Protein AF-A0A934BD89-F1 (afdb_monomer)

Mean predicted aligned error: 5.99 Å

Foldseek 3Di:
DLVLVLLLLVLVLLLVVLLCVQLPQDDPVLVVLLLVPVLQQPDPPHDDDLVSLVSNVVSLVSGNLVSQVVSVVSNVVSVPVVDPPPPPPDPDPPCPPQDQRDDHDHDPNWADPDPPPPDFPPPQDDVQKHDQWRGWDHTQQFIATEGDQAEMEGCEFGQHYHYAHYAYEAQYQQQFADPSNQGHEYEHEEYAYERAHPDAGHQQERESHGGEHEYEYEEYEAHEEARHAQFYANHGGEHEAEEYAYEHEYEARHAFHWHQHTGEYEYEDHAYEHYYAAHYAFEWFFNTGGHYEYEEHAYEAAFHPHAADPVCRVPFGHRLYAQEWEWADPDPHPDIGATEGGEYEYEYHAYEHHEEANYAQAYYGNYGGEYEYEYHAYEHEYEAREQQAFEHLYGGEYEYEDHQYEHEYAAARYAQEFEQQTGGEHEYAEHAYEAYYAAAHHQEYYQQTGGEYAHHYHQYEADYDPQRAQHWDQHPPDRHIHGGEYHAYHDDHHYYPDDDDAQDWDDDPRRGTYGHD

Secondary structure (DSSP, 8-state):
-HHHHHHHHHHHHHHHHHHHHHTTTS-HHHHHHHHHHGGGGS-TT----HHHHHHHHHHHTT--HHHHHHHHHHHHHHHTTS--TT-TT-----------PPPP---GGGS-S-TT-------S-BTTEEES--EEEEETTEEEEE--SS-EEE-S--SEEE---SS-EE-S-SS---SS-SEEEEE--S---EEE-SSSS-SS-EESSEEEEE--SS--EEE--SSBSS-EEBSEEEEE--SS--EEE-SEEESS-BSSEEEEEE--SS--EEEESEEESS-B-TTEEEEEE--SS--EEEE-SSSB-TTSTTT-BB---SS-EE-B--SSSS--B---EEEEE--SS--EEE--BS-SS-EESS-EEEEE--SS--EEEE-BS-SS-EESS-EEEEEE-SSS-EEEESSSS-TT-EETT-EEEEEE-SS--EEEESSS-TT-EETT-EEEEEEESS--EEE-STT-TT-B-B-SSSS-B-EEEEEEES-SS-B-SS-PPTTEEEE-TTSEEEEE-

Radius of gyration: 24.61 Å; Cα contacts (8 Å, |Δi|>4): 1853; chains: 1; bounding box: 60×57×71 Å

Structure (mmCIF, N/CA/C/O backbone):
data_AF-A0A934BD89-F1
#
_entry.id   AF-A0A934BD89-F1
#
loop_
_atom_site.group_PDB
_atom_site.id
_atom_site.type_symbol
_atom_site.label_atom_id
_atom_site.label_alt_id
_atom_site.label_comp_id
_atom_site.label_asym_id
_atom_site.label_entity_id
_atom_site.label_seq_id
_atom_site.pdbx_PDB_ins_code
_atom_site.Cartn_x
_atom_site.Cartn_y
_atom_site.Cartn_z
_atom_site.occupancy
_atom_site.B_iso_or_equiv
_atom_site.auth_seq_id
_atom_site.auth_comp_id
_atom_site.auth_asym_id
_atom_site.auth_atom_id
_atom_site.pdbx_PDB_model_num
ATOM 1 N N . MET A 1 1 ? -4.108 -14.920 29.486 1.00 77.81 1 MET A N 1
ATOM 2 C CA . MET A 1 1 ? -5.223 -14.212 28.829 1.00 77.81 1 MET A CA 1
ATOM 3 C C . MET A 1 1 ? -5.608 -12.915 29.539 1.00 77.81 1 MET A C 1
ATOM 5 O O . MET A 1 1 ? -5.060 -11.907 29.134 1.00 77.81 1 MET A O 1
ATOM 9 N N . GLN A 1 2 ? -6.423 -12.882 30.611 1.00 84.81 2 GLN A N 1
ATOM 10 C CA . GLN A 1 2 ? -6.891 -11.610 31.225 1.00 84.81 2 GLN A CA 1
ATOM 11 C C . GLN A 1 2 ? -5.773 -10.583 31.502 1.00 84.81 2 GLN A C 1
ATOM 13 O O . GLN A 1 2 ? -5.931 -9.410 31.186 1.00 84.81 2 GLN A O 1
ATOM 18 N N . GLU A 1 3 ? -4.636 -11.006 32.067 1.00 86.19 3 GLU A N 1
ATOM 19 C CA . GLU A 1 3 ? -3.502 -10.104 32.326 1.00 86.19 3 GLU A CA 1
ATOM 20 C C . GLU A 1 3 ? -2.887 -9.539 31.032 1.00 86.19 3 GLU A C 1
ATOM 22 O O . GLU A 1 3 ? -2.512 -8.373 30.989 1.00 86.19 3 GLU A O 1
ATOM 27 N N . GLN A 1 4 ? -2.807 -10.343 29.968 1.00 84.69 4 GLN A N 1
ATOM 28 C CA . GLN A 1 4 ? -2.311 -9.893 28.664 1.00 84.69 4 GLN A CA 1
ATOM 29 C C . GLN A 1 4 ? -3.280 -8.887 28.040 1.00 84.69 4 GLN A C 1
ATOM 31 O O . GLN A 1 4 ? -2.849 -7.814 27.632 1.00 84.69 4 GLN A O 1
ATOM 36 N N . LEU A 1 5 ? -4.584 -9.181 28.067 1.00 87.62 5 LEU A N 1
ATOM 37 C CA . LEU A 1 5 ? -5.615 -8.266 27.576 1.00 87.62 5 LEU A CA 1
ATOM 38 C C . LEU A 1 5 ? -5.600 -6.941 28.355 1.00 87.62 5 LEU A C 1
ATOM 40 O O . LEU A 1 5 ? -5.626 -5.870 27.758 1.00 87.62 5 LEU A O 1
ATOM 44 N N . GLN A 1 6 ? -5.440 -6.987 29.683 1.00 91.25 6 GLN A N 1
ATOM 45 C CA . GLN A 1 6 ? -5.319 -5.782 30.511 1.00 91.25 6 GLN A CA 1
ATOM 46 C C . GLN A 1 6 ? -4.136 -4.894 30.090 1.00 91.25 6 GLN A C 1
ATOM 48 O O . GLN A 1 6 ? -4.273 -3.674 30.086 1.00 91.25 6 GLN A O 1
ATOM 53 N N . ARG A 1 7 ? -2.998 -5.471 29.678 1.00 89.44 7 ARG A N 1
ATOM 54 C CA . ARG A 1 7 ? -1.838 -4.687 29.209 1.00 89.44 7 ARG A CA 1
ATOM 55 C C . ARG A 1 7 ? -2.133 -3.900 27.932 1.00 89.44 7 ARG A C 1
ATOM 57 O O . ARG A 1 7 ? -1.571 -2.817 27.769 1.00 89.44 7 ARG A O 1
ATOM 64 N N . ILE A 1 8 ? -2.991 -4.424 27.053 1.00 89.88 8 ILE A N 1
ATOM 65 C CA . ILE A 1 8 ? -3.463 -3.717 25.853 1.00 89.88 8 ILE A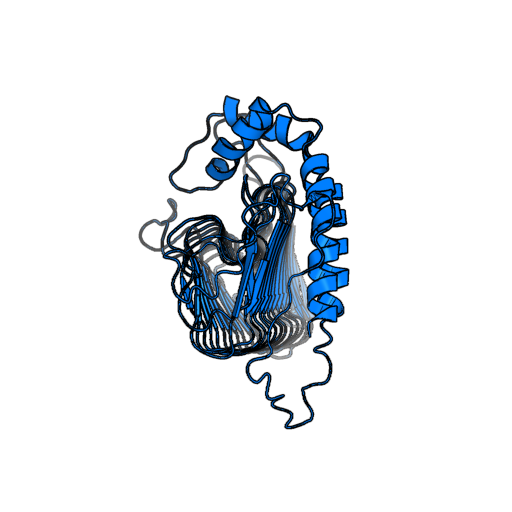 CA 1
ATOM 66 C C . ILE A 1 8 ? -4.301 -2.512 26.285 1.00 89.88 8 ILE A C 1
ATOM 68 O O . ILE A 1 8 ? -4.026 -1.386 25.871 1.00 89.88 8 ILE A O 1
ATOM 72 N N . ILE A 1 9 ? -5.249 -2.725 27.205 1.00 92.94 9 ILE A N 1
ATOM 73 C CA . ILE A 1 9 ? -6.111 -1.662 27.744 1.00 92.94 9 ILE A CA 1
ATOM 74 C C . ILE A 1 9 ? -5.290 -0.560 28.433 1.00 92.94 9 ILE A C 1
ATOM 76 O O . ILE A 1 9 ? -5.552 0.628 28.234 1.00 92.94 9 ILE A O 1
ATOM 80 N N . ASP A 1 10 ? -4.246 -0.929 29.178 1.00 91.31 10 ASP A N 1
ATOM 81 C CA . ASP A 1 10 ? -3.334 0.022 29.826 1.00 91.31 10 ASP A CA 1
ATOM 82 C C . ASP A 1 10 ? -2.574 0.899 28.808 1.00 91.31 10 ASP A C 1
ATOM 84 O O . ASP A 1 10 ? -2.178 2.026 29.123 1.00 91.31 10 ASP A O 1
ATOM 88 N N . GLY A 1 11 ? -2.380 0.405 27.579 1.00 91.62 11 GLY A N 1
ATOM 89 C CA . GLY A 1 11 ? -1.757 1.132 26.473 1.00 91.62 11 GLY A CA 1
ATOM 90 C C . GLY A 1 11 ? -2.652 2.202 25.840 1.00 91.62 11 GLY A C 1
ATOM 91 O O . GLY A 1 11 ? -2.132 3.162 25.273 1.00 91.62 11 GLY A O 1
ATOM 92 N N . LEU A 1 12 ? -3.980 2.110 25.970 1.00 93.81 12 LEU A N 1
ATOM 93 C CA . LEU A 1 12 ? -4.913 3.005 25.270 1.00 93.81 12 LEU A CA 1
ATOM 94 C C . LEU A 1 12 ? -4.804 4.462 25.731 1.00 93.81 12 LEU A C 1
ATOM 96 O O . LEU A 1 12 ? -4.715 5.374 24.912 1.00 93.81 12 LEU A O 1
ATOM 100 N N . ALA A 1 13 ? -4.787 4.701 27.044 1.00 93.06 13 ALA A N 1
ATOM 101 C CA . ALA A 1 13 ? -4.792 6.051 27.608 1.00 93.06 13 ALA A CA 1
ATOM 102 C C . ALA A 1 13 ? -3.623 6.942 27.119 1.00 93.06 13 ALA A C 1
ATOM 104 O O . ALA A 1 13 ? -3.892 8.057 26.653 1.00 93.06 13 ALA A O 1
ATOM 105 N N . PRO A 1 14 ? -2.344 6.506 27.177 1.00 95.06 14 PRO A N 1
ATOM 106 C CA . PRO A 1 14 ? -1.246 7.297 26.624 1.00 95.06 14 PRO A CA 1
ATOM 107 C C . PRO A 1 14 ? -1.345 7.461 25.100 1.00 95.06 14 PRO A C 1
ATOM 109 O O . PRO A 1 14 ? -1.053 8.550 24.601 1.00 95.06 14 PRO A O 1
ATOM 112 N N . CYS A 1 15 ? -1.819 6.448 24.365 1.00 95.44 15 CYS A N 1
ATOM 113 C CA . CYS A 1 15 ? -1.993 6.537 22.911 1.00 95.44 15 CYS A CA 1
ATOM 114 C C . CYS A 1 15 ? -3.037 7.587 22.516 1.00 95.44 15 CYS A C 1
ATOM 116 O O . CYS A 1 15 ? -2.784 8.422 21.646 1.00 95.44 15 CYS A O 1
ATOM 118 N N . VAL A 1 16 ? -4.182 7.620 23.201 1.00 95.44 16 VAL A N 1
ATOM 119 C CA . VAL A 1 16 ? -5.228 8.632 22.984 1.00 95.44 16 VAL A CA 1
ATOM 120 C C . VAL A 1 16 ? -4.709 10.033 23.301 1.00 95.44 16 VAL A C 1
ATOM 122 O O . VAL A 1 16 ? -4.983 10.982 22.563 1.00 95.44 16 VAL A O 1
ATOM 125 N N . PHE A 1 17 ? -3.941 10.185 24.384 1.00 96.12 17 PHE A N 1
ATOM 126 C CA . PHE A 1 17 ? -3.334 11.467 24.742 1.00 96.12 17 PHE A CA 1
ATOM 127 C C . PHE A 1 17 ? -2.376 11.971 23.654 1.00 96.12 17 PHE A C 1
ATOM 129 O O . PHE A 1 17 ? -2.473 13.125 23.231 1.00 96.12 17 PHE A O 1
ATOM 136 N N . LEU A 1 18 ? -1.475 11.110 23.178 1.00 97.81 18 LEU A N 1
ATOM 137 C CA . LEU A 1 18 ? -0.518 11.443 22.124 1.00 97.81 18 LEU A CA 1
ATOM 138 C C . LEU A 1 18 ? -1.210 11.731 20.787 1.00 97.81 18 LEU A C 1
ATOM 140 O O . LEU A 1 18 ? -0.854 12.706 20.128 1.00 97.81 18 LEU A O 1
ATOM 144 N N . THR A 1 19 ? -2.249 10.969 20.441 1.00 96.44 19 THR A N 1
ATOM 145 C CA . THR A 1 19 ? -3.063 11.199 19.238 1.00 96.44 19 THR A CA 1
ATOM 146 C C . THR A 1 19 ? -3.709 12.583 19.270 1.00 96.44 19 THR A C 1
ATOM 148 O O . THR A 1 19 ? -3.560 13.357 18.331 1.00 96.44 19 THR A O 1
ATOM 151 N N . LYS A 1 20 ? -4.324 12.980 20.392 1.00 95.06 20 LYS A N 1
ATOM 152 C CA . LYS A 1 20 ? -4.860 14.345 20.559 1.00 95.06 20 LYS A CA 1
ATOM 153 C C . LYS A 1 20 ? -3.763 15.408 20.473 1.00 95.06 20 LYS A C 1
ATOM 155 O O . LYS A 1 20 ? -3.962 16.466 19.877 1.00 95.06 20 LYS A O 1
ATOM 160 N N . LYS A 1 21 ? -2.589 15.128 21.045 1.00 97.44 21 LYS A N 1
ATOM 161 C CA . LYS A 1 21 ? -1.435 16.032 21.001 1.00 97.44 21 LYS A CA 1
ATOM 162 C C . LYS A 1 21 ? -0.889 16.216 19.581 1.00 97.44 21 LYS A C 1
ATOM 164 O O . LYS A 1 21 ? -0.419 17.310 19.283 1.00 97.44 21 LYS A O 1
ATOM 169 N N . ALA A 1 22 ? -1.001 15.224 18.698 1.00 97.56 22 ALA A N 1
ATOM 170 C CA . ALA A 1 22 ? -0.581 15.347 17.299 1.00 97.56 22 ALA A CA 1
ATOM 171 C C . ALA A 1 22 ? -1.269 16.524 16.579 1.00 97.56 22 ALA A C 1
ATOM 173 O O . ALA A 1 22 ? -0.658 17.184 15.742 1.00 97.56 22 ALA A O 1
ATOM 174 N N . PHE A 1 23 ? -2.503 16.856 16.969 1.00 97.00 23 PHE A N 1
ATOM 175 C CA . PHE A 1 23 ? -3.309 17.910 16.345 1.00 97.00 23 PHE A CA 1
ATOM 176 C C . PHE A 1 23 ? -3.411 19.203 17.177 1.00 97.00 23 PHE A C 1
ATOM 178 O O . PHE A 1 23 ? -4.161 20.102 16.812 1.00 97.00 23 PHE A O 1
ATOM 185 N N . HIS A 1 24 ? -2.654 19.350 18.272 1.00 96.75 24 HIS A N 1
ATOM 186 C CA . HIS A 1 24 ? -2.823 20.467 19.223 1.00 96.75 24 HIS A CA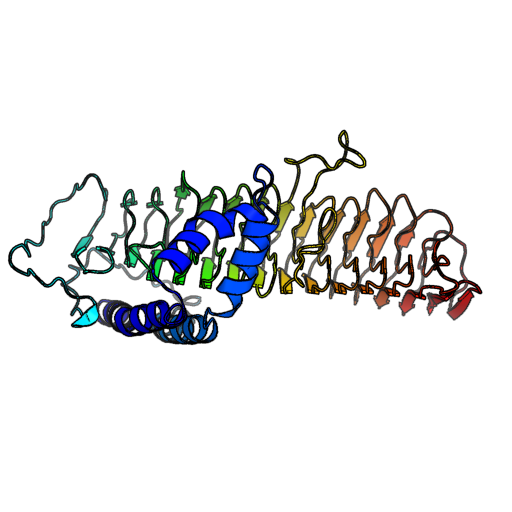 1
ATOM 187 C C . HIS A 1 24 ? -2.556 21.873 18.650 1.00 96.75 24 HIS A C 1
ATOM 189 O O . HIS A 1 24 ? -3.005 22.861 19.226 1.00 96.75 24 HIS A O 1
ATOM 195 N N . ASN A 1 25 ? -1.812 21.969 17.543 1.00 97.75 25 ASN A N 1
ATOM 196 C CA . ASN A 1 25 ? -1.507 23.232 16.861 1.00 97.75 25 ASN A CA 1
ATOM 197 C C . ASN A 1 25 ? -2.626 23.700 15.915 1.00 97.75 25 ASN A C 1
ATOM 199 O O . ASN A 1 25 ? -2.486 24.741 15.267 1.00 97.75 25 ASN A O 1
ATOM 203 N N . LEU A 1 26 ? -3.701 22.921 15.797 1.00 97.88 26 LEU A N 1
ATOM 204 C CA . LEU A 1 26 ? -4.860 23.224 14.971 1.00 97.88 26 LEU A CA 1
ATOM 205 C C . LEU A 1 26 ? -6.033 23.645 15.857 1.00 97.88 26 LEU A C 1
ATOM 207 O O . LEU A 1 26 ? -6.272 23.072 16.922 1.00 97.88 26 LEU A O 1
ATOM 211 N N . SER A 1 27 ? -6.798 24.634 15.402 1.00 98.00 27 SER A N 1
ATOM 212 C CA . SER A 1 27 ? -8.097 24.932 16.001 1.00 98.00 27 SER A CA 1
ATOM 213 C C . SER A 1 27 ? -9.107 23.820 15.688 1.00 98.00 27 SER A C 1
ATOM 215 O O . SER A 1 27 ? -8.938 23.045 14.745 1.00 98.00 27 SER A O 1
ATOM 217 N N . GLN A 1 28 ? -10.208 23.763 16.440 1.00 95.69 28 GLN A N 1
ATOM 218 C CA . GLN A 1 28 ? -11.279 22.796 16.179 1.00 95.69 28 GLN A CA 1
ATOM 219 C C . GLN A 1 28 ? -11.865 22.937 14.762 1.00 95.69 28 GLN A C 1
ATOM 221 O O . GLN A 1 28 ? -12.148 21.934 14.112 1.00 95.69 28 GLN A O 1
ATOM 226 N N . GLU A 1 29 ? -12.005 24.168 14.262 1.00 97.94 29 GLU A N 1
ATOM 227 C CA . GLU A 1 29 ? -12.476 24.437 12.896 1.00 97.94 29 GLU A CA 1
ATOM 228 C C . GLU A 1 29 ? -11.468 23.983 11.833 1.00 97.94 29 GLU A C 1
ATOM 230 O O . GLU A 1 29 ? -11.857 23.517 10.764 1.00 97.94 29 GLU A O 1
ATOM 235 N N . GLU A 1 30 ? -10.167 24.111 12.109 1.00 98.31 30 GLU A N 1
ATOM 236 C CA . GLU A 1 30 ? -9.114 23.642 11.206 1.00 98.31 30 GLU A CA 1
ATOM 237 C C . GLU A 1 30 ? -9.076 22.109 11.135 1.00 98.31 30 GLU A C 1
ATOM 239 O O . GLU A 1 30 ? -8.959 21.561 10.038 1.00 98.31 30 GLU A O 1
ATOM 244 N N . VAL A 1 31 ? -9.226 21.416 12.271 1.00 96.44 31 VAL A N 1
ATOM 245 C CA . VAL A 1 31 ? -9.339 19.947 12.307 1.00 96.44 31 VAL A CA 1
ATOM 246 C C . VAL A 1 31 ? -10.580 19.484 11.546 1.00 96.44 31 VAL A C 1
ATOM 248 O O . VAL A 1 31 ? -10.482 18.576 10.726 1.00 96.44 31 VAL A O 1
ATOM 251 N N . GLU A 1 32 ? -11.729 20.130 11.755 1.00 96.44 32 GLU A N 1
ATOM 252 C CA . GLU A 1 32 ? -12.964 19.791 11.041 1.00 96.44 32 GLU A CA 1
ATOM 253 C C . GLU A 1 32 ? -12.818 19.992 9.526 1.00 96.44 32 GLU A C 1
ATOM 255 O O . GLU A 1 32 ? -13.210 19.129 8.741 1.00 96.44 32 GLU A O 1
ATOM 260 N N . PHE A 1 33 ? -12.186 21.094 9.107 1.00 97.88 33 PHE A N 1
ATOM 261 C CA . PHE A 1 33 ? -11.891 21.338 7.698 1.00 97.88 33 PHE A CA 1
ATOM 262 C C . PHE A 1 33 ? -11.041 20.213 7.091 1.00 97.88 33 PHE A C 1
ATOM 264 O O . PHE A 1 33 ? -11.373 19.724 6.007 1.00 97.88 33 PHE A O 1
ATOM 271 N N . LEU A 1 34 ? -9.970 19.793 7.776 1.00 96.94 34 LEU A N 1
ATOM 272 C CA . LEU A 1 34 ? -9.124 18.689 7.318 1.00 96.94 34 LEU A CA 1
ATOM 273 C C . LEU A 1 34 ? -9.913 17.378 7.248 1.00 96.94 34 LEU A C 1
ATOM 275 O O . LEU A 1 34 ? -9.862 16.698 6.227 1.00 96.94 34 LEU A O 1
ATOM 279 N N . TYR A 1 35 ? -10.688 17.056 8.283 1.00 95.12 35 TYR A N 1
ATOM 280 C CA . TYR A 1 35 ? -11.456 15.813 8.364 1.00 95.12 35 TYR A CA 1
ATOM 281 C C . TYR A 1 35 ? -12.484 15.667 7.228 1.00 95.12 35 TYR A C 1
ATOM 283 O O . TYR A 1 35 ? -12.720 14.561 6.739 1.00 95.12 35 TYR A O 1
ATOM 291 N N . GLN A 1 36 ? -13.070 16.784 6.784 1.00 93.75 36 GLN A N 1
ATOM 292 C CA . GLN A 1 36 ? -14.043 16.821 5.689 1.00 93.75 36 GLN A CA 1
ATOM 293 C C . GLN A 1 36 ? -13.398 16.834 4.295 1.00 93.75 36 GLN A C 1
ATOM 295 O O . GLN A 1 36 ? -13.982 16.305 3.350 1.00 93.75 36 GLN A O 1
ATOM 300 N N . ASN A 1 37 ? -12.220 17.452 4.141 1.00 95.69 37 ASN A N 1
ATOM 301 C CA . ASN A 1 37 ? -11.656 17.741 2.818 1.00 95.69 37 ASN A CA 1
ATOM 302 C C . ASN A 1 37 ? -10.429 16.909 2.442 1.00 95.69 37 ASN A C 1
ATOM 304 O O . ASN A 1 37 ? -10.184 16.733 1.252 1.00 95.69 37 ASN A O 1
ATOM 308 N N . ALA A 1 38 ? -9.676 16.372 3.405 1.00 95.12 38 ALA A N 1
ATOM 309 C CA . ALA A 1 38 ? -8.414 15.691 3.118 1.00 95.12 38 ALA A CA 1
ATOM 310 C C . ALA A 1 38 ? -8.585 14.443 2.243 1.00 95.12 38 ALA A C 1
ATOM 312 O O . ALA A 1 38 ? -7.848 14.246 1.282 1.00 95.12 38 ALA A O 1
ATOM 313 N N . GLN A 1 39 ? -9.627 13.658 2.506 1.00 93.94 39 GLN A N 1
ATOM 314 C CA . GLN A 1 39 ? -9.943 12.440 1.756 1.00 93.94 39 GLN A CA 1
ATOM 315 C C . GLN A 1 39 ? -10.278 12.699 0.279 1.00 93.94 39 GLN A C 1
ATOM 317 O O . GLN A 1 39 ? -10.099 11.830 -0.565 1.00 93.94 39 GLN A O 1
ATOM 322 N N . ARG A 1 40 ? -10.742 13.909 -0.045 1.00 95.12 40 ARG A N 1
ATOM 323 C CA . ARG A 1 40 ? -11.260 14.270 -1.370 1.00 95.12 40 ARG A CA 1
ATOM 324 C C . ARG A 1 40 ? -10.155 14.446 -2.412 1.00 95.12 40 ARG A C 1
ATOM 326 O O . ARG A 1 40 ? -10.458 14.499 -3.595 1.00 95.12 40 ARG A O 1
ATOM 333 N N . VAL A 1 41 ? -8.895 14.567 -1.978 1.00 94.38 41 VAL A N 1
ATOM 334 C CA . VAL A 1 41 ? -7.739 14.820 -2.857 1.00 94.38 41 VAL A CA 1
ATOM 335 C C . VAL A 1 41 ? -7.508 13.668 -3.834 1.00 94.38 41 VAL A C 1
ATOM 337 O O . VAL A 1 41 ? -7.207 13.923 -4.994 1.00 94.38 41 VAL A O 1
ATOM 340 N N . TRP A 1 42 ? -7.671 12.428 -3.371 1.00 93.12 42 TRP A N 1
ATOM 341 C CA . TRP A 1 42 ? -7.342 11.225 -4.144 1.00 93.12 42 TRP A CA 1
ATOM 342 C C . TRP A 1 42 ? -8.558 10.372 -4.502 1.00 93.12 42 TRP A C 1
ATOM 344 O O . TRP A 1 42 ? -8.416 9.313 -5.104 1.00 93.12 42 TRP A O 1
ATOM 354 N N . LEU A 1 43 ? -9.766 10.820 -4.151 1.00 94.94 43 LEU A N 1
ATOM 355 C CA . LEU A 1 43 ? -10.986 10.143 -4.575 1.00 94.94 43 LEU A CA 1
ATOM 356 C C . LEU A 1 43 ? -11.252 10.449 -6.061 1.00 94.94 43 LEU A C 1
ATOM 358 O O . LEU A 1 43 ? -11.457 11.616 -6.395 1.00 94.94 43 LEU A O 1
ATOM 362 N N . PRO A 1 44 ? -11.330 9.440 -6.953 1.00 89.06 44 PRO A N 1
ATOM 363 C CA . PRO A 1 44 ? -11.350 9.664 -8.408 1.00 89.06 44 PRO A CA 1
ATOM 364 C C . PRO A 1 44 ? -12.510 10.527 -8.924 1.00 89.06 44 PRO A C 1
ATOM 366 O O . PRO A 1 44 ? -12.393 11.210 -9.937 1.00 89.06 44 PRO A O 1
ATOM 369 N N . ASN A 1 45 ? -13.643 10.509 -8.220 1.00 88.25 45 ASN A N 1
ATOM 370 C CA . ASN A 1 45 ? -14.859 11.230 -8.607 1.00 88.25 45 ASN A CA 1
ATOM 371 C C . ASN A 1 45 ? -15.041 12.558 -7.859 1.00 88.25 45 ASN A C 1
ATOM 373 O O . ASN A 1 45 ? -16.093 13.192 -7.968 1.00 88.25 45 ASN A O 1
ATOM 377 N N . GLU A 1 46 ? -14.046 12.981 -7.083 1.00 92.44 46 GLU A N 1
ATOM 378 C CA . GLU A 1 46 ? -14.090 14.221 -6.324 1.00 92.44 46 GLU A CA 1
ATOM 379 C C . GLU A 1 46 ? -13.113 15.256 -6.876 1.00 92.44 46 GLU A C 1
ATOM 381 O O . GLU A 1 46 ? -12.074 14.943 -7.448 1.00 92.44 46 GLU A O 1
ATOM 386 N N . LYS A 1 47 ? -13.468 16.532 -6.714 1.00 87.12 47 LYS A N 1
ATOM 387 C CA . LYS A 1 47 ? -12.589 17.653 -7.046 1.00 87.12 47 LYS A CA 1
ATOM 388 C C . LYS A 1 47 ? -12.425 18.545 -5.832 1.00 87.12 47 LYS A C 1
ATOM 390 O O . LYS A 1 47 ? -13.412 18.953 -5.211 1.00 87.12 47 LYS A O 1
ATOM 395 N N . ILE A 1 48 ? -11.177 18.884 -5.535 1.00 91.56 48 ILE A N 1
ATOM 396 C CA . ILE A 1 48 ? -10.818 19.884 -4.537 1.00 91.56 48 ILE A CA 1
ATOM 397 C C . ILE A 1 48 ? -10.487 21.201 -5.238 1.00 91.56 48 ILE A C 1
ATOM 399 O O . ILE A 1 48 ? -9.854 21.217 -6.293 1.00 91.56 48 ILE A O 1
ATOM 403 N N . THR A 1 49 ? -10.941 22.322 -4.676 1.00 93.31 49 THR A N 1
ATOM 404 C CA . THR A 1 49 ? -10.580 23.622 -5.243 1.00 93.31 49 THR A CA 1
ATOM 405 C C . THR A 1 49 ? -9.104 23.921 -4.962 1.00 93.31 49 THR A C 1
ATOM 407 O O . THR A 1 49 ? -8.571 23.487 -3.939 1.00 93.31 49 THR A O 1
ATOM 410 N N . PRO A 1 50 ? -8.427 24.722 -5.797 1.00 93.81 50 PRO A N 1
ATOM 411 C CA . PRO A 1 50 ? -7.035 25.104 -5.542 1.00 93.81 50 PRO A CA 1
ATOM 412 C C . PRO A 1 50 ? -6.845 25.838 -4.205 1.00 93.81 50 PRO A C 1
ATOM 414 O O . PRO A 1 50 ? -5.817 25.690 -3.542 1.00 93.81 50 PRO A O 1
ATOM 417 N N . GLN A 1 51 ? -7.852 26.612 -3.784 1.00 95.19 51 GLN A N 1
ATOM 418 C CA . GLN A 1 51 ? -7.863 27.305 -2.494 1.00 95.19 51 GLN A CA 1
ATOM 419 C C . GLN A 1 51 ? -7.957 26.315 -1.328 1.00 95.19 51 GLN A C 1
ATOM 421 O O . GLN A 1 51 ? -7.173 26.415 -0.382 1.00 95.19 51 GLN A O 1
ATOM 426 N N . ASP A 1 52 ? -8.857 25.333 -1.418 1.00 95.81 52 ASP A N 1
ATOM 427 C CA . ASP A 1 52 ? -9.007 24.301 -0.390 1.00 95.81 52 ASP A CA 1
ATOM 428 C C . ASP A 1 52 ? -7.782 23.395 -0.322 1.00 95.81 52 ASP A C 1
ATOM 430 O O . ASP A 1 52 ? -7.325 23.087 0.775 1.00 95.81 52 ASP A O 1
ATOM 434 N N . LEU A 1 53 ? -7.194 23.033 -1.466 1.00 95.88 53 LEU A N 1
ATOM 435 C CA . LEU A 1 53 ? -5.957 22.258 -1.516 1.00 95.88 53 LEU A CA 1
ATOM 436 C C . LEU A 1 53 ? -4.798 23.022 -0.865 1.00 95.88 53 LEU A C 1
ATOM 438 O O . LEU A 1 53 ? -4.073 22.465 -0.044 1.00 95.88 53 LEU A O 1
ATOM 442 N N . THR A 1 54 ? -4.657 24.318 -1.160 1.00 96.50 54 THR A N 1
ATOM 443 C CA . THR A 1 54 ? -3.643 25.171 -0.518 1.00 96.50 54 THR A CA 1
ATOM 444 C C . THR A 1 54 ? -3.838 25.211 0.996 1.00 96.50 54 THR A C 1
ATOM 446 O O . THR A 1 54 ? -2.883 25.051 1.762 1.00 96.50 54 THR A O 1
ATOM 449 N N . ARG A 1 55 ? -5.085 25.406 1.445 1.00 97.81 55 ARG A N 1
ATOM 450 C CA . ARG A 1 55 ? -5.429 25.441 2.869 1.00 97.81 55 ARG A CA 1
ATOM 451 C C . ARG A 1 55 ? -5.147 24.098 3.539 1.00 97.81 55 ARG A C 1
ATOM 453 O O . ARG A 1 55 ? -4.511 24.085 4.587 1.00 97.81 55 ARG A O 1
ATOM 460 N N . LEU A 1 56 ? -5.560 22.992 2.924 1.00 97.19 56 LEU A N 1
ATOM 461 C CA . LEU A 1 56 ? -5.299 21.630 3.382 1.00 97.19 56 LEU A CA 1
ATOM 462 C C . LEU A 1 56 ? -3.801 21.415 3.563 1.00 97.19 56 LEU A C 1
ATOM 464 O O . LEU A 1 56 ? -3.379 21.111 4.675 1.00 97.19 56 LEU A O 1
ATOM 468 N N . LEU A 1 57 ? -2.992 21.640 2.524 1.00 96.25 57 LEU A N 1
ATOM 469 C CA . LEU A 1 57 ? -1.543 21.429 2.578 1.00 96.25 57 LEU A CA 1
ATOM 470 C C . LEU A 1 57 ? -0.870 22.313 3.637 1.00 96.25 57 LEU A C 1
ATOM 472 O O . LEU A 1 57 ? 0.038 21.858 4.328 1.00 96.25 57 LEU A O 1
ATOM 476 N N . THR A 1 58 ? -1.344 23.548 3.821 1.00 97.19 58 THR A N 1
ATOM 477 C CA . THR A 1 58 ? -0.831 24.464 4.854 1.00 97.19 58 THR A CA 1
ATOM 478 C C . THR A 1 58 ? -1.152 23.967 6.264 1.00 97.19 58 THR A C 1
ATOM 480 O O . THR A 1 58 ? -0.272 23.907 7.121 1.00 97.19 58 THR A O 1
ATOM 483 N N . LEU A 1 59 ? -2.406 23.589 6.524 1.00 98.06 59 LEU A N 1
ATOM 484 C CA . LEU A 1 59 ? -2.835 23.090 7.833 1.00 98.06 59 LEU A CA 1
ATOM 485 C C . LEU A 1 59 ? -2.182 21.749 8.172 1.00 98.06 59 LEU A C 1
ATOM 487 O O . LEU A 1 59 ? -1.786 21.522 9.311 1.00 98.06 59 LEU A O 1
ATOM 491 N N . SER A 1 60 ? -1.988 20.908 7.163 1.00 95.94 60 SER A N 1
ATOM 492 C CA . SER A 1 60 ? -1.337 19.605 7.274 1.00 95.94 60 SER A CA 1
ATOM 493 C C . SER A 1 60 ? 0.083 19.683 7.836 1.00 95.94 60 SER A C 1
ATOM 495 O O . SER A 1 60 ? 0.528 18.778 8.535 1.00 95.94 60 SER A O 1
ATOM 497 N N . GLN A 1 61 ? 0.799 20.787 7.593 1.00 94.81 61 GLN A N 1
ATOM 498 C CA . GLN A 1 61 ? 2.138 21.007 8.148 1.00 94.81 61 GLN A CA 1
ATOM 499 C C . GLN A 1 61 ? 2.144 21.245 9.664 1.00 94.81 61 GLN A C 1
ATOM 501 O O . GLN A 1 61 ? 3.197 21.122 10.284 1.00 94.81 61 GLN A O 1
ATOM 506 N N . LYS A 1 62 ? 0.997 21.584 10.265 1.00 97.00 62 LYS A N 1
ATOM 507 C CA . LYS A 1 62 ? 0.868 21.812 11.711 1.00 97.00 62 LYS A CA 1
ATOM 508 C C . LYS A 1 62 ? 0.696 20.512 12.508 1.00 97.00 62 LYS A C 1
ATOM 510 O O . LYS A 1 62 ? 0.785 20.558 13.736 1.00 97.00 62 LYS A O 1
ATOM 515 N N . VAL A 1 63 ? 0.432 19.387 11.836 1.00 96.62 63 VAL A N 1
ATOM 516 C CA . VAL A 1 63 ? 0.224 18.079 12.472 1.00 96.62 63 VAL A CA 1
ATOM 517 C C . VAL A 1 63 ? 1.568 17.476 12.878 1.00 96.62 63 VAL A C 1
ATOM 519 O O . VAL A 1 63 ? 2.462 17.293 12.052 1.00 96.62 63 VAL A O 1
ATOM 522 N N . ASP A 1 64 ? 1.706 17.142 14.159 1.00 96.94 64 ASP A N 1
ATOM 523 C CA . ASP A 1 64 ? 2.887 16.484 14.715 1.00 96.94 64 ASP A CA 1
ATOM 524 C C . ASP A 1 64 ? 2.767 14.960 14.563 1.00 96.94 64 ASP A C 1
ATOM 526 O O . ASP A 1 64 ? 2.416 14.235 15.496 1.00 96.94 64 ASP A O 1
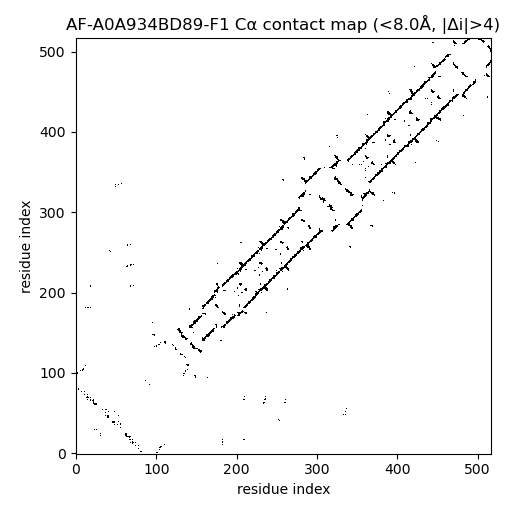ATOM 530 N N . ILE A 1 65 ? 3.061 14.474 13.353 1.00 95.06 65 ILE A N 1
ATOM 531 C CA . ILE A 1 65 ? 2.986 13.048 12.990 1.00 95.06 65 ILE A CA 1
ATOM 532 C C . ILE A 1 65 ? 3.898 12.191 13.889 1.00 95.06 65 ILE A C 1
ATOM 534 O O . ILE A 1 65 ? 3.583 11.035 14.164 1.00 95.06 65 ILE A O 1
ATOM 538 N N . SER A 1 66 ? 4.984 12.754 14.438 1.00 96.69 66 SER A N 1
ATOM 539 C CA . SER A 1 66 ? 5.882 12.019 15.343 1.00 96.69 66 SER A CA 1
ATOM 540 C C . SER A 1 66 ? 5.160 11.492 16.587 1.00 96.69 66 SER A C 1
ATOM 542 O O . SER A 1 66 ? 5.496 10.424 17.094 1.00 96.69 66 SER A O 1
ATOM 544 N N . LYS A 1 67 ? 4.122 12.200 17.051 1.00 98.19 67 LYS A N 1
ATOM 545 C CA . LYS A 1 67 ? 3.299 11.781 18.192 1.00 98.19 67 LYS A CA 1
ATOM 546 C C . LYS A 1 67 ? 2.427 10.576 17.866 1.00 98.19 67 LYS A C 1
ATOM 548 O O . LYS A 1 67 ? 2.173 9.774 18.759 1.00 98.19 67 LYS A O 1
ATOM 553 N N . LEU A 1 68 ? 2.009 10.428 16.610 1.00 97.62 68 LEU A N 1
ATOM 554 C CA . LEU A 1 68 ? 1.261 9.259 16.147 1.00 97.62 68 LEU A CA 1
ATOM 555 C C . LEU A 1 68 ? 2.169 8.026 16.089 1.00 97.62 68 LEU A C 1
ATOM 557 O O . LEU A 1 68 ? 1.783 6.969 16.577 1.00 97.62 68 LEU A O 1
ATOM 561 N N . PHE A 1 69 ? 3.406 8.183 15.604 1.00 97.31 69 PHE A N 1
ATOM 562 C CA . PHE A 1 69 ? 4.411 7.115 15.648 1.00 97.31 69 PHE A CA 1
ATOM 563 C C . PHE A 1 69 ? 4.800 6.727 17.084 1.00 97.31 69 PHE A C 1
ATOM 565 O O . PHE A 1 69 ? 4.922 5.544 17.398 1.00 97.31 69 PHE A O 1
ATOM 572 N N . GLU A 1 70 ? 4.954 7.702 17.984 1.00 98.00 70 GLU A N 1
ATOM 573 C CA . GLU A 1 70 ? 5.193 7.444 19.412 1.00 98.00 70 GLU A CA 1
ATOM 574 C C . GLU A 1 70 ? 4.031 6.650 20.031 1.00 98.00 70 GLU A C 1
ATOM 576 O O . GLU A 1 70 ? 4.252 5.667 20.736 1.00 98.00 70 GLU A O 1
ATOM 581 N N . ALA A 1 71 ? 2.792 7.038 19.721 1.00 97.06 71 ALA A N 1
ATOM 582 C CA . ALA A 1 71 ? 1.593 6.371 20.206 1.00 97.06 71 ALA A CA 1
ATOM 583 C C . ALA A 1 71 ? 1.477 4.930 19.688 1.00 97.06 71 ALA A C 1
ATOM 585 O O . ALA A 1 71 ? 1.358 4.010 20.496 1.00 97.06 71 ALA A O 1
ATOM 586 N N . VAL A 1 72 ? 1.587 4.702 18.374 1.00 97.06 72 VAL A N 1
ATOM 587 C CA . VAL A 1 72 ? 1.496 3.338 17.826 1.00 97.06 72 VAL A CA 1
ATOM 588 C C . VAL A 1 72 ? 2.630 2.453 18.348 1.00 97.06 72 VAL A C 1
ATOM 590 O O . VAL A 1 72 ? 2.394 1.297 18.675 1.00 97.06 72 VAL A O 1
ATOM 593 N N . SER A 1 73 ? 3.831 3.003 18.561 1.00 96.12 73 SER A N 1
ATOM 594 C CA . SER A 1 73 ? 4.954 2.258 19.147 1.00 96.12 73 SER A CA 1
ATOM 595 C C . SER A 1 73 ? 4.665 1.791 20.575 1.00 96.12 73 SER A C 1
ATOM 597 O O . SER A 1 73 ? 5.040 0.682 20.951 1.00 96.12 73 SER A O 1
ATOM 599 N N . ILE A 1 74 ? 4.000 2.612 21.397 1.00 94.12 74 ILE A N 1
ATOM 600 C CA . ILE A 1 74 ? 3.572 2.198 22.743 1.00 94.12 74 ILE A CA 1
ATOM 601 C C . ILE A 1 74 ? 2.600 1.027 22.638 1.00 94.12 74 ILE A C 1
ATOM 603 O O . ILE A 1 74 ? 2.747 0.060 23.384 1.00 94.12 74 ILE A O 1
ATOM 607 N N . LEU A 1 75 ? 1.633 1.117 21.725 1.00 92.69 75 LEU A N 1
ATOM 608 C CA . LEU A 1 75 ? 0.593 0.112 21.576 1.00 92.69 75 LEU A CA 1
ATOM 609 C C . LEU A 1 75 ? 1.140 -1.212 21.033 1.00 92.69 75 LEU A C 1
ATOM 611 O O . LEU A 1 75 ? 0.914 -2.253 21.645 1.00 92.69 75 LEU A O 1
ATOM 615 N N . LEU A 1 76 ? 1.944 -1.166 19.969 1.00 93.25 76 LEU A N 1
ATOM 616 C CA . LEU A 1 76 ? 2.612 -2.340 19.409 1.00 93.25 76 LEU A CA 1
ATOM 617 C C . LEU A 1 76 ? 3.507 -3.023 20.446 1.00 93.25 76 LEU A C 1
ATOM 619 O O . LEU A 1 76 ? 3.446 -4.234 20.578 1.00 93.25 76 LEU A O 1
ATOM 623 N N . ASN A 1 77 ? 4.234 -2.279 21.289 1.00 91.75 77 ASN A N 1
ATOM 624 C CA . ASN A 1 77 ? 5.005 -2.875 22.391 1.00 91.75 77 ASN A CA 1
ATOM 625 C C . ASN A 1 77 ? 4.146 -3.606 23.443 1.00 91.75 77 ASN A C 1
ATOM 627 O O . ASN A 1 77 ? 4.665 -4.425 24.203 1.00 91.75 77 ASN A O 1
ATOM 631 N N . LYS A 1 78 ? 2.852 -3.282 23.566 1.00 89.88 78 LYS A N 1
ATOM 632 C CA . LYS A 1 78 ? 1.919 -4.049 24.409 1.00 89.88 78 LYS A CA 1
ATOM 633 C C . LYS A 1 78 ? 1.392 -5.277 23.679 1.00 89.88 78 LYS A C 1
ATOM 635 O O . LYS A 1 78 ? 1.213 -6.305 24.329 1.00 89.88 78 LYS A O 1
ATOM 640 N N . LEU A 1 79 ? 1.184 -5.162 22.369 1.00 86.50 79 LEU A N 1
ATOM 641 C CA . LEU A 1 79 ? 0.681 -6.227 21.505 1.00 86.50 79 LEU A CA 1
ATOM 642 C C . LEU A 1 79 ? 1.743 -7.298 21.226 1.00 86.50 79 LEU A C 1
ATOM 644 O O . LEU A 1 79 ? 1.411 -8.470 21.269 1.00 86.50 79 LEU A O 1
ATOM 648 N N . THR A 1 80 ? 3.029 -6.955 21.099 1.00 77.81 80 THR A N 1
ATOM 649 C CA . THR A 1 80 ? 4.125 -7.934 20.912 1.00 77.81 80 THR A CA 1
ATOM 650 C C . THR A 1 80 ? 4.286 -8.914 22.077 1.00 77.81 80 THR A C 1
ATOM 652 O O . THR A 1 80 ? 4.855 -9.987 21.915 1.00 77.81 80 THR A O 1
ATOM 655 N N . LEU A 1 81 ? 3.778 -8.570 23.265 1.00 67.00 81 LEU A N 1
ATOM 656 C CA . LEU A 1 81 ? 3.756 -9.454 24.438 1.00 67.00 81 LEU A CA 1
ATOM 657 C C . LEU A 1 81 ? 2.600 -10.465 24.407 1.00 67.00 81 LEU A C 1
ATOM 659 O O . LEU A 1 81 ? 2.514 -11.339 25.284 1.00 67.00 81 LEU A O 1
ATOM 663 N N . LEU A 1 82 ? 1.712 -10.366 23.417 1.00 69.25 82 LEU A N 1
ATOM 664 C CA . LEU A 1 82 ? 0.928 -11.498 22.948 1.00 69.25 82 LEU A CA 1
ATOM 665 C C . LEU A 1 82 ? 1.914 -12.439 22.235 1.00 69.25 82 LEU A C 1
ATOM 667 O O . LEU A 1 82 ? 2.008 -12.470 21.018 1.00 69.25 82 LEU A O 1
ATOM 671 N N . ASN A 1 83 ? 2.750 -13.135 23.015 1.00 49.75 83 ASN A N 1
ATOM 672 C CA . ASN A 1 83 ? 3.728 -14.081 22.486 1.00 49.75 83 ASN A CA 1
ATOM 673 C C . ASN A 1 83 ? 3.001 -15.159 21.665 1.00 49.75 83 ASN A C 1
ATOM 675 O O . ASN A 1 83 ? 2.383 -16.050 22.256 1.00 49.75 83 ASN A O 1
ATOM 679 N N . PHE A 1 84 ? 3.130 -15.103 20.339 1.00 54.84 84 PHE A N 1
ATOM 680 C CA . PHE A 1 84 ? 2.717 -16.175 19.426 1.00 54.84 84 PHE A CA 1
ATOM 681 C C . PHE A 1 84 ? 3.888 -16.842 18.689 1.00 54.84 84 PHE A C 1
ATOM 683 O O . PHE A 1 84 ? 3.715 -17.918 18.117 1.00 54.84 84 PHE A O 1
ATOM 690 N N . GLU A 1 85 ? 5.114 -16.321 18.812 1.00 38.81 85 GLU A N 1
ATOM 691 C CA . GLU A 1 85 ? 6.304 -17.077 18.419 1.00 38.81 85 GLU A CA 1
ATOM 692 C C . GLU A 1 85 ? 6.489 -18.293 19.353 1.00 38.81 85 GLU A C 1
ATOM 694 O O . GLU A 1 85 ? 6.684 -18.144 20.560 1.00 38.81 85 GLU A O 1
ATOM 699 N N . GLN A 1 86 ? 6.449 -19.497 18.760 1.00 37.38 86 GLN A N 1
ATOM 700 C CA . GLN A 1 86 ? 6.505 -20.851 19.356 1.00 37.38 86 GLN A CA 1
ATOM 701 C C . GLN A 1 86 ? 5.176 -21.563 19.684 1.00 37.38 86 GLN A C 1
ATOM 703 O O . GLN A 1 86 ? 5.097 -22.315 20.658 1.00 37.38 86 GLN A O 1
ATOM 708 N N . ARG A 1 87 ? 4.154 -21.460 18.824 1.00 43.88 87 ARG A N 1
ATOM 709 C CA . ARG A 1 87 ? 3.108 -22.509 18.733 1.00 43.88 87 ARG A CA 1
ATOM 710 C C . ARG A 1 87 ? 3.178 -23.390 17.482 1.00 43.88 87 ARG A C 1
ATOM 712 O O . ARG A 1 87 ? 2.370 -24.295 17.337 1.00 43.88 87 ARG A O 1
ATOM 719 N N . THR A 1 88 ? 4.218 -23.259 16.664 1.00 35.41 88 THR A N 1
ATOM 720 C CA . THR A 1 88 ? 4.475 -24.109 15.483 1.00 35.41 88 THR A CA 1
ATOM 721 C C . THR A 1 88 ? 5.082 -25.488 15.807 1.00 35.41 88 THR A C 1
ATOM 723 O O . THR A 1 88 ? 5.734 -26.101 14.969 1.00 35.41 88 THR A O 1
ATOM 726 N N . GLY A 1 89 ? 4.887 -26.018 17.022 1.00 32.22 89 GLY A N 1
ATOM 727 C CA . GLY A 1 89 ? 5.527 -27.276 17.440 1.00 32.22 89 GLY A CA 1
ATOM 728 C C . GLY A 1 89 ? 4.776 -28.141 18.451 1.00 32.22 89 GLY A C 1
ATOM 729 O O . GLY A 1 89 ? 5.316 -29.157 18.887 1.00 32.22 89 GLY A O 1
ATOM 730 N N . ALA A 1 90 ? 3.550 -27.795 18.838 1.00 28.03 90 ALA A N 1
ATOM 731 C CA . ALA A 1 90 ? 2.766 -28.647 19.721 1.00 28.03 90 ALA A CA 1
ATOM 732 C C . ALA A 1 90 ? 1.284 -28.556 19.374 1.00 28.03 90 ALA A C 1
ATOM 734 O O . ALA A 1 90 ? 0.736 -27.463 19.284 1.00 28.03 90 ALA A O 1
ATOM 735 N N . ASN A 1 91 ? 0.645 -29.723 19.258 1.00 32.75 91 ASN A N 1
ATOM 736 C CA . ASN A 1 91 ? -0.799 -29.924 19.367 1.00 32.75 91 ASN A CA 1
ATOM 737 C C . ASN A 1 91 ? -1.309 -29.405 20.723 1.00 32.75 91 ASN A C 1
ATOM 739 O O . ASN A 1 91 ? -1.666 -30.175 21.614 1.00 32.75 91 ASN A O 1
ATOM 743 N N . THR A 1 92 ? -1.316 -28.094 20.904 1.00 31.19 92 THR A N 1
ATOM 744 C CA . THR A 1 92 ? -2.005 -27.420 21.991 1.00 31.19 92 THR A CA 1
ATOM 745 C C . THR A 1 92 ? -2.995 -26.470 21.350 1.00 31.19 92 THR A C 1
ATOM 747 O O . THR A 1 92 ? -2.808 -25.255 21.377 1.00 31.19 92 THR A O 1
ATOM 750 N N . HIS A 1 93 ? -4.072 -27.047 20.803 1.00 35.66 93 HIS A N 1
ATOM 751 C CA . HIS A 1 93 ? -5.384 -26.428 20.935 1.00 35.66 93 HIS A CA 1
ATOM 752 C C . HIS A 1 93 ? -5.551 -26.163 22.429 1.00 35.66 93 HIS A C 1
ATOM 754 O O . HIS A 1 93 ? -5.859 -27.063 23.213 1.00 35.66 93 HIS A O 1
ATOM 760 N N . HIS A 1 94 ? -5.196 -24.960 22.869 1.00 38.84 94 HIS A N 1
ATOM 761 C CA . HIS A 1 94 ? -5.654 -24.532 24.166 1.00 38.84 94 HIS A CA 1
ATOM 762 C C . HIS A 1 94 ? -7.153 -24.375 24.000 1.00 38.84 94 HIS A C 1
ATOM 764 O O . HIS A 1 94 ? -7.598 -23.466 23.313 1.00 38.84 94 HIS A O 1
ATOM 770 N N . ASP A 1 95 ? -7.891 -25.302 24.608 1.00 39.03 95 ASP A N 1
ATOM 771 C CA . ASP A 1 95 ? -9.263 -25.113 25.057 1.00 39.03 95 ASP A CA 1
ATOM 772 C C . ASP A 1 95 ? -9.327 -23.757 25.782 1.00 39.03 95 ASP A C 1
ATOM 774 O O . ASP A 1 95 ? -9.174 -23.663 27.003 1.00 39.03 95 ASP A O 1
ATOM 778 N N . VAL A 1 96 ? -9.521 -22.667 25.038 1.00 46.06 96 VAL A N 1
ATOM 779 C CA . VAL A 1 96 ? -9.989 -21.391 25.580 1.00 46.06 96 VAL A CA 1
ATOM 780 C C . VAL A 1 96 ? -11.492 -21.563 25.786 1.00 46.06 96 VAL A C 1
ATOM 782 O O . VAL A 1 96 ? -12.332 -20.883 25.219 1.00 46.06 96 VAL A O 1
ATOM 785 N N . THR A 1 97 ? -11.865 -22.563 26.580 1.00 45.75 97 THR A N 1
ATOM 786 C CA 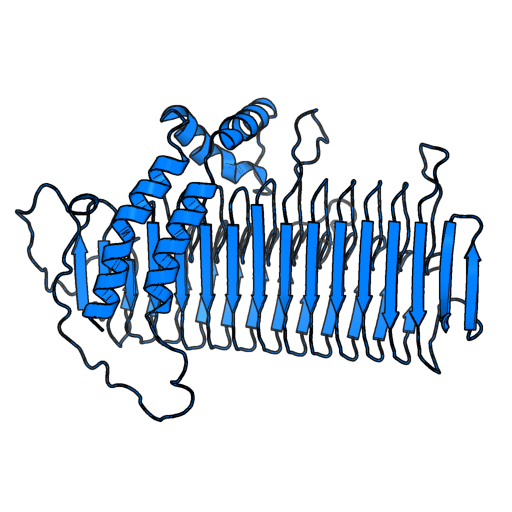. THR A 1 97 ? -13.261 -22.831 26.898 1.00 45.75 97 THR A CA 1
ATOM 787 C C . THR A 1 97 ? -13.771 -21.693 27.768 1.00 45.75 97 THR A C 1
ATOM 789 O O . THR A 1 97 ? -13.331 -21.574 28.914 1.00 45.75 97 THR A O 1
ATOM 792 N N . GLN A 1 98 ? -14.685 -20.880 27.225 1.00 53.12 98 GLN A N 1
ATOM 793 C CA . GLN A 1 98 ? -15.625 -19.996 27.934 1.00 53.12 98 GLN A CA 1
ATOM 794 C C . GLN A 1 98 ? -15.122 -19.483 29.294 1.00 53.12 98 GLN A C 1
ATOM 796 O O . GLN A 1 98 ? -15.714 -19.732 30.352 1.00 53.12 98 GLN A O 1
ATOM 801 N N . THR A 1 99 ? -14.001 -18.767 29.306 1.00 57.38 99 THR A N 1
ATOM 802 C CA . THR A 1 99 ? -13.563 -18.089 30.525 1.00 57.38 99 THR A CA 1
ATOM 803 C C . THR A 1 99 ? -14.458 -16.886 30.778 1.00 57.38 99 THR A C 1
ATOM 805 O O . THR A 1 99 ? -14.630 -16.037 29.911 1.00 57.38 99 THR A O 1
ATOM 808 N N . LYS A 1 100 ? -15.003 -16.775 31.996 1.00 68.06 100 LYS A N 1
ATOM 809 C CA . LYS A 1 100 ? -15.626 -15.528 32.457 1.00 68.06 100 LYS A CA 1
ATOM 810 C C . LYS A 1 100 ? -14.590 -14.404 32.395 1.00 68.06 100 LYS A C 1
ATOM 812 O O . LYS A 1 100 ? -13.713 -14.333 33.258 1.00 68.06 100 LYS A O 1
ATOM 817 N N . VAL A 1 101 ? -14.710 -13.535 31.398 1.00 83.88 101 VAL A N 1
ATOM 818 C CA . VAL A 1 101 ? -13.938 -12.296 31.308 1.00 83.88 101 VAL A CA 1
ATOM 819 C C . VAL A 1 101 ? -14.383 -11.383 32.447 1.00 83.88 101 VAL A C 1
ATOM 821 O O . VAL A 1 101 ? -15.577 -11.191 32.688 1.00 83.88 101 VAL A O 1
ATOM 824 N N . SER A 1 102 ? -13.417 -10.878 33.210 1.00 86.62 102 SER A N 1
ATOM 825 C CA . SER A 1 102 ? -13.688 -9.934 34.297 1.00 86.62 102 SER A CA 1
ATOM 826 C C . SER A 1 102 ? -13.553 -8.497 33.790 1.00 86.62 102 SER A C 1
ATOM 828 O O . SER A 1 102 ? -12.752 -8.266 32.882 1.00 86.62 102 SER A O 1
ATOM 830 N N . PRO A 1 103 ? -14.260 -7.521 34.393 1.00 89.19 103 PRO A N 1
ATOM 831 C CA . PRO A 1 103 ? -14.103 -6.122 34.023 1.00 89.19 103 PRO A CA 1
ATOM 832 C C . PRO A 1 103 ? -12.650 -5.657 34.064 1.00 89.19 103 PRO A C 1
ATOM 834 O O . PRO A 1 103 ? -11.927 -5.927 35.028 1.00 89.19 103 PRO A O 1
ATOM 837 N N . PHE A 1 104 ? -12.239 -4.934 33.025 1.00 91.81 104 PHE A N 1
ATOM 838 C CA . PHE A 1 104 ? -10.909 -4.353 32.938 1.00 91.81 104 PHE A CA 1
ATOM 839 C C . PHE A 1 104 ? -10.777 -3.170 33.893 1.00 91.81 104 PHE A C 1
ATOM 841 O O . PHE A 1 104 ? -11.702 -2.368 34.082 1.00 91.81 104 PHE A O 1
ATOM 848 N N . ASN A 1 105 ? -9.583 -3.027 34.461 1.00 92.12 105 ASN A N 1
ATOM 849 C CA . ASN A 1 105 ? -9.217 -1.852 35.233 1.00 92.12 105 ASN A CA 1
ATOM 850 C C . ASN A 1 105 ? -8.977 -0.694 34.263 1.00 92.12 105 ASN A C 1
ATOM 852 O O . ASN A 1 105 ? -7.949 -0.651 33.595 1.00 92.12 105 ASN A O 1
ATOM 856 N N . LEU A 1 106 ? -9.928 0.236 34.171 1.00 91.94 106 LEU A N 1
ATOM 857 C CA . LEU A 1 106 ? -9.817 1.383 33.269 1.00 91.94 106 LEU A CA 1
ATOM 858 C C . LEU A 1 106 ? -8.963 2.498 33.899 1.00 91.94 106 LEU A C 1
ATOM 860 O O . LEU A 1 106 ? -9.332 2.993 34.979 1.00 91.94 106 LEU A O 1
ATOM 864 N N . PRO A 1 107 ? -7.878 2.948 33.237 1.00 86.38 107 PRO A N 1
ATOM 865 C CA . PRO A 1 107 ? -7.173 4.175 33.592 1.00 86.38 107 PRO A CA 1
ATOM 866 C C . PRO A 1 107 ? -8.118 5.385 33.636 1.00 86.38 107 PRO A C 1
ATOM 868 O O . PRO A 1 107 ? -9.026 5.497 32.813 1.00 86.38 107 PRO A O 1
ATOM 871 N N . GLU A 1 108 ? -7.877 6.324 34.560 1.00 84.81 108 GLU A N 1
ATOM 872 C CA . GLU A 1 108 ? -8.689 7.548 34.723 1.00 84.81 108 GLU A CA 1
ATOM 873 C C . GLU A 1 108 ? -9.009 8.276 33.399 1.00 84.81 108 GLU A C 1
ATOM 875 O O . GLU A 1 108 ? -10.172 8.625 33.200 1.00 84.81 108 GLU A O 1
ATOM 880 N N . PRO A 1 109 ? -8.065 8.459 32.445 1.00 85.94 109 PRO A N 1
ATOM 881 C CA . PRO A 1 109 ? -8.349 9.191 31.210 1.00 85.94 109 PRO A CA 1
ATOM 882 C C . PRO A 1 109 ? -9.384 8.541 30.291 1.00 85.94 109 PRO A C 1
ATOM 884 O O . PRO A 1 109 ? -9.975 9.261 29.490 1.00 85.94 109 PRO A O 1
ATOM 887 N N . ILE A 1 110 ? -9.589 7.220 30.381 1.00 87.31 110 ILE A N 1
ATOM 888 C CA . ILE A 1 110 ? -10.527 6.482 29.517 1.00 87.31 110 ILE A CA 1
ATOM 889 C C . ILE A 1 110 ? -11.795 6.033 30.256 1.00 87.31 110 ILE A C 1
ATOM 891 O O . ILE A 1 110 ? -12.716 5.477 29.663 1.00 87.31 110 ILE A O 1
ATOM 895 N N . ARG A 1 111 ? -11.882 6.285 31.565 1.00 86.94 111 ARG A N 1
ATOM 896 C CA . ARG A 1 111 ? -13.037 5.905 32.381 1.00 86.94 111 ARG A CA 1
ATOM 897 C C . ARG A 1 111 ? -14.231 6.837 32.125 1.00 86.94 111 ARG A C 1
ATOM 899 O O . ARG A 1 111 ? -14.075 8.049 31.966 1.00 86.94 111 ARG A O 1
ATOM 906 N N . CYS A 1 112 ? -15.444 6.286 32.133 1.00 80.38 112 CYS A N 1
ATOM 907 C CA . CYS A 1 112 ? -16.680 7.073 32.110 1.00 80.38 112 CYS A CA 1
ATOM 908 C C . CYS A 1 112 ? -16.863 7.856 33.425 1.00 80.38 112 CYS A C 1
ATOM 910 O O . CYS A 1 112 ? -16.697 7.298 34.508 1.00 80.38 112 CYS A O 1
ATOM 912 N N . GLN A 1 113 ? -17.245 9.138 33.345 1.00 62.03 113 GLN A N 1
ATOM 913 C CA . GLN A 1 113 ? -17.417 10.001 34.529 1.00 62.03 113 GLN A CA 1
ATOM 914 C C . GLN A 1 113 ? -18.708 9.725 35.330 1.00 62.03 113 GLN A C 1
ATOM 916 O O . GLN A 1 113 ? -18.789 10.121 36.489 1.00 62.03 113 GLN A O 1
ATOM 921 N N . ASN A 1 114 ? -19.682 8.999 34.762 1.00 53.12 114 ASN A N 1
ATOM 922 C CA . ASN A 1 114 ? -20.951 8.652 35.416 1.00 53.12 114 ASN A CA 1
ATOM 923 C C . ASN A 1 114 ? -21.079 7.130 35.589 1.00 53.12 114 ASN A C 1
ATOM 925 O O . ASN A 1 114 ? -21.709 6.444 34.793 1.00 53.12 114 ASN A O 1
ATOM 929 N N . SER A 1 115 ? -20.465 6.591 36.639 1.00 45.75 115 SER A N 1
ATOM 930 C CA . SER A 1 115 ? -20.412 5.157 36.953 1.00 45.75 115 SER A CA 1
ATOM 931 C C . SER A 1 115 ? -21.619 4.639 37.758 1.00 45.75 115 SER A C 1
ATOM 933 O O . SER A 1 115 ? -21.447 3.821 38.662 1.00 45.75 115 SER A O 1
ATOM 935 N N . GLN A 1 116 ? -22.842 5.104 37.467 1.00 39.41 116 GLN A N 1
ATOM 936 C CA . GLN A 1 116 ? -24.057 4.562 38.108 1.00 39.41 116 GLN A CA 1
ATOM 937 C C . GLN A 1 116 ? -24.790 3.487 37.291 1.00 39.41 116 GLN A C 1
ATOM 939 O O . GLN A 1 116 ? -25.548 2.732 37.891 1.00 39.41 116 GLN A O 1
ATOM 944 N N . ASP A 1 117 ? -24.471 3.306 36.006 1.00 38.31 117 ASP A N 1
ATOM 945 C CA . ASP A 1 117 ? -25.087 2.276 35.151 1.00 38.31 117 ASP A CA 1
ATOM 946 C C . ASP A 1 117 ? -24.111 1.151 34.763 1.00 38.31 117 ASP A C 1
ATOM 948 O O . ASP A 1 117 ? -24.183 0.586 33.676 1.00 38.31 117 ASP A O 1
ATOM 952 N N . ASN A 1 118 ? -23.208 0.762 35.673 1.00 41.91 118 ASN A N 1
ATOM 953 C CA . ASN A 1 118 ? -22.466 -0.499 35.546 1.00 41.91 118 ASN A CA 1
ATOM 954 C C . ASN A 1 118 ? -23.385 -1.686 35.884 1.00 41.91 118 ASN A C 1
ATOM 956 O O . ASN A 1 118 ? -23.175 -2.414 36.855 1.00 41.91 118 ASN A O 1
ATOM 960 N N . LEU A 1 119 ? -24.413 -1.897 35.070 1.00 38.22 119 LEU A N 1
ATOM 961 C CA . LEU A 1 119 ? -24.936 -3.236 34.880 1.00 38.22 119 LEU A CA 1
ATOM 962 C C . LEU A 1 119 ? -24.045 -3.878 33.827 1.00 38.22 119 LEU A C 1
ATOM 964 O O . LEU A 1 119 ? -24.121 -3.548 32.649 1.00 38.22 119 LEU A O 1
ATOM 968 N N . CYS A 1 120 ? -23.215 -4.823 34.272 1.00 38.22 120 CYS A N 1
ATOM 969 C CA . CYS A 1 120 ? -22.845 -5.959 33.443 1.00 38.22 120 CYS A CA 1
ATOM 970 C C . CYS A 1 120 ? -24.155 -6.565 32.927 1.00 38.22 120 CYS A C 1
ATOM 972 O O . CYS A 1 120 ? -24.769 -7.408 33.587 1.00 38.22 120 CYS A O 1
ATOM 974 N N . SER A 1 121 ? -24.650 -6.083 31.791 1.00 36.94 121 SER A N 1
ATOM 975 C CA . SER A 1 121 ? -25.667 -6.807 31.071 1.00 36.94 121 SER A CA 1
ATOM 976 C C . SER A 1 121 ? -24.970 -8.063 30.575 1.00 36.94 121 SER A C 1
ATOM 978 O O . SER A 1 121 ? -24.242 -8.021 29.591 1.00 36.94 121 SER A O 1
ATOM 980 N N . ASN A 1 122 ? -25.260 -9.200 31.209 1.00 38.94 122 ASN A N 1
ATOM 981 C CA . ASN A 1 122 ? -25.221 -10.513 30.552 1.00 38.94 122 ASN A CA 1
ATOM 982 C C . ASN A 1 122 ? -26.286 -10.564 29.423 1.00 38.94 122 ASN A C 1
ATOM 984 O O . ASN A 1 122 ? -27.051 -11.521 29.307 1.00 38.94 122 ASN A O 1
ATOM 988 N N . GLY A 1 123 ? -26.430 -9.472 28.670 1.00 40.94 123 GLY A N 1
ATOM 989 C CA . GLY A 1 123 ? -27.441 -9.241 27.658 1.00 40.94 123 GLY A CA 1
ATOM 990 C C . GLY A 1 123 ? -26.900 -9.741 26.337 1.00 40.94 123 GLY A C 1
ATOM 991 O O . GLY A 1 123 ? -26.236 -8.997 25.631 1.00 40.94 123 GLY A O 1
ATOM 992 N N . LYS A 1 124 ? -27.199 -11.005 26.044 1.00 45.38 124 LYS A N 1
ATOM 993 C CA . LYS A 1 124 ? -26.806 -11.765 24.849 1.00 45.38 124 LYS A CA 1
ATOM 994 C C . LYS A 1 124 ? -27.321 -11.231 23.501 1.00 45.38 124 LYS A C 1
ATOM 996 O O . LYS A 1 124 ? -27.244 -11.945 22.520 1.00 45.38 124 LYS A O 1
ATOM 1001 N N . ASP A 1 125 ? -27.861 -10.022 23.444 1.00 49.78 125 ASP A N 1
ATOM 1002 C CA . ASP A 1 125 ? -28.313 -9.404 22.197 1.00 49.78 125 ASP A CA 1
ATOM 1003 C C . ASP A 1 125 ? -28.444 -7.900 22.435 1.00 49.78 125 ASP A C 1
ATOM 1005 O O . ASP A 1 125 ? -29.462 -7.394 22.921 1.00 49.78 125 ASP A O 1
ATOM 1009 N N . THR A 1 126 ? -27.384 -7.171 22.111 1.00 59.25 126 THR A N 1
ATOM 1010 C CA . THR A 1 126 ? -27.533 -5.762 21.745 1.00 59.25 126 THR A CA 1
ATOM 1011 C C . THR A 1 126 ? -27.655 -5.734 20.226 1.00 59.25 126 THR A C 1
ATOM 1013 O O . THR A 1 126 ? -27.078 -6.575 19.551 1.00 59.25 126 THR A O 1
ATOM 1016 N N . LYS A 1 127 ? -28.384 -4.778 19.639 1.00 78.44 127 LYS A N 1
ATOM 1017 C CA . LYS A 1 127 ? -28.373 -4.627 18.166 1.00 78.44 127 LYS A CA 1
ATOM 1018 C C . LYS A 1 127 ? -26.967 -4.357 17.601 1.00 78.44 127 LYS A C 1
ATOM 1020 O O . LYS A 1 127 ? -26.785 -4.425 16.3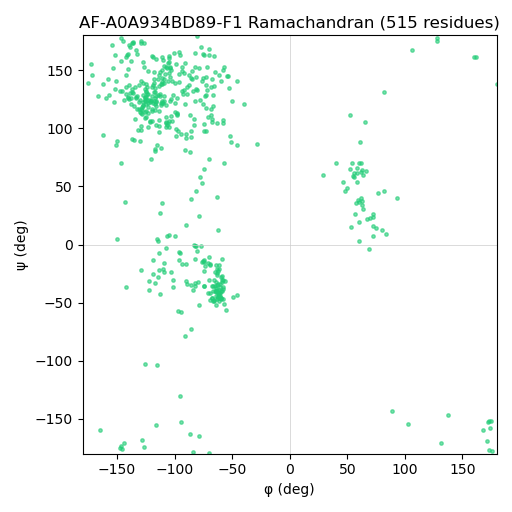94 1.00 78.44 127 LYS A O 1
ATOM 1025 N N . ASP A 1 128 ? -26.025 -4.042 18.483 1.00 91.88 128 ASP A N 1
ATOM 1026 C CA . ASP A 1 128 ? -24.658 -3.639 18.198 1.00 91.88 128 ASP A CA 1
ATOM 1027 C C . ASP A 1 128 ? -23.702 -4.844 18.122 1.00 91.88 128 ASP A C 1
ATOM 1029 O O . ASP A 1 128 ? -22.772 -4.827 17.319 1.00 91.88 128 ASP A O 1
ATOM 1033 N N . PHE A 1 129 ? -23.947 -5.892 18.923 1.00 95.31 129 PHE A N 1
ATOM 1034 C CA . PHE A 1 129 ? -23.145 -7.121 18.991 1.00 95.31 129 PHE A CA 1
ATOM 1035 C C . PHE A 1 129 ? -24.034 -8.329 19.319 1.00 95.31 129 PHE A C 1
ATOM 1037 O O . PHE A 1 129 ? -24.821 -8.269 20.275 1.00 95.31 129 PHE A O 1
ATOM 1044 N N . ALA A 1 130 ? -23.886 -9.419 18.564 1.00 95.19 130 ALA A N 1
ATOM 1045 C CA . ALA A 1 130 ? -24.671 -10.649 18.705 1.00 95.19 130 ALA A CA 1
ATOM 1046 C C . ALA A 1 130 ? -23.792 -11.904 18.561 1.00 95.19 130 ALA A C 1
ATOM 1048 O O . ALA A 1 130 ? -22.639 -11.806 18.157 1.00 95.19 130 ALA A O 1
ATOM 1049 N N . GLY A 1 131 ? -24.338 -13.084 18.868 1.00 94.38 131 GLY A N 1
ATOM 1050 C CA . GLY A 1 131 ? -23.582 -14.345 18.826 1.00 94.38 131 GLY A CA 1
ATOM 1051 C C . GLY A 1 131 ? -22.886 -14.667 20.152 1.00 94.38 131 GLY A C 1
ATOM 1052 O O . GLY A 1 131 ? -23.465 -14.426 21.218 1.00 94.38 131 GLY A O 1
ATOM 1053 N N . ASP A 1 132 ? -21.678 -15.236 20.110 1.00 94.56 132 ASP A N 1
ATOM 1054 C CA . ASP A 1 132 ? -20.925 -15.666 21.304 1.00 94.56 132 ASP A CA 1
ATOM 1055 C C . ASP A 1 132 ? -20.174 -14.521 22.011 1.00 94.56 132 ASP A C 1
ATOM 1057 O O . ASP A 1 132 ? -19.029 -14.648 22.425 1.00 94.56 132 ASP A O 1
ATOM 1061 N N . ILE A 1 133 ? -20.838 -13.385 22.227 1.00 94.31 133 ILE A N 1
ATOM 1062 C CA . ILE A 1 133 ? -20.231 -12.248 22.929 1.00 94.31 133 ILE A CA 1
ATOM 1063 C C . ILE A 1 133 ? -20.108 -12.547 24.429 1.00 94.31 133 ILE A C 1
ATOM 1065 O O . ILE A 1 133 ? -21.109 -12.691 25.145 1.00 94.31 133 ILE A O 1
ATOM 1069 N N . LEU A 1 134 ? -18.871 -12.583 24.932 1.00 92.12 134 LEU A N 1
ATOM 1070 C CA . LEU A 1 134 ? -18.564 -12.901 26.328 1.00 92.12 134 LEU A CA 1
ATOM 1071 C C . LEU A 1 134 ? -18.629 -11.679 27.244 1.00 92.12 134 LEU A C 1
ATOM 1073 O O . LEU A 1 134 ? -18.982 -11.808 28.422 1.00 92.12 134 LEU A O 1
ATOM 1077 N N . PHE A 1 135 ? -18.243 -10.502 26.741 1.00 91.94 135 PHE A N 1
ATOM 1078 C CA . PHE A 1 135 ? -18.089 -9.310 27.571 1.00 91.94 135 PHE A CA 1
ATOM 1079 C C . PHE A 1 135 ? -18.164 -8.003 26.778 1.00 91.94 135 PHE A C 1
ATOM 1081 O O . PHE A 1 135 ? -17.628 -7.899 25.680 1.00 91.94 135 PHE A O 1
ATOM 1088 N N . ILE A 1 136 ? -18.785 -6.982 27.377 1.00 93.81 136 ILE A N 1
ATOM 1089 C CA . ILE A 1 136 ? -18.820 -5.607 26.866 1.00 93.81 136 ILE A CA 1
ATOM 1090 C C . ILE A 1 136 ? -18.596 -4.648 28.040 1.00 93.81 136 ILE A C 1
ATOM 1092 O O . ILE A 1 136 ? -19.239 -4.779 29.085 1.00 93.81 136 ILE A O 1
ATOM 1096 N N . GLN A 1 137 ? -17.723 -3.656 27.863 1.00 92.75 137 GLN A N 1
ATOM 1097 C CA . GLN A 1 137 ? -17.484 -2.588 28.834 1.00 92.75 137 GLN A CA 1
ATOM 1098 C C . GLN A 1 137 ? -17.394 -1.225 28.157 1.00 92.75 137 GLN A C 1
ATOM 1100 O O . GLN A 1 137 ? -16.638 -1.030 27.208 1.00 92.75 137 GLN A O 1
ATOM 1105 N N . ASP A 1 138 ? -18.141 -0.258 28.686 1.00 92.00 138 ASP A N 1
ATOM 1106 C CA . ASP A 1 138 ? -18.098 1.121 28.214 1.00 92.00 138 ASP A CA 1
ATOM 1107 C C . ASP A 1 138 ? -16.851 1.865 28.706 1.00 92.00 138 ASP A C 1
ATOM 1109 O O . ASP A 1 138 ? -16.432 1.758 29.864 1.00 92.00 138 ASP A O 1
ATOM 1113 N N . THR A 1 139 ? -16.297 2.684 27.815 1.00 92.12 139 THR A N 1
ATOM 1114 C CA . THR A 1 139 ? -15.246 3.662 28.104 1.00 92.12 139 THR A CA 1
ATOM 1115 C C . THR A 1 139 ? -15.622 4.998 27.459 1.00 92.12 139 THR A C 1
ATOM 1117 O O . THR A 1 139 ? -16.526 5.067 26.624 1.00 92.12 139 THR A O 1
ATOM 1120 N N . ASN A 1 140 ? -14.929 6.080 27.810 1.00 91.12 140 ASN A N 1
ATOM 1121 C CA . ASN A 1 140 ? -15.195 7.389 27.204 1.00 91.12 140 ASN A CA 1
ATOM 1122 C C . ASN A 1 140 ? -14.611 7.554 25.781 1.00 91.12 140 ASN A C 1
ATOM 1124 O O . ASN A 1 140 ? -14.795 8.613 25.183 1.00 91.12 140 ASN A O 1
ATOM 1128 N N . ILE A 1 141 ? -13.910 6.536 25.263 1.00 92.31 141 ILE A N 1
ATOM 1129 C CA . ILE A 1 141 ? -13.329 6.499 23.910 1.00 92.31 141 ILE A CA 1
ATOM 1130 C C . ILE A 1 141 ? -13.959 5.423 23.013 1.00 92.31 141 ILE A C 1
ATOM 1132 O O . ILE A 1 141 ? -13.472 5.206 21.912 1.00 92.31 141 ILE A O 1
ATOM 1136 N N . GLY A 1 142 ? -15.000 4.726 23.482 1.00 93.38 142 GLY A N 1
ATOM 1137 C CA . GLY A 1 142 ? -15.637 3.606 22.779 1.00 93.38 142 GLY A CA 1
ATOM 1138 C C . GLY A 1 142 ? -15.747 2.348 23.644 1.00 93.38 142 GLY A C 1
ATOM 1139 O O . GLY A 1 142 ? -15.275 2.308 24.781 1.00 93.38 142 GLY A O 1
ATOM 1140 N N . LYS A 1 143 ? -16.406 1.310 23.133 1.00 95.12 143 LYS A N 1
ATOM 1141 C CA . LYS A 1 143 ? -16.590 0.049 23.870 1.00 95.12 143 LYS A CA 1
ATOM 1142 C C . LYS A 1 143 ? -15.329 -0.818 23.821 1.00 95.12 143 LYS A C 1
ATOM 1144 O O . LYS A 1 143 ? -14.566 -0.745 22.861 1.00 95.12 143 LYS A O 1
ATOM 1149 N N . ILE A 1 144 ? -15.141 -1.633 24.854 1.00 96.19 144 ILE A N 1
ATOM 1150 C CA . ILE A 1 144 ? -14.273 -2.813 24.838 1.00 96.19 144 ILE A CA 1
ATOM 1151 C C . ILE A 1 144 ? -15.194 -4.026 24.729 1.00 96.19 144 ILE A C 1
ATOM 1153 O O . ILE A 1 144 ? -16.098 -4.167 25.557 1.00 96.19 144 ILE A O 1
ATOM 1157 N N . VAL A 1 145 ? -14.973 -4.876 23.733 1.00 96.38 145 VAL A N 1
ATOM 1158 C CA . VAL A 1 145 ? -15.779 -6.069 23.454 1.00 96.38 145 VAL A CA 1
ATOM 1159 C C . VAL A 1 145 ? -14.868 -7.291 23.424 1.00 96.38 145 VAL A C 1
ATOM 1161 O O . VAL A 1 145 ? -13.757 -7.210 22.903 1.00 96.38 145 VAL A O 1
ATOM 1164 N N . VAL A 1 146 ? -15.325 -8.397 24.016 1.00 95.81 146 VAL A N 1
ATOM 1165 C CA . VAL A 1 146 ? -14.640 -9.693 23.938 1.00 95.81 146 VAL A CA 1
ATOM 1166 C C . VAL A 1 146 ? -15.590 -10.744 23.371 1.00 95.81 146 VAL A C 1
ATOM 1168 O O . VAL A 1 146 ? -16.636 -11.008 23.982 1.00 95.81 146 VAL A O 1
ATOM 1171 N N . GLY A 1 147 ? -15.210 -11.293 22.219 1.00 95.25 147 GLY A N 1
ATOM 1172 C CA . GLY A 1 147 ? -15.848 -12.408 21.527 1.00 95.25 147 GLY A CA 1
ATOM 1173 C C . GLY A 1 147 ? -15.521 -13.759 22.150 1.00 95.25 147 GLY A C 1
ATOM 1174 O O . GLY A 1 147 ? -14.732 -13.861 23.096 1.00 95.25 147 GLY A O 1
ATOM 1175 N N . GLY A 1 148 ? -16.240 -14.772 21.694 1.00 93.31 148 GLY A N 1
ATOM 1176 C CA . GLY A 1 148 ? -16.201 -16.130 22.213 1.00 93.31 148 GLY A CA 1
ATOM 1177 C C . GLY A 1 148 ? -15.249 -17.014 21.433 1.00 93.31 148 GLY A C 1
ATOM 1178 O O . GLY A 1 148 ? -14.263 -16.539 20.914 1.00 93.31 148 GLY A O 1
ATOM 1179 N N . THR A 1 149 ? -15.513 -18.318 21.416 1.00 94.38 149 THR A N 1
ATOM 1180 C CA . THR A 1 149 ? -14.827 -19.254 20.494 1.00 94.38 149 THR A CA 1
ATOM 1181 C C . THR A 1 149 ? -15.822 -19.812 19.475 1.00 94.38 149 THR A C 1
ATOM 1183 O O . THR A 1 149 ? -15.774 -20.984 19.093 1.00 94.38 149 THR A O 1
ATOM 1186 N N . GLY A 1 150 ? -16.863 -19.043 19.198 1.00 94.44 150 GLY A N 1
ATOM 1187 C CA . GLY A 1 150 ? -17.985 -19.414 18.365 1.00 94.44 150 GLY A CA 1
ATOM 1188 C C . GLY A 1 150 ? -18.560 -18.159 17.735 1.00 94.44 150 GLY A C 1
ATOM 1189 O O . GLY A 1 150 ? -18.338 -17.066 18.238 1.00 94.44 150 GLY A O 1
ATOM 1190 N N . ALA A 1 151 ? -19.351 -18.345 16.680 1.00 96.81 151 ALA A N 1
ATOM 1191 C CA . ALA A 1 151 ? -19.755 -17.251 15.804 1.00 96.81 151 ALA A CA 1
ATOM 1192 C C . ALA A 1 151 ? -20.320 -16.019 16.543 1.00 96.81 151 ALA A C 1
ATOM 1194 O O . ALA A 1 151 ? -21.343 -16.086 17.247 1.00 96.81 151 ALA A O 1
ATOM 1195 N N . SER A 1 152 ? -19.683 -14.890 16.281 1.00 97.25 152 SER A N 1
ATOM 1196 C CA . SER A 1 152 ? -19.905 -13.552 16.795 1.00 97.25 152 SER A CA 1
ATOM 1197 C C . SER A 1 152 ? -20.153 -12.592 15.632 1.00 97.25 152 SER A C 1
ATOM 1199 O O . SER A 1 152 ? -19.706 -12.773 14.500 1.00 97.25 152 SER A O 1
ATOM 1201 N N . TYR A 1 153 ? -20.959 -11.569 15.897 1.00 98.06 153 TYR A N 1
ATOM 1202 C CA . TYR A 1 153 ? -21.407 -10.613 14.893 1.00 98.06 153 TYR A CA 1
ATOM 1203 C C . TYR A 1 153 ? -21.224 -9.199 15.435 1.00 98.06 153 TYR A C 1
ATOM 1205 O O . TYR A 1 153 ? -21.885 -8.809 16.405 1.00 98.06 153 TYR A O 1
ATOM 1213 N N . TYR A 1 154 ? -20.364 -8.422 14.782 1.00 98.00 154 TYR A N 1
ATOM 1214 C CA . TYR A 1 154 ? -19.967 -7.082 15.200 1.00 98.00 154 TYR A CA 1
ATOM 1215 C C . TYR A 1 154 ? -20.584 -6.023 14.283 1.00 98.00 154 TYR A C 1
ATOM 1217 O O . TYR A 1 154 ? -20.136 -5.828 13.155 1.00 98.00 154 TYR A O 1
ATOM 1225 N N . TYR A 1 155 ? -21.614 -5.316 14.758 1.00 97.12 155 TYR A N 1
ATOM 1226 C CA . TYR A 1 155 ? -22.330 -4.296 13.977 1.00 97.12 155 TYR A CA 1
ATOM 1227 C C . TYR A 1 155 ? -21.928 -2.862 14.331 1.00 97.12 155 TYR A C 1
ATOM 1229 O O . TYR A 1 155 ? -21.997 -1.983 13.473 1.00 97.12 155 TYR A O 1
ATOM 1237 N N . ALA A 1 156 ? -21.529 -2.607 15.579 1.00 95.25 156 ALA A N 1
ATOM 1238 C CA . ALA A 1 156 ? -21.109 -1.282 16.029 1.00 95.25 156 ALA A CA 1
ATOM 1239 C C . ALA A 1 156 ? -19.590 -1.176 16.183 1.00 95.25 156 ALA A C 1
ATOM 1241 O O . ALA A 1 156 ? -18.916 -2.133 16.567 1.00 95.25 156 ALA A O 1
ATOM 1242 N N . ASP A 1 157 ? -19.059 0.018 15.928 1.00 95.94 157 ASP A N 1
ATOM 1243 C CA . ASP A 1 157 ? -17.646 0.324 16.145 1.00 95.94 157 ASP A CA 1
ATOM 1244 C C . ASP A 1 157 ? -17.288 0.256 17.640 1.00 95.94 157 ASP A C 1
ATOM 1246 O O . ASP A 1 157 ? -18.090 0.576 18.527 1.00 95.94 157 ASP A O 1
ATOM 1250 N N . ALA A 1 158 ? -16.045 -0.122 17.921 1.00 96.69 158 ALA A N 1
ATOM 1251 C CA . ALA A 1 158 ? -15.511 -0.241 19.270 1.00 96.69 158 ALA A CA 1
ATOM 1252 C C . ALA A 1 158 ? -14.090 0.333 19.347 1.00 96.69 158 ALA A C 1
ATOM 1254 O O . ALA A 1 158 ? -13.384 0.455 18.345 1.00 96.69 158 ALA A O 1
ATOM 1255 N N . ALA A 1 159 ? -13.665 0.697 20.559 1.00 97.19 159 ALA A N 1
ATOM 1256 C CA . ALA A 1 159 ? -12.273 1.067 20.807 1.00 97.19 159 ALA A CA 1
ATOM 1257 C C . ALA A 1 159 ? -11.376 -0.175 20.828 1.00 97.19 159 ALA A C 1
ATOM 1259 O O . ALA A 1 159 ? -10.233 -0.115 20.389 1.00 97.19 159 ALA A O 1
ATOM 1260 N N . VAL A 1 160 ? -11.890 -1.294 21.345 1.00 97.75 160 VAL A N 1
ATOM 1261 C CA . VAL A 1 160 ? -11.190 -2.580 21.346 1.00 97.75 160 VAL A CA 1
ATOM 1262 C C . VAL A 1 160 ? -12.182 -3.707 21.091 1.00 97.75 160 VAL A C 1
ATOM 1264 O O . VAL A 1 160 ? -13.190 -3.800 21.793 1.00 97.75 160 VAL A O 1
ATOM 1267 N N . ILE A 1 161 ? -11.858 -4.572 20.137 1.00 98.25 161 ILE A N 1
ATOM 1268 C CA . ILE A 1 161 ? -12.460 -5.890 19.940 1.00 98.25 161 ILE A CA 1
ATOM 1269 C C . ILE A 1 161 ? -11.349 -6.920 20.113 1.00 98.25 161 ILE A C 1
ATOM 1271 O O . ILE A 1 161 ? -10.254 -6.743 19.581 1.00 98.25 161 ILE A O 1
ATOM 1275 N N . ILE A 1 162 ? -11.622 -7.942 20.915 1.00 97.00 162 ILE A N 1
ATOM 1276 C CA . ILE A 1 162 ? -10.775 -9.122 21.074 1.00 97.00 162 ILE A CA 1
ATOM 1277 C C . ILE A 1 162 ? -11.692 -10.326 20.880 1.00 97.00 162 ILE A C 1
ATOM 1279 O O . ILE A 1 162 ? -12.450 -10.640 21.799 1.00 97.00 162 ILE A O 1
ATOM 1283 N N . ASP A 1 163 ? -11.658 -10.969 19.725 1.00 96.69 163 ASP A N 1
ATOM 1284 C CA . ASP A 1 163 ? -12.302 -12.265 19.542 1.00 96.69 163 ASP A CA 1
ATOM 1285 C C . ASP A 1 163 ? -11.346 -13.383 19.975 1.00 96.69 163 ASP A C 1
ATOM 1287 O O . ASP A 1 163 ? -10.127 -13.246 19.875 1.00 96.69 163 ASP A O 1
ATOM 1291 N N . LEU A 1 164 ? -11.887 -14.436 20.589 1.00 94.31 164 LEU A N 1
ATOM 1292 C CA . LEU A 1 164 ? -11.121 -15.613 20.997 1.00 94.31 164 LEU A CA 1
ATOM 1293 C C . LEU A 1 164 ? -11.184 -16.733 19.952 1.00 94.31 164 LEU A C 1
ATOM 1295 O O . LEU A 1 164 ? -10.446 -17.713 20.112 1.00 94.31 164 LEU A O 1
ATOM 1299 N N . GLY A 1 165 ? -12.017 -16.556 18.924 1.00 93.50 165 GLY A N 1
ATOM 1300 C CA . GLY A 1 165 ? -12.051 -17.281 17.667 1.00 93.50 165 GLY A CA 1
ATOM 1301 C C . GLY A 1 165 ? -13.449 -17.773 17.274 1.00 93.50 165 GLY A C 1
ATOM 1302 O O . GLY A 1 165 ? -14.440 -17.575 17.976 1.00 93.50 165 GLY A O 1
ATOM 1303 N N . GLY A 1 166 ? -13.502 -18.596 16.232 1.00 96.50 166 GLY A N 1
ATOM 1304 C CA . GLY A 1 166 ? -14.746 -19.026 15.593 1.00 96.50 166 GLY A CA 1
ATOM 1305 C C . GLY A 1 166 ? -14.918 -18.315 14.256 1.00 96.50 166 GLY A C 1
ATOM 1306 O O . GLY A 1 166 ? -14.176 -17.408 13.962 1.00 96.50 166 GLY A O 1
ATOM 1307 N N . ASP A 1 167 ? -15.855 -18.762 13.416 1.00 98.50 167 ASP A N 1
ATOM 1308 C CA . ASP A 1 167 ? -16.095 -18.090 12.130 1.00 98.50 167 ASP A CA 1
ATOM 1309 C C . ASP A 1 167 ? -17.025 -16.875 12.344 1.00 98.50 167 ASP A C 1
ATOM 1311 O O . ASP A 1 167 ? -18.252 -17.025 12.504 1.00 98.50 167 ASP A O 1
ATOM 1315 N N . ASP A 1 168 ? -16.442 -15.682 12.347 1.00 98.69 168 ASP A N 1
ATOM 1316 C CA . ASP A 1 168 ? -17.022 -14.429 12.813 1.00 98.69 168 ASP A CA 1
ATOM 1317 C C . ASP A 1 168 ? -17.315 -13.428 11.684 1.00 98.69 168 ASP A C 1
ATOM 1319 O O . ASP A 1 168 ? -16.864 -13.522 10.538 1.00 98.69 168 ASP A O 1
ATOM 1323 N N . TYR A 1 169 ? -18.180 -12.455 11.989 1.00 98.69 169 TYR A N 1
ATOM 1324 C CA . TYR A 1 169 ? -18.676 -11.490 11.009 1.00 98.69 169 TYR A CA 1
ATOM 1325 C C . TYR A 1 169 ? -18.543 -10.060 11.518 1.00 98.69 169 TYR A C 1
ATOM 1327 O O . TYR A 1 169 ? -19.267 -9.616 12.419 1.00 98.69 169 TYR A O 1
ATOM 1335 N N . TYR A 1 170 ? -17.691 -9.290 10.852 1.00 98.75 170 TYR A N 1
ATOM 1336 C CA . TYR A 1 170 ? -17.428 -7.896 11.172 1.00 98.75 170 TYR A CA 1
ATOM 1337 C C . TYR A 1 170 ? -18.104 -6.985 10.147 1.00 98.75 170 TYR A C 1
ATOM 1339 O O . TYR A 1 170 ? -17.614 -6.782 9.039 1.00 98.75 170 TYR A O 1
ATOM 1347 N N . PHE A 1 171 ? -19.252 -6.418 10.521 1.00 98.19 171 PHE A N 1
ATOM 1348 C CA . PHE A 1 171 ? -19.994 -5.439 9.712 1.00 98.19 171 PHE A CA 1
ATOM 1349 C C . PHE A 1 171 ? -19.687 -3.984 10.088 1.00 98.19 171 PHE A C 1
ATOM 1351 O O . PHE A 1 171 ? -20.179 -3.048 9.449 1.00 98.19 171 PHE A O 1
ATOM 1358 N N . ASN A 1 172 ? -18.916 -3.798 11.155 1.00 97.19 172 ASN A N 1
ATOM 1359 C CA . ASN A 1 172 ? -18.441 -2.512 11.633 1.00 97.19 172 ASN A CA 1
ATOM 1360 C C . ASN A 1 172 ? -17.133 -2.112 10.926 1.00 97.19 172 ASN A C 1
ATOM 1362 O O . ASN A 1 172 ? -16.775 -2.627 9.866 1.00 97.19 172 ASN A O 1
ATOM 1366 N N . ASN A 1 173 ? -16.413 -1.156 11.505 1.00 96.62 173 ASN A N 1
ATOM 1367 C CA . ASN A 1 173 ? -15.159 -0.677 10.951 1.00 96.62 173 ASN A CA 1
ATOM 1368 C C . ASN A 1 173 ? -13.920 -1.545 11.261 1.00 96.62 173 ASN A C 1
ATOM 1370 O O . ASN A 1 173 ? -12.842 -1.172 10.803 1.00 96.62 173 ASN A O 1
ATOM 1374 N N . ALA A 1 174 ? -14.044 -2.642 12.020 1.00 98.19 174 ALA A N 1
ATOM 1375 C CA . ALA A 1 174 ? -12.981 -3.595 12.365 1.00 98.19 174 ALA A CA 1
ATOM 1376 C C . ALA A 1 174 ? -11.621 -2.937 12.681 1.00 98.19 174 ALA A C 1
ATOM 1378 O O . ALA A 1 174 ? -10.672 -2.988 11.896 1.00 98.19 174 ALA A O 1
ATOM 1379 N N . GLY A 1 175 ? -11.535 -2.246 13.820 1.00 98.12 175 GLY A N 1
ATOM 1380 C CA . GLY A 1 175 ? -10.266 -1.686 14.292 1.00 98.12 175 GLY A CA 1
ATOM 1381 C C . GLY A 1 175 ? -9.858 -0.375 13.617 1.00 98.12 175 GLY A C 1
ATOM 1382 O O . GLY A 1 175 ? -8.719 0.057 13.766 1.00 98.12 175 GLY A O 1
ATOM 1383 N N . ALA A 1 176 ? -10.742 0.289 12.867 1.00 98.50 176 ALA A N 1
ATOM 1384 C CA . ALA A 1 176 ? -10.442 1.600 12.296 1.00 98.50 176 ALA A CA 1
ATOM 1385 C C . ALA A 1 176 ? -10.721 2.751 13.277 1.00 98.50 176 ALA A C 1
ATOM 1387 O O . ALA A 1 176 ? -11.698 2.761 14.028 1.00 98.50 176 ALA A O 1
ATOM 1388 N N . SER A 1 177 ? -9.870 3.774 13.247 1.00 97.94 177 SER A N 1
ATOM 1389 C CA . SER A 1 177 ? -10.076 4.993 14.038 1.00 97.94 177 SER A CA 1
ATOM 1390 C C . SER A 1 177 ? -11.035 5.965 13.358 1.00 97.94 177 SER A C 1
ATOM 1392 O O . SER A 1 177 ? -11.151 6.030 12.133 1.00 97.94 177 SER A O 1
ATOM 1394 N N . ASN A 1 178 ? -11.713 6.772 14.168 1.00 94.62 178 ASN A N 1
ATOM 1395 C CA . ASN A 1 178 ? -12.538 7.882 13.716 1.00 94.62 178 ASN A CA 1
ATOM 1396 C C . ASN A 1 178 ? -12.489 9.041 14.731 1.00 94.62 178 ASN A C 1
ATOM 1398 O O . ASN A 1 178 ? -11.699 9.042 15.674 1.00 94.62 178 ASN A O 1
ATOM 1402 N N . LYS A 1 179 ? -13.313 10.071 14.517 1.00 90.88 179 LYS A N 1
ATOM 1403 C CA . LYS A 1 179 ? -13.318 11.278 15.355 1.00 90.88 179 LYS A CA 1
ATOM 1404 C C . LYS A 1 179 ? -13.697 10.999 16.817 1.00 90.88 179 LYS A C 1
ATOM 1406 O O . LYS A 1 179 ? -13.176 11.668 17.710 1.00 90.88 179 LYS A O 1
ATOM 1411 N N . ASP A 1 180 ? -14.581 10.033 17.043 1.00 90.12 180 ASP A N 1
ATOM 1412 C CA . ASP A 1 180 ? -15.084 9.658 18.366 1.00 90.12 180 ASP A CA 1
ATOM 1413 C C . ASP A 1 180 ? -14.217 8.561 19.009 1.00 90.12 180 ASP A C 1
ATOM 1415 O O . ASP A 1 180 ? -14.018 8.555 20.224 1.00 90.12 180 ASP A O 1
ATOM 1419 N N . VAL A 1 181 ? -13.630 7.692 18.179 1.00 94.38 181 VAL A N 1
ATOM 1420 C CA . VAL A 1 181 ? -12.738 6.588 18.556 1.00 94.38 181 VAL A CA 1
ATOM 1421 C C . VAL A 1 181 ? -11.346 6.833 17.947 1.00 94.38 181 VAL A C 1
ATOM 1423 O O . VAL A 1 181 ? -11.015 6.281 16.897 1.00 94.38 181 VAL A O 1
ATOM 1426 N N . PRO A 1 182 ? -10.500 7.683 18.561 1.00 94.44 182 PRO A N 1
ATOM 1427 C CA . PRO A 1 182 ? -9.210 8.079 17.979 1.00 94.44 182 PRO A CA 1
ATOM 1428 C C . PRO A 1 182 ? -8.164 6.954 17.975 1.00 94.44 182 PRO A C 1
ATOM 1430 O O . PRO A 1 182 ? -7.144 7.069 17.298 1.00 94.44 182 PRO A O 1
ATOM 1433 N N . VAL A 1 183 ? -8.391 5.892 18.750 1.00 97.56 183 VAL A N 1
ATOM 1434 C CA . VAL A 1 183 ? -7.589 4.666 18.767 1.00 97.56 183 VAL A CA 1
ATOM 1435 C C . VAL A 1 183 ? -8.568 3.496 18.767 1.00 97.56 183 VAL A C 1
ATOM 1437 O O . VAL A 1 183 ? -9.372 3.403 19.696 1.00 97.56 183 VAL A O 1
ATOM 1440 N N . SER A 1 184 ? -8.509 2.648 17.743 1.00 98.12 184 SER A N 1
ATOM 1441 C CA . SER A 1 184 ? -9.321 1.434 17.624 1.00 98.12 184 SER A CA 1
ATOM 1442 C C . SER A 1 184 ? -8.428 0.233 17.321 1.00 98.12 184 SER A C 1
ATOM 1444 O O . SER A 1 184 ? -7.438 0.360 16.599 1.00 98.12 184 SER A O 1
ATOM 1446 N N . ILE A 1 185 ? -8.747 -0.906 17.931 1.00 98.31 185 ILE A N 1
ATOM 1447 C CA . ILE A 1 185 ? -7.998 -2.157 17.814 1.00 98.31 185 ILE A CA 1
ATOM 1448 C C . ILE A 1 185 ? -9.002 -3.292 17.646 1.00 98.31 185 ILE A C 1
ATOM 1450 O O . ILE A 1 185 ? -9.947 -3.386 18.429 1.00 98.31 185 ILE A O 1
ATOM 1454 N N . CYS A 1 186 ? -8.784 -4.152 16.666 1.00 98.62 186 CYS A N 1
ATOM 1455 C CA . CYS A 1 186 ? -9.486 -5.415 16.497 1.00 98.62 186 CYS A CA 1
ATOM 1456 C C . CYS A 1 186 ? -8.444 -6.532 16.466 1.00 98.62 186 CYS A C 1
ATOM 1458 O O . CYS A 1 186 ? -7.433 -6.388 15.782 1.00 98.62 186 CYS A O 1
ATOM 1460 N N . ILE A 1 187 ? -8.652 -7.568 17.271 1.00 98.00 187 ILE A N 1
ATOM 1461 C CA . ILE A 1 187 ? -7.779 -8.737 17.356 1.00 98.00 187 ILE A CA 1
ATOM 1462 C C . ILE A 1 187 ? -8.675 -9.964 17.259 1.00 98.00 187 ILE A C 1
ATOM 1464 O O . ILE A 1 187 ? -9.484 -10.148 18.169 1.00 98.00 187 ILE A O 1
ATOM 1468 N N . ASP A 1 188 ? -8.509 -10.763 16.215 1.00 97.69 188 ASP A N 1
ATOM 1469 C CA . ASP A 1 188 ? -9.052 -12.117 16.115 1.00 97.69 188 ASP A CA 1
ATOM 1470 C C . ASP A 1 188 ? -7.926 -13.127 16.349 1.00 97.69 188 ASP A C 1
ATOM 1472 O O . ASP A 1 188 ? -6.772 -12.852 16.025 1.00 97.69 188 ASP A O 1
ATOM 1476 N N . PHE A 1 189 ? -8.221 -14.250 17.003 1.00 95.88 189 PHE A N 1
ATOM 1477 C CA . PHE A 1 189 ? -7.232 -15.286 17.296 1.00 95.88 189 PHE A CA 1
ATOM 1478 C C . PHE A 1 189 ? -7.316 -16.513 16.388 1.00 95.88 189 PHE A C 1
ATOM 1480 O O . PHE A 1 189 ? -6.316 -17.238 16.350 1.00 95.88 189 PHE A O 1
ATOM 1487 N N . SER A 1 190 ? -8.466 -16.797 15.772 1.00 96.00 190 SER A N 1
ATOM 1488 C CA . SER A 1 190 ? -8.628 -17.913 14.835 1.00 96.00 190 SER A CA 1
ATOM 1489 C C . SER A 1 190 ? -10.054 -17.988 14.293 1.00 96.00 190 SER A C 1
ATOM 1491 O O . SER A 1 190 ? -10.979 -18.065 15.098 1.00 96.00 190 SER A O 1
ATOM 1493 N N . GLY A 1 191 ? -10.239 -18.248 13.012 1.00 97.50 191 GLY A N 1
ATOM 1494 C CA . GLY A 1 191 ? -11.572 -18.349 12.424 1.00 97.50 191 GLY A CA 1
ATOM 1495 C C . GLY A 1 191 ? -11.497 -18.214 10.918 1.00 97.50 191 GLY A C 1
ATOM 1496 O O . GLY A 1 191 ? -10.485 -17.784 10.410 1.00 97.50 191 GLY A O 1
ATOM 1497 N N . ASN A 1 192 ? -12.519 -18.636 10.171 1.00 98.62 192 ASN A N 1
ATOM 1498 C CA . ASN A 1 192 ? -12.644 -18.179 8.782 1.00 98.62 192 ASN A CA 1
ATOM 1499 C C . ASN A 1 192 ? -13.644 -17.028 8.758 1.00 98.62 192 ASN A C 1
ATOM 1501 O O . ASN A 1 192 ? -14.864 -17.234 8.647 1.00 98.62 192 ASN A O 1
ATOM 1505 N N . ASP A 1 193 ? -13.115 -15.826 8.858 1.00 98.81 193 ASP A N 1
ATOM 1506 C CA . ASP A 1 193 ? -13.840 -14.628 9.199 1.00 98.81 193 ASP A CA 1
ATOM 1507 C C . ASP A 1 193 ? -14.210 -13.802 7.980 1.00 98.81 193 ASP A C 1
ATOM 1509 O O . ASP A 1 193 ? -13.638 -13.849 6.883 1.00 98.81 193 ASP A O 1
ATOM 1513 N N . VAL A 1 194 ? -15.267 -13.016 8.162 1.00 98.88 194 VAL A N 1
ATOM 1514 C CA . VAL A 1 194 ? -15.760 -12.114 7.131 1.00 98.88 194 VAL A CA 1
ATOM 1515 C C . VAL A 1 194 ? -15.785 -10.695 7.667 1.00 98.88 194 VAL A C 1
ATOM 1517 O O . VAL A 1 194 ? -16.741 -10.248 8.308 1.00 98.88 194 VAL A O 1
ATOM 1520 N N . TYR A 1 195 ? -14.768 -9.937 7.281 1.00 98.81 195 TYR A N 1
ATOM 1521 C CA . TYR A 1 195 ? -14.684 -8.504 7.481 1.00 98.81 195 TYR A CA 1
ATOM 1522 C C . TYR A 1 195 ? -15.392 -7.780 6.340 1.00 98.81 195 TYR A C 1
ATOM 1524 O O . TYR A 1 195 ? -14.796 -7.475 5.314 1.00 98.81 195 TYR A O 1
ATOM 1532 N N . ASN A 1 196 ? -16.677 -7.468 6.497 1.00 98.38 196 ASN A N 1
ATOM 1533 C CA . ASN A 1 196 ? -17.494 -6.835 5.461 1.00 98.38 196 ASN A CA 1
ATOM 1534 C C . ASN A 1 196 ? -17.952 -5.431 5.863 1.00 98.38 196 ASN A C 1
ATOM 1536 O O . ASN A 1 196 ? -19.071 -5.219 6.344 1.00 98.38 196 ASN A O 1
ATOM 1540 N N . ALA A 1 197 ? -17.090 -4.451 5.599 1.00 95.50 197 ALA A N 1
ATOM 1541 C CA . ALA A 1 197 ? -17.370 -3.057 5.883 1.00 95.50 197 ALA A CA 1
ATOM 1542 C C . ALA A 1 197 ? -18.131 -2.399 4.723 1.00 95.50 197 ALA A C 1
ATOM 1544 O O . ALA A 1 197 ? -17.589 -2.118 3.652 1.00 95.50 197 ALA A O 1
ATOM 1545 N N . ALA A 1 198 ? -19.400 -2.062 4.964 1.00 93.69 198 ALA A N 1
ATOM 1546 C CA . ALA A 1 198 ? -20.229 -1.356 3.983 1.00 93.69 198 ALA A CA 1
ATOM 1547 C C . ALA A 1 198 ? -19.797 0.107 3.746 1.00 93.69 198 ALA A C 1
ATOM 1549 O O . ALA A 1 198 ? -20.210 0.722 2.762 1.00 93.69 198 ALA A O 1
ATOM 1550 N N . ASN A 1 199 ? -18.992 0.677 4.648 1.00 95.31 199 ASN A N 1
ATOM 1551 C CA . ASN A 1 199 ? -18.570 2.076 4.630 1.00 95.31 199 ASN A CA 1
ATOM 1552 C C . ASN A 1 199 ? -17.052 2.207 4.436 1.00 95.31 199 ASN A C 1
ATOM 1554 O O . ASN A 1 199 ? -16.288 1.287 4.713 1.00 95.31 199 ASN A O 1
ATOM 1558 N N . SER A 1 200 ? -16.617 3.387 3.989 1.00 97.06 200 SER A N 1
ATOM 1559 C CA . SER A 1 200 ? -15.199 3.764 3.944 1.00 97.06 200 SER A CA 1
ATOM 1560 C C . SER A 1 200 ? -14.585 3.882 5.345 1.00 97.06 200 SER A C 1
ATOM 1562 O O . SER A 1 200 ? -15.314 4.125 6.306 1.00 97.06 200 SER A O 1
ATOM 1564 N N . PHE A 1 201 ? -13.250 3.866 5.440 1.00 97.75 201 PHE A N 1
ATOM 1565 C CA . PHE A 1 201 ? -12.493 3.986 6.700 1.00 97.75 201 PHE A CA 1
ATOM 1566 C C . PHE A 1 201 ? -12.702 2.798 7.642 1.00 97.75 201 PHE A C 1
ATOM 1568 O O . PHE A 1 201 ? -13.219 2.957 8.746 1.00 97.75 201 PHE A O 1
ATOM 1575 N N . ALA A 1 202 ? -12.283 1.614 7.195 1.00 98.50 202 ALA A N 1
ATOM 1576 C CA . ALA A 1 202 ? -12.474 0.344 7.898 1.00 98.50 202 ALA A CA 1
ATOM 1577 C C . ALA A 1 202 ? -11.208 -0.529 7.893 1.00 98.50 202 ALA A C 1
ATOM 1579 O O . ALA A 1 202 ? -10.225 -0.181 7.238 1.00 98.50 202 ALA A O 1
ATOM 1580 N N . GLN A 1 203 ? -11.242 -1.654 8.607 1.00 98.69 203 GLN A N 1
ATOM 1581 C CA . GLN A 1 203 ? -10.221 -2.706 8.608 1.00 98.69 203 GLN A CA 1
ATOM 1582 C C . GLN A 1 203 ? -8.832 -2.138 8.913 1.00 98.69 203 GLN A C 1
ATOM 1584 O O . GLN A 1 203 ? -7.994 -1.964 8.027 1.00 98.69 203 GLN A O 1
ATOM 1589 N N . GLY A 1 204 ? -8.640 -1.722 10.166 1.00 98.56 204 GLY A N 1
ATOM 1590 C CA . GLY A 1 204 ? -7.362 -1.185 10.634 1.00 98.56 204 GLY A CA 1
ATOM 1591 C C . GLY A 1 204 ? -7.007 0.213 10.114 1.00 98.56 204 GLY A C 1
ATOM 1592 O O . GLY A 1 204 ? -5.859 0.630 10.205 1.00 98.56 204 GLY A O 1
ATOM 1593 N N . THR A 1 205 ? -7.952 0.979 9.561 1.00 98.75 205 THR A N 1
ATOM 1594 C CA . THR A 1 205 ? -7.642 2.305 8.992 1.00 98.75 205 THR A CA 1
ATOM 1595 C C . THR A 1 205 ? -7.335 3.379 10.051 1.00 98.75 205 THR A C 1
ATOM 1597 O O . THR A 1 205 ? -8.089 3.609 11.000 1.00 98.75 205 THR A O 1
ATOM 1600 N N . GLY A 1 206 ? -6.248 4.125 9.842 1.00 98.31 206 GLY A N 1
ATOM 1601 C CA . GLY A 1 206 ? -5.820 5.270 10.648 1.00 98.31 206 GLY A CA 1
ATOM 1602 C C . GLY A 1 206 ? -6.371 6.605 10.139 1.00 98.31 206 GLY A C 1
ATOM 1603 O O . GLY A 1 206 ? -5.663 7.341 9.445 1.00 98.31 206 GLY A O 1
ATOM 1604 N N . ARG A 1 207 ? -7.617 6.962 10.476 1.00 96.88 207 ARG A N 1
ATOM 1605 C CA . ARG A 1 207 ? -8.230 8.242 10.075 1.00 96.88 207 ARG A CA 1
ATOM 1606 C C . ARG A 1 207 ? -8.051 9.292 11.173 1.00 96.88 207 ARG A C 1
ATOM 1608 O O . ARG A 1 207 ? -8.874 9.384 12.081 1.00 96.88 207 ARG A O 1
ATOM 1615 N N . PHE A 1 208 ? -7.006 10.120 11.059 1.00 96.75 208 PHE A N 1
ATOM 1616 C CA . PHE A 1 208 ? -6.627 11.117 12.082 1.00 96.75 208 PHE A CA 1
ATOM 1617 C C . PHE A 1 208 ? -6.383 10.497 13.475 1.00 96.75 208 PHE A C 1
ATOM 1619 O O . PHE A 1 208 ? -6.545 11.150 14.508 1.00 96.75 208 PHE A O 1
ATOM 1626 N N . GLY A 1 209 ? -6.000 9.222 13.496 1.00 97.44 209 GLY A N 1
ATOM 1627 C CA . GLY A 1 209 ? -5.878 8.403 14.692 1.00 97.44 209 GLY A CA 1
ATOM 1628 C C . GLY A 1 209 ? -5.073 7.137 14.428 1.00 97.44 209 GLY A C 1
ATOM 1629 O O . GLY A 1 209 ? -4.302 7.081 13.468 1.00 97.44 209 GLY A O 1
ATOM 1630 N N . ILE A 1 210 ? -5.242 6.136 15.285 1.00 98.62 210 ILE A N 1
ATOM 1631 C CA . ILE A 1 210 ? -4.583 4.832 15.158 1.00 98.62 210 ILE A CA 1
ATOM 1632 C C . ILE A 1 210 ? -5.647 3.763 14.945 1.00 98.62 210 ILE A C 1
ATOM 1634 O O . ILE A 1 210 ? -6.512 3.592 15.803 1.00 98.62 210 ILE A O 1
ATOM 1638 N N . GLY A 1 211 ? -5.582 3.070 13.812 1.00 98.69 211 GLY A N 1
ATOM 1639 C CA . GLY A 1 211 ? -6.366 1.868 13.555 1.00 98.69 211 GLY A CA 1
ATOM 1640 C C . GLY A 1 211 ? -5.457 0.650 13.453 1.00 98.69 211 GLY A C 1
ATOM 1641 O O . GLY A 1 211 ? -4.388 0.739 12.851 1.00 98.69 211 GLY A O 1
ATOM 1642 N N . ILE A 1 212 ? -5.860 -0.454 14.074 1.00 98.75 212 ILE A N 1
ATOM 1643 C CA . ILE A 1 212 ? -5.146 -1.732 14.033 1.00 98.75 212 ILE A CA 1
ATOM 1644 C C . ILE A 1 212 ? -6.173 -2.854 13.898 1.00 98.75 212 ILE A C 1
ATOM 1646 O O . ILE A 1 212 ? -7.074 -2.962 14.729 1.00 98.75 212 ILE A O 1
ATOM 1650 N N . LEU A 1 213 ? -6.005 -3.686 12.879 1.00 98.81 213 LEU A N 1
ATOM 1651 C CA . LEU A 1 213 ? -6.640 -4.992 12.753 1.00 98.81 213 LEU A CA 1
ATOM 1652 C C . LEU A 1 213 ? -5.532 -6.050 12.762 1.00 98.81 213 LEU A C 1
ATOM 1654 O O . LEU A 1 213 ? -4.547 -5.894 12.044 1.00 98.81 213 LEU A O 1
ATOM 1658 N N . MET A 1 214 ? -5.664 -7.045 13.631 1.00 98.44 214 MET A N 1
ATOM 1659 C CA . MET A 1 214 ? -4.789 -8.209 13.725 1.00 98.44 214 MET A CA 1
ATOM 1660 C C . MET A 1 214 ? -5.659 -9.456 13.604 1.00 98.44 214 MET A C 1
ATOM 1662 O O . MET A 1 214 ? -6.478 -9.672 14.495 1.00 98.44 214 MET A O 1
ATOM 1666 N N . ASP A 1 215 ? -5.467 -10.227 12.546 1.00 98.00 215 ASP A N 1
ATOM 1667 C CA . ASP A 1 215 ? -5.964 -11.595 12.432 1.00 98.00 215 ASP A CA 1
ATOM 1668 C C . ASP A 1 215 ? -4.776 -12.556 12.541 1.00 98.00 215 ASP A C 1
ATOM 1670 O O . ASP A 1 215 ? -3.635 -12.200 12.225 1.00 98.00 215 ASP A O 1
ATOM 1674 N N . PHE A 1 216 ? -5.000 -13.729 13.117 1.00 95.94 216 PHE A N 1
ATOM 1675 C CA . PHE A 1 216 ? -3.933 -14.654 13.458 1.00 95.94 216 PHE A CA 1
ATOM 1676 C C . PHE A 1 216 ? -4.011 -16.010 12.757 1.00 95.94 216 PHE A C 1
ATOM 1678 O O . PHE A 1 216 ? -2.960 -16.670 12.691 1.00 95.94 216 PHE A O 1
ATOM 1685 N N . ASP A 1 217 ? -5.191 -16.466 12.329 1.00 95.75 217 ASP A N 1
ATOM 1686 C CA . ASP A 1 217 ? -5.346 -17.802 11.746 1.00 95.75 217 ASP A CA 1
ATOM 1687 C C . ASP A 1 217 ? -6.694 -18.001 11.040 1.00 95.75 217 ASP A C 1
ATOM 1689 O O . ASP A 1 217 ? -7.730 -17.953 11.694 1.00 95.75 217 ASP A O 1
ATOM 1693 N N . GLY A 1 218 ? -6.657 -18.456 9.792 1.00 97.19 218 GLY A N 1
ATOM 1694 C CA . GLY A 1 218 ? -7.800 -18.997 9.060 1.00 97.19 218 GLY A CA 1
ATOM 1695 C C . GLY A 1 218 ? -7.976 -18.329 7.703 1.00 97.19 218 GLY A C 1
ATOM 1696 O O . GLY A 1 218 ? -7.163 -17.521 7.311 1.00 97.19 218 GLY A O 1
ATOM 1697 N N . ASN A 1 219 ? -8.956 -18.769 6.911 1.00 98.56 219 ASN A N 1
ATOM 1698 C CA . ASN A 1 219 ? -9.102 -18.293 5.534 1.00 98.56 219 ASN A CA 1
ATOM 1699 C C . ASN A 1 219 ? -10.169 -17.196 5.463 1.00 98.56 219 ASN A C 1
ATOM 1701 O O . ASN A 1 219 ? -11.376 -17.480 5.360 1.00 98.56 219 ASN A O 1
ATOM 1705 N N . ASP A 1 220 ? -9.715 -15.955 5.434 1.00 98.75 220 ASP A N 1
ATOM 1706 C CA . ASP A 1 220 ? -10.499 -14.772 5.718 1.00 98.75 220 ASP A CA 1
ATOM 1707 C C . ASP A 1 220 ? -10.884 -13.974 4.478 1.00 98.75 220 ASP A C 1
ATOM 1709 O O . ASP A 1 220 ? -10.365 -14.085 3.358 1.00 98.75 220 ASP A O 1
ATOM 1713 N N . LYS A 1 221 ? -11.915 -13.148 4.666 1.00 98.88 221 LYS A N 1
ATOM 1714 C CA . LYS A 1 221 ? -12.435 -12.257 3.628 1.00 98.88 221 LYS A CA 1
ATOM 1715 C C . LYS A 1 221 ? -12.482 -10.832 4.122 1.00 98.88 221 LYS A C 1
ATOM 1717 O O . LYS A 1 221 ? -13.404 -10.431 4.835 1.00 98.88 221 LYS A O 1
ATOM 1722 N N . TYR A 1 222 ? -11.585 -10.022 3.583 1.00 98.88 222 TYR A N 1
ATOM 1723 C CA . TYR A 1 222 ? -11.524 -8.592 3.816 1.00 98.88 222 TYR A CA 1
ATOM 1724 C C . TYR A 1 222 ? -12.226 -7.846 2.687 1.00 98.88 222 TYR A C 1
ATOM 1726 O O . TYR A 1 222 ? -11.660 -7.579 1.633 1.00 98.88 222 TYR A O 1
ATOM 1734 N N . LEU A 1 223 ? -13.484 -7.473 2.906 1.00 98.81 223 LEU A N 1
ATOM 1735 C CA . LEU A 1 223 ? -14.324 -6.760 1.944 1.00 98.81 223 LEU A CA 1
ATOM 1736 C C . LEU A 1 223 ? -14.515 -5.306 2.395 1.00 98.81 223 LEU A C 1
ATOM 1738 O O . LEU A 1 223 ? -15.299 -5.015 3.301 1.00 98.81 223 LEU A O 1
ATOM 1742 N N . GLY A 1 224 ? -13.772 -4.389 1.777 1.00 97.50 224 GLY A N 1
ATOM 1743 C CA . GLY A 1 224 ? -13.740 -2.969 2.124 1.00 97.50 224 GLY A CA 1
ATOM 1744 C C . GLY A 1 224 ? -14.166 -2.038 0.985 1.00 97.50 224 GLY A C 1
ATOM 1745 O O . GLY A 1 224 ? -14.199 -2.400 -0.191 1.00 97.50 224 GLY A O 1
ATOM 1746 N N . GLN A 1 225 ? -14.505 -0.796 1.341 1.00 96.75 225 GLN A N 1
ATOM 1747 C CA . GLN A 1 225 ? -14.784 0.279 0.381 1.00 96.75 225 GLN A CA 1
ATOM 1748 C C . GLN A 1 225 ? -13.535 1.143 0.140 1.00 96.75 225 GLN A C 1
ATOM 1750 O O . GLN A 1 225 ? -12.471 0.622 -0.188 1.00 96.75 225 GLN A O 1
ATOM 1755 N N . ASN A 1 226 ? -13.661 2.471 0.232 1.00 97.88 226 ASN A N 1
ATOM 1756 C CA . ASN A 1 226 ? -12.521 3.375 0.107 1.00 97.88 226 ASN A CA 1
ATOM 1757 C C . ASN A 1 226 ? -11.823 3.508 1.463 1.00 97.88 226 ASN A C 1
ATOM 1759 O O . ASN A 1 226 ? -12.514 3.521 2.482 1.00 97.88 226 ASN A O 1
ATOM 1763 N N . PHE A 1 227 ? -10.508 3.727 1.500 1.00 98.06 227 PHE A N 1
ATOM 1764 C CA . PHE A 1 227 ? -9.781 3.887 2.769 1.00 98.06 227 PHE A CA 1
ATOM 1765 C C . PHE A 1 227 ? -9.994 2.676 3.685 1.00 98.06 227 PHE A C 1
ATOM 1767 O O . PHE A 1 227 ? -10.594 2.800 4.746 1.00 98.06 227 PHE A O 1
ATOM 1774 N N . SER A 1 228 ? -9.573 1.493 3.254 1.00 98.62 228 SER A N 1
ATOM 1775 C CA . SER A 1 228 ? -9.676 0.261 4.048 1.00 98.62 228 SER A CA 1
ATOM 1776 C C . SER A 1 228 ? -8.343 -0.476 4.119 1.00 98.62 228 SER A C 1
ATOM 1778 O O . SER A 1 228 ? -7.381 -0.073 3.467 1.00 98.62 228 SER A O 1
ATOM 1780 N N . GLN A 1 229 ? -8.285 -1.557 4.896 1.00 98.75 229 GLN A N 1
ATOM 1781 C CA . GLN A 1 229 ? -7.188 -2.531 4.869 1.00 98.75 229 GLN A CA 1
ATOM 1782 C C . GLN A 1 229 ? -5.834 -1.873 5.163 1.00 98.75 229 GLN A C 1
ATOM 1784 O O . GLN A 1 229 ? -4.987 -1.716 4.285 1.00 98.75 229 GLN A O 1
ATOM 1789 N N . GLY A 1 230 ? -5.688 -1.370 6.390 1.00 98.50 230 GLY A N 1
ATOM 1790 C CA . GLY A 1 230 ? -4.440 -0.763 6.852 1.00 98.50 230 GLY A CA 1
ATOM 1791 C C . GLY A 1 230 ? -4.105 0.581 6.202 1.00 98.50 230 GLY A C 1
ATOM 1792 O O . GLY A 1 230 ? -2.950 0.984 6.165 1.00 98.50 230 GLY A O 1
ATOM 1793 N N . SER A 1 231 ? -5.090 1.305 5.668 1.00 98.50 231 SER A N 1
ATOM 1794 C CA . SER A 1 231 ? -4.859 2.625 5.062 1.00 98.50 231 SER A CA 1
ATOM 1795 C C . SER A 1 231 ? -4.805 3.756 6.087 1.00 98.50 231 SER A C 1
ATOM 1797 O O . SER A 1 231 ? -5.262 3.622 7.222 1.00 98.50 231 SER A O 1
ATOM 1799 N N . CYS A 1 232 ? -4.295 4.923 5.692 1.00 97.38 232 CYS A N 1
ATOM 1800 C CA . CYS A 1 232 ? -4.260 6.097 6.553 1.00 97.38 232 CYS A CA 1
ATOM 1801 C C . CYS A 1 232 ? -4.542 7.419 5.829 1.00 97.38 232 CYS A C 1
ATOM 1803 O O . CYS A 1 232 ? -4.445 7.554 4.608 1.00 97.38 232 CYS A O 1
ATOM 1805 N N . LEU A 1 233 ? -4.868 8.423 6.642 1.00 89.69 233 LEU A N 1
ATOM 1806 C CA . LEU A 1 233 ? -4.952 9.823 6.249 1.00 89.69 233 LEU A CA 1
ATOM 1807 C C . LEU A 1 233 ? -4.594 10.677 7.470 1.00 89.69 233 LEU A C 1
ATOM 1809 O O . LEU A 1 233 ? -5.470 11.018 8.244 1.00 89.69 233 LEU A O 1
ATOM 1813 N N . PHE A 1 234 ? -3.335 11.013 7.718 1.00 84.25 234 PHE A N 1
ATOM 1814 C CA . PHE A 1 234 ? -2.881 11.691 8.953 1.00 84.25 234 PHE A CA 1
ATOM 1815 C C . PHE A 1 234 ? -3.013 10.840 10.218 1.00 84.25 234 PHE A C 1
ATOM 1817 O O . PHE A 1 234 ? -3.051 11.369 11.326 1.00 84.25 234 PHE A O 1
ATOM 1824 N N . GLY A 1 235 ? -3.074 9.523 10.057 1.00 96.88 235 GLY A N 1
ATOM 1825 C CA . GLY A 1 235 ? -3.056 8.548 11.137 1.00 96.88 235 GLY A CA 1
ATOM 1826 C C . GLY A 1 235 ? -1.996 7.478 10.909 1.00 96.88 235 GLY A C 1
ATOM 1827 O O . GLY A 1 235 ? -1.148 7.600 10.022 1.00 96.88 235 GLY A O 1
ATOM 1828 N N . ILE A 1 236 ? -2.079 6.422 11.710 1.00 98.69 236 ILE A N 1
ATOM 1829 C CA . ILE A 1 236 ? -1.386 5.159 11.463 1.00 98.69 236 ILE A CA 1
ATOM 1830 C C . ILE A 1 236 ? -2.452 4.080 11.303 1.00 98.69 236 ILE A C 1
ATOM 1832 O O . ILE A 1 236 ? -3.285 3.926 12.197 1.00 98.69 236 ILE A O 1
ATOM 1836 N N . GLY A 1 237 ? -2.468 3.402 10.159 1.00 98.81 237 GLY A N 1
ATOM 1837 C CA . GLY A 1 237 ? -3.363 2.279 9.895 1.00 98.81 237 GLY A CA 1
ATOM 1838 C C . GLY A 1 237 ? -2.571 1.003 9.673 1.00 98.81 237 GLY A C 1
ATOM 1839 O O . GLY A 1 237 ? -1.606 1.034 8.917 1.00 98.81 237 GLY A O 1
ATOM 1840 N N . LEU A 1 238 ? -2.956 -0.079 10.344 1.00 98.81 238 LEU A N 1
ATOM 1841 C CA . LEU A 1 238 ? -2.302 -1.383 10.263 1.00 98.81 238 LEU A CA 1
ATOM 1842 C C . LEU A 1 238 ? -3.367 -2.472 10.078 1.00 98.81 238 LEU A C 1
ATOM 1844 O O . LEU A 1 238 ? -4.304 -2.540 10.873 1.00 98.81 238 LEU A O 1
ATOM 1848 N N . LEU A 1 239 ? -3.204 -3.314 9.062 1.00 98.88 239 LEU A N 1
ATOM 1849 C CA . LEU A 1 239 ? -3.830 -4.632 8.970 1.00 98.88 239 LEU A CA 1
ATOM 1850 C C . LEU A 1 239 ? -2.698 -5.654 8.986 1.00 98.88 239 LEU A C 1
ATOM 1852 O O . LEU A 1 239 ? -1.765 -5.525 8.196 1.00 98.88 239 LEU A O 1
ATOM 1856 N N . LEU A 1 240 ? -2.747 -6.584 9.929 1.00 98.56 240 LEU A N 1
ATOM 1857 C CA . LEU A 1 240 ? -1.754 -7.632 10.100 1.00 98.56 240 LEU A CA 1
ATOM 1858 C C . LEU A 1 240 ? -2.492 -8.968 10.093 1.00 98.56 240 LEU A C 1
ATOM 1860 O O . LEU A 1 240 ? -3.280 -9.203 11.004 1.00 98.56 240 LEU A O 1
ATOM 1864 N N . ASP A 1 241 ? -2.239 -9.773 9.078 1.00 97.94 241 ASP A N 1
ATOM 1865 C CA . ASP A 1 241 ? -2.667 -11.161 8.967 1.00 97.94 241 ASP A CA 1
ATOM 1866 C C . ASP A 1 241 ? -1.436 -12.070 9.110 1.00 97.94 241 ASP A C 1
ATOM 1868 O O . ASP A 1 241 ? -0.299 -11.643 8.873 1.00 97.94 241 ASP A O 1
ATOM 1872 N N . ASN A 1 242 ? -1.637 -13.300 9.573 1.00 93.62 242 ASN A N 1
ATOM 1873 C CA . ASN A 1 242 ? -0.569 -14.248 9.840 1.00 93.62 242 ASN A CA 1
ATOM 1874 C C . ASN A 1 242 ? -0.676 -15.576 9.077 1.00 93.62 242 ASN A C 1
ATOM 1876 O O . ASN A 1 242 ? 0.375 -16.165 8.805 1.00 93.62 242 ASN A O 1
ATOM 1880 N N . ASN A 1 243 ? -1.871 -16.142 8.913 1.00 93.88 243 ASN A N 1
ATOM 1881 C CA . ASN A 1 243 ? -2.054 -17.438 8.261 1.00 93.88 243 ASN A CA 1
ATOM 1882 C C . ASN A 1 243 ? -3.438 -17.473 7.624 1.00 93.88 243 ASN A C 1
ATOM 1884 O O . ASN A 1 243 ? -4.413 -17.339 8.354 1.00 93.88 243 ASN A O 1
ATOM 1888 N N . GLY A 1 244 ? -3.507 -17.931 6.386 1.00 96.50 244 GLY A N 1
ATOM 1889 C CA . GLY A 1 244 ? -4.774 -18.187 5.722 1.00 96.50 244 GLY A CA 1
ATOM 1890 C C . GLY A 1 244 ? -4.558 -18.545 4.270 1.00 96.50 244 GLY A C 1
ATOM 1891 O O . GLY A 1 244 ? -3.434 -18.724 3.848 1.00 96.50 244 GLY A O 1
ATOM 1892 N N . ASP A 1 245 ? -5.626 -18.747 3.511 1.00 98.62 245 ASP A N 1
ATOM 1893 C CA . ASP A 1 245 ? -5.607 -18.395 2.089 1.00 98.62 245 ASP A CA 1
ATOM 1894 C C . ASP A 1 245 ? -6.671 -17.296 1.959 1.00 98.62 245 ASP A C 1
ATOM 1896 O O . ASP A 1 245 ? -7.880 -17.589 1.987 1.00 98.62 245 ASP A O 1
ATOM 1900 N N . ASP A 1 246 ? -6.232 -16.048 1.857 1.00 98.75 246 ASP A N 1
ATOM 1901 C CA . ASP A 1 246 ? -7.031 -14.870 2.159 1.00 98.75 246 ASP A CA 1
ATOM 1902 C C . ASP A 1 246 ? -7.476 -14.101 0.921 1.00 98.75 246 ASP A C 1
ATOM 1904 O O . ASP A 1 246 ? -6.874 -14.092 -0.160 1.00 98.75 246 ASP A O 1
ATOM 1908 N N . PHE A 1 247 ? -8.617 -13.428 1.069 1.00 98.88 247 PHE A N 1
ATOM 1909 C CA . PHE A 1 247 ? -9.190 -12.611 0.010 1.00 98.88 247 PHE A CA 1
ATOM 1910 C C . PHE A 1 247 ? -9.364 -11.159 0.448 1.00 98.88 247 PHE A C 1
ATOM 1912 O O . PHE A 1 247 ? -10.319 -10.796 1.146 1.00 98.88 247 PHE A O 1
ATOM 1919 N N . TYR A 1 248 ? -8.503 -10.293 -0.082 1.00 98.88 248 TYR A N 1
ATOM 1920 C CA . TYR A 1 248 ? -8.530 -8.854 0.129 1.00 98.88 248 TYR A CA 1
ATOM 1921 C C . TYR A 1 248 ? -9.185 -8.143 -1.049 1.00 98.88 248 TYR A C 1
ATOM 1923 O O . TYR A 1 248 ? -8.642 -8.066 -2.148 1.00 98.88 248 TYR A O 1
ATOM 1931 N N . SER A 1 249 ? -10.346 -7.528 -0.826 1.00 98.62 249 SER A N 1
ATOM 1932 C CA . SER A 1 249 ? -11.036 -6.733 -1.842 1.00 98.62 249 SER A CA 1
ATOM 1933 C C . SER A 1 249 ? -11.355 -5.332 -1.351 1.00 98.62 249 SER A C 1
ATOM 1935 O O . SER A 1 249 ? -12.044 -5.149 -0.347 1.00 98.62 249 SER A O 1
ATOM 1937 N N . GLY A 1 250 ? -10.872 -4.334 -2.084 1.00 97.56 250 GLY A N 1
ATOM 1938 C CA . GLY A 1 250 ? -11.124 -2.927 -1.814 1.00 97.56 250 GLY A CA 1
ATOM 1939 C C . GLY A 1 250 ? -11.544 -2.163 -3.067 1.00 97.56 250 GLY A C 1
ATOM 1940 O O . GLY A 1 250 ? -11.365 -2.609 -4.200 1.00 97.56 250 GLY A O 1
ATOM 1941 N N . HIS A 1 251 ? -12.117 -0.973 -2.879 1.00 96.75 251 HIS A N 1
ATOM 1942 C CA . HIS A 1 251 ? -12.494 -0.125 -4.007 1.00 96.75 251 HIS A CA 1
ATOM 1943 C C . HIS A 1 251 ? -11.329 0.752 -4.487 1.00 96.75 251 HIS A C 1
ATOM 1945 O O . HIS A 1 251 ? -10.792 0.505 -5.564 1.00 96.75 251 HIS A O 1
ATOM 1951 N N . VAL A 1 252 ? -10.963 1.781 -3.719 1.00 97.69 252 VAL A N 1
ATOM 1952 C CA . VAL A 1 252 ? -9.755 2.596 -3.937 1.00 97.69 252 VAL A CA 1
ATOM 1953 C C . VAL A 1 252 ? -9.121 2.975 -2.605 1.00 97.69 252 VAL A C 1
ATOM 1955 O O . VAL A 1 252 ? -9.819 2.969 -1.591 1.00 97.69 252 VAL A O 1
ATOM 1958 N N . LEU A 1 253 ? -7.848 3.372 -2.591 1.00 98.31 253 LEU A N 1
ATOM 1959 C CA . LEU A 1 253 ? -7.178 3.863 -1.376 1.00 98.31 253 LEU A CA 1
ATOM 1960 C C . LEU A 1 253 ? -7.205 2.795 -0.271 1.00 98.31 253 LEU A C 1
ATOM 1962 O O . LEU A 1 253 ? -7.740 3.037 0.801 1.00 98.31 253 LEU A O 1
ATOM 1966 N N . ASN A 1 254 ? -6.735 1.586 -0.563 1.00 98.56 254 ASN A N 1
ATOM 1967 C CA . ASN A 1 254 ? -6.792 0.434 0.344 1.00 98.56 254 ASN A CA 1
ATOM 1968 C C . ASN A 1 254 ? -5.503 -0.392 0.286 1.00 98.56 254 ASN A C 1
ATOM 1970 O O . ASN A 1 254 ? -4.669 -0.152 -0.577 1.00 98.56 254 ASN A O 1
ATOM 1974 N N . GLN A 1 255 ? -5.346 -1.368 1.177 1.00 98.69 255 GLN A N 1
ATOM 1975 C CA . GLN A 1 255 ? -4.206 -2.296 1.173 1.00 98.69 255 GLN A CA 1
ATOM 1976 C C . GLN A 1 255 ? -2.889 -1.538 1.394 1.00 98.69 255 GLN A C 1
ATOM 1978 O O . GLN A 1 255 ? -2.048 -1.425 0.503 1.00 98.69 255 GLN A O 1
ATOM 1983 N N . GLY A 1 256 ? -2.757 -0.932 2.578 1.00 98.62 256 GLY A N 1
ATOM 1984 C CA . GLY A 1 256 ? -1.511 -0.295 3.007 1.00 98.62 256 GLY A CA 1
ATOM 1985 C C . GLY A 1 256 ? -1.224 1.072 2.380 1.00 98.62 256 GLY A C 1
ATOM 1986 O O . GLY A 1 256 ? -0.108 1.342 1.947 1.00 98.62 256 GLY A O 1
ATOM 1987 N N . VAL A 1 257 ? -2.215 1.964 2.304 1.00 98.81 257 VAL A N 1
ATOM 1988 C CA . VAL A 1 257 ? -2.036 3.312 1.726 1.00 98.81 257 VAL A CA 1
ATOM 1989 C C . VAL A 1 257 ? -1.652 4.349 2.775 1.00 98.81 257 VAL A C 1
ATOM 1991 O O . VAL A 1 257 ? -2.327 4.487 3.793 1.00 98.81 257 VAL A O 1
ATOM 1994 N N . GLY A 1 258 ? -0.639 5.167 2.483 1.00 98.38 258 GLY A N 1
ATOM 1995 C CA . GLY A 1 258 ? -0.216 6.282 3.326 1.00 98.38 258 GLY A CA 1
ATOM 1996 C C . GLY A 1 258 ? -0.486 7.654 2.710 1.00 98.38 258 GLY A C 1
ATOM 1997 O O . GLY A 1 258 ? 0.080 7.977 1.670 1.00 98.38 258 GLY A O 1
ATOM 1998 N N . PHE A 1 259 ? -1.248 8.528 3.377 1.00 96.75 259 PHE A N 1
ATOM 1999 C CA . PHE A 1 259 ? -1.358 9.949 3.007 1.00 96.75 259 PHE A CA 1
ATOM 2000 C C . PHE A 1 259 ? -1.187 10.844 4.237 1.00 96.75 259 PHE A C 1
ATOM 2002 O O . PHE A 1 259 ? -2.129 11.052 4.999 1.00 96.75 259 PHE A O 1
ATOM 2009 N N . PHE A 1 260 ? 0.036 11.363 4.413 1.00 94.00 260 PHE A N 1
ATOM 2010 C CA . PHE A 1 260 ? 0.582 11.890 5.670 1.00 94.00 260 PHE A CA 1
ATOM 2011 C C . PHE A 1 260 ? 0.442 10.884 6.828 1.00 94.00 260 PHE A C 1
ATOM 2013 O O . PHE A 1 260 ? -0.648 10.631 7.315 1.00 94.00 260 PHE A O 1
ATOM 2020 N N . GLY A 1 261 ? 1.543 10.323 7.319 1.00 97.12 261 GLY A N 1
ATOM 2021 C CA . GLY A 1 261 ? 1.494 9.205 8.276 1.00 97.12 261 GLY A CA 1
ATOM 2022 C C . GLY A 1 261 ? 1.803 7.882 7.585 1.00 97.12 261 GLY A C 1
ATOM 2023 O O . GLY A 1 261 ? 2.506 7.892 6.575 1.00 97.12 261 GLY A O 1
ATOM 2024 N N . ALA A 1 262 ? 1.324 6.763 8.127 1.00 98.62 262 ALA A N 1
ATOM 2025 C CA . ALA A 1 262 ? 1.675 5.436 7.619 1.00 98.62 262 ALA A CA 1
ATOM 2026 C C . ALA A 1 262 ? 0.463 4.510 7.485 1.00 98.62 262 ALA A C 1
ATOM 2028 O O . ALA A 1 262 ? -0.365 4.463 8.395 1.00 98.62 262 ALA A O 1
ATOM 2029 N N . GLY A 1 263 ? 0.378 3.799 6.365 1.00 98.81 263 GLY A N 1
ATOM 2030 C CA . GLY A 1 263 ? -0.531 2.678 6.159 1.00 98.81 263 GLY A CA 1
ATOM 2031 C C . GLY A 1 263 ? 0.262 1.409 5.860 1.00 98.81 263 GLY A C 1
ATOM 2032 O O . GLY A 1 263 ? 1.222 1.469 5.093 1.00 98.81 263 GLY A O 1
ATOM 2033 N N . LEU A 1 264 ? -0.114 0.295 6.478 1.00 98.81 264 LEU A N 1
ATOM 2034 C CA . LEU A 1 264 ? 0.527 -1.006 6.307 1.00 98.81 264 LEU A CA 1
ATOM 2035 C C . LEU A 1 264 ? -0.529 -2.108 6.219 1.00 98.81 264 LEU A C 1
ATOM 2037 O O . LEU A 1 264 ? -1.395 -2.193 7.092 1.00 98.81 264 LEU A O 1
ATOM 2041 N N . LEU A 1 265 ? -0.403 -2.957 5.206 1.00 98.88 265 LEU A N 1
ATOM 2042 C CA . LEU A 1 265 ? -0.940 -4.313 5.205 1.00 98.88 265 LEU A CA 1
ATOM 2043 C C . LEU A 1 265 ? 0.256 -5.266 5.290 1.00 98.88 265 LEU A C 1
ATOM 2045 O O . LEU A 1 265 ? 1.205 -5.096 4.527 1.00 98.88 265 LEU A O 1
ATOM 2049 N N . SER A 1 266 ? 0.239 -6.198 6.236 1.00 98.56 266 SER A N 1
ATOM 2050 C CA . SER A 1 266 ? 1.206 -7.292 6.297 1.00 98.56 266 SER A CA 1
ATOM 2051 C C . SER A 1 266 ? 0.451 -8.607 6.340 1.00 98.56 266 SER A C 1
ATOM 2053 O O . SER A 1 266 ? -0.370 -8.759 7.237 1.00 98.56 266 SER A O 1
ATOM 2055 N N . ASP A 1 267 ? 0.767 -9.507 5.425 1.00 98.19 267 ASP A N 1
ATOM 2056 C CA . ASP A 1 267 ? 0.391 -10.917 5.468 1.00 98.19 267 ASP A CA 1
ATOM 2057 C C . ASP A 1 267 ? 1.669 -11.747 5.656 1.00 98.19 267 ASP A C 1
ATOM 2059 O O . ASP A 1 267 ? 2.763 -11.302 5.285 1.00 98.19 267 ASP A O 1
ATOM 2063 N N . LEU A 1 268 ? 1.579 -12.891 6.332 1.00 95.69 268 LEU A N 1
ATOM 2064 C CA . LEU A 1 268 ? 2.740 -13.738 6.595 1.00 95.69 268 LEU A CA 1
ATOM 2065 C C . LEU A 1 268 ? 2.686 -15.099 5.912 1.00 95.69 268 LEU A C 1
ATOM 2067 O O . LEU A 1 268 ? 3.761 -15.684 5.745 1.00 95.69 268 LEU A O 1
ATOM 2071 N N . LYS A 1 269 ? 1.504 -15.658 5.638 1.00 94.88 269 LYS A N 1
ATOM 2072 C CA . LYS A 1 269 ? 1.386 -16.974 5.006 1.00 94.88 269 LYS A CA 1
ATOM 2073 C C . LYS A 1 269 ? 0.041 -17.123 4.316 1.00 94.88 269 LYS A C 1
ATOM 2075 O O . LYS A 1 269 ? -0.963 -17.180 5.018 1.00 94.88 269 LYS A O 1
ATOM 2080 N N . GLY A 1 270 ? 0.083 -17.522 3.055 1.00 97.00 270 GLY A N 1
ATOM 2081 C CA . GLY A 1 270 ? -1.110 -18.034 2.409 1.00 97.00 270 GLY A CA 1
ATOM 2082 C C . GLY A 1 270 ? -0.934 -18.319 0.944 1.00 97.00 270 GLY A C 1
ATOM 2083 O O . GLY A 1 270 ? 0.161 -18.626 0.505 1.00 97.00 270 GLY A O 1
ATOM 2084 N N . ASN A 1 271 ? -2.026 -18.357 0.197 1.00 98.56 271 ASN A N 1
ATOM 2085 C CA . ASN A 1 271 ? -2.012 -18.061 -1.229 1.00 98.56 271 ASN A CA 1
ATOM 2086 C C . ASN A 1 271 ? -3.124 -17.042 -1.425 1.00 98.56 271 ASN A C 1
ATOM 2088 O O . ASN A 1 271 ? -4.310 -17.391 -1.506 1.00 98.56 271 ASN A O 1
ATOM 2092 N N . ASP A 1 272 ? -2.723 -15.788 -1.479 1.00 98.75 272 ASP A N 1
ATOM 2093 C CA . ASP A 1 272 ? -3.580 -14.668 -1.176 1.00 98.75 272 ASP A CA 1
ATOM 2094 C C . ASP A 1 272 ? -3.965 -13.916 -2.438 1.00 98.75 272 ASP A C 1
ATOM 2096 O O . ASP A 1 272 ? -3.305 -13.921 -3.485 1.00 98.75 272 ASP A O 1
ATOM 2100 N N . VAL A 1 273 ? -5.130 -13.283 -2.372 1.00 98.94 273 VAL A N 1
ATOM 2101 C CA . VAL A 1 273 ? -5.690 -12.548 -3.500 1.00 98.94 273 VAL A CA 1
ATOM 2102 C C . VAL A 1 273 ? -5.942 -11.111 -3.091 1.00 98.94 273 VAL A C 1
ATOM 2104 O O . VAL A 1 273 ? -6.873 -10.803 -2.344 1.00 98.94 273 VAL A O 1
ATOM 2107 N N . TYR A 1 274 ? -5.178 -10.204 -3.692 1.00 98.94 274 TYR A N 1
ATOM 2108 C CA . TYR A 1 274 ? -5.272 -8.769 -3.477 1.00 98.94 274 TYR A CA 1
ATOM 2109 C C . TYR A 1 274 ? -5.960 -8.098 -4.660 1.00 98.94 274 TYR A C 1
ATOM 2111 O O . TYR A 1 274 ? -5.379 -7.915 -5.726 1.00 98.94 274 TYR A O 1
ATOM 2119 N N . PHE A 1 275 ? -7.210 -7.680 -4.481 1.00 98.69 275 PHE A N 1
ATOM 2120 C CA . PHE A 1 275 ? -8.016 -7.066 -5.533 1.00 98.69 275 PHE A CA 1
ATOM 2121 C C . PHE A 1 275 ? -8.387 -5.618 -5.209 1.00 98.69 275 PHE A C 1
ATOM 2123 O O . PHE A 1 275 ? -9.078 -5.342 -4.224 1.00 98.69 275 PHE A O 1
ATOM 2130 N N . SER A 1 276 ? -8.014 -4.685 -6.087 1.00 98.38 276 SER A N 1
ATOM 2131 C CA . SER A 1 276 ? -8.389 -3.279 -5.949 1.00 98.38 276 SER A CA 1
ATOM 2132 C C . SER A 1 276 ? -8.614 -2.564 -7.281 1.00 98.38 276 SER A C 1
ATOM 2134 O O . SER A 1 276 ? -8.134 -2.971 -8.337 1.00 98.38 276 SER A O 1
ATOM 2136 N N . GLY A 1 277 ? -9.373 -1.469 -7.245 1.00 97.00 277 GLY A N 1
ATOM 2137 C CA . GLY A 1 277 ? -9.679 -0.675 -8.434 1.00 97.00 277 GLY A CA 1
ATOM 2138 C C . GLY A 1 277 ? -8.601 0.345 -8.802 1.00 97.00 277 GLY A C 1
ATOM 2139 O O . GLY A 1 277 ? -8.374 0.564 -9.989 1.00 97.00 277 GLY A O 1
ATOM 2140 N N . GLN A 1 278 ? -7.998 1.005 -7.805 1.00 97.06 278 GLN A N 1
ATOM 2141 C CA . GLN A 1 278 ? -6.978 2.054 -7.972 1.00 97.06 278 GLN A CA 1
ATOM 2142 C C . GLN A 1 278 ? -6.373 2.451 -6.612 1.00 97.06 278 GLN A C 1
ATOM 2144 O O . GLN A 1 278 ? -7.060 2.371 -5.593 1.00 97.06 278 GLN A O 1
ATOM 2149 N N . PHE A 1 279 ? -5.149 2.986 -6.590 1.00 98.31 279 PHE A N 1
ATOM 2150 C CA . PHE A 1 279 ? -4.495 3.505 -5.379 1.00 98.31 279 PHE A CA 1
ATOM 2151 C C . PHE A 1 279 ? -4.432 2.485 -4.244 1.00 98.31 279 PHE A C 1
ATOM 2153 O O . PHE A 1 279 ? -4.982 2.720 -3.170 1.00 98.31 279 PHE A O 1
ATOM 2160 N N . ALA A 1 280 ? -3.801 1.344 -4.483 1.00 98.50 280 ALA A N 1
ATOM 2161 C CA . ALA A 1 280 ? -3.733 0.269 -3.509 1.00 98.50 280 ALA A CA 1
ATOM 2162 C C . ALA A 1 280 ? -2.412 -0.492 -3.547 1.00 98.50 280 ALA A C 1
ATOM 2164 O O . ALA A 1 280 ? -1.571 -0.251 -4.414 1.00 98.50 280 ALA A O 1
ATOM 2165 N N . GLN A 1 281 ? -2.259 -1.428 -2.613 1.00 98.81 281 GLN A N 1
ATOM 2166 C CA . GLN A 1 281 ? -1.117 -2.338 -2.545 1.00 98.81 281 GLN A CA 1
ATOM 2167 C C . GLN A 1 281 ? 0.167 -1.538 -2.304 1.00 98.81 281 GLN A C 1
ATOM 2169 O O . GLN A 1 281 ? 1.060 -1.489 -3.145 1.00 98.81 281 GLN A O 1
ATOM 2174 N N . GLY A 1 282 ? 0.204 -0.813 -1.181 1.00 98.69 282 GLY A N 1
ATOM 2175 C CA . GLY A 1 282 ? 1.394 -0.093 -0.737 1.00 98.69 282 GLY A CA 1
ATOM 2176 C C . GLY A 1 282 ? 1.633 1.270 -1.392 1.00 98.69 282 GLY A C 1
ATOM 2177 O O . GLY A 1 282 ? 2.752 1.567 -1.803 1.00 98.69 282 GLY A O 1
ATOM 2178 N N . VAL A 1 283 ? 0.610 2.127 -1.514 1.00 98.88 283 VAL A N 1
ATOM 2179 C CA . VAL A 1 283 ? 0.774 3.468 -2.125 1.00 98.88 283 VAL A CA 1
ATOM 2180 C C . VAL A 1 283 ? 1.163 4.535 -1.104 1.00 98.88 283 VAL A C 1
ATOM 2182 O O . VAL A 1 283 ? 0.472 4.740 -0.105 1.00 98.88 283 VAL A O 1
ATOM 2185 N N . GLY A 1 284 ? 2.218 5.294 -1.403 1.00 98.75 284 GLY A N 1
ATOM 2186 C CA . GLY A 1 284 ? 2.677 6.432 -0.605 1.00 98.75 284 GLY A CA 1
ATOM 2187 C C . GLY A 1 284 ? 2.391 7.788 -1.247 1.00 98.75 284 GLY A C 1
ATOM 2188 O O . GLY A 1 284 ? 3.105 8.229 -2.151 1.00 98.75 284 GLY A O 1
ATOM 2189 N N . PHE A 1 285 ? 1.402 8.511 -0.727 1.00 98.50 285 PHE A N 1
ATOM 2190 C CA . PHE A 1 285 ? 1.105 9.895 -1.109 1.00 98.50 285 PHE A CA 1
ATOM 2191 C C . PHE A 1 285 ? 1.958 10.913 -0.347 1.00 98.50 285 PHE A C 1
ATOM 2193 O O . PHE A 1 285 ? 2.778 10.550 0.484 1.00 98.50 285 PHE A O 1
ATOM 2200 N N . THR A 1 286 ? 1.765 12.217 -0.579 1.00 97.38 286 THR A N 1
ATOM 2201 C CA . THR A 1 286 ? 2.494 13.302 0.109 1.00 97.38 286 THR A CA 1
ATOM 2202 C C . THR A 1 286 ? 2.708 13.044 1.605 1.00 97.38 286 THR A C 1
ATOM 2204 O O . THR A 1 286 ? 1.747 12.896 2.362 1.00 97.38 286 THR A O 1
ATOM 2207 N N . LYS A 1 287 ? 3.984 13.017 2.030 1.00 95.94 287 LYS A N 1
ATOM 2208 C CA . LYS A 1 287 ? 4.433 12.715 3.412 1.00 95.94 287 LYS A CA 1
ATOM 2209 C C . LYS A 1 287 ? 3.900 11.397 4.003 1.00 95.94 287 LYS A C 1
ATOM 2211 O O . LYS A 1 287 ? 3.931 11.210 5.220 1.00 95.94 287 LYS A O 1
ATOM 2216 N N . GLY A 1 288 ? 3.363 10.527 3.165 1.00 97.88 288 GLY A N 1
ATOM 2217 C CA . GLY A 1 288 ? 2.846 9.220 3.512 1.00 97.88 288 GLY A CA 1
ATOM 2218 C C . GLY A 1 288 ? 3.886 8.136 3.270 1.00 97.88 288 GLY A C 1
ATOM 2219 O O . GLY A 1 288 ? 4.694 8.224 2.344 1.00 97.88 288 GLY A O 1
ATOM 2220 N N . PHE A 1 289 ? 3.834 7.120 4.116 1.00 98.81 289 PHE A N 1
ATOM 2221 C CA . PHE A 1 289 ? 4.451 5.825 3.886 1.00 98.81 289 PHE A CA 1
ATOM 2222 C C . PHE A 1 289 ? 3.328 4.805 3.689 1.00 98.81 289 PHE A C 1
ATOM 2224 O O . PHE A 1 289 ? 2.476 4.676 4.568 1.00 98.81 289 PHE A O 1
ATOM 2231 N N . GLY A 1 290 ? 3.284 4.154 2.534 1.00 98.88 290 GLY A N 1
ATOM 2232 C CA . GLY A 1 290 ? 2.361 3.056 2.264 1.00 98.88 290 GLY A CA 1
ATOM 2233 C C . GLY A 1 290 ? 3.143 1.780 2.010 1.00 98.88 290 GLY A C 1
ATOM 2234 O O . GLY A 1 290 ? 4.129 1.825 1.276 1.00 98.88 290 GLY A O 1
ATOM 2235 N N . ALA A 1 291 ? 2.722 0.676 2.616 1.00 98.94 291 ALA A N 1
ATOM 2236 C CA . ALA A 1 291 ? 3.359 -0.616 2.436 1.00 98.94 291 ALA A CA 1
ATOM 2237 C C . ALA A 1 291 ? 2.343 -1.763 2.386 1.00 98.94 291 ALA A C 1
ATOM 2239 O O . ALA A 1 291 ? 1.436 -1.824 3.216 1.00 98.94 291 ALA A O 1
ATOM 2240 N N . LEU A 1 292 ? 2.536 -2.667 1.432 1.00 98.94 292 LEU A N 1
ATOM 2241 C CA . LEU A 1 292 ? 2.027 -4.033 1.475 1.00 98.94 292 LEU A CA 1
ATOM 2242 C C . LEU A 1 292 ? 3.240 -4.955 1.597 1.00 98.94 292 LEU A C 1
ATOM 2244 O O . LEU A 1 292 ? 4.207 -4.771 0.857 1.00 98.94 292 LEU A O 1
ATOM 2248 N N . ILE A 1 293 ? 3.210 -5.869 2.560 1.00 98.81 293 ILE A N 1
ATOM 2249 C CA . ILE A 1 293 ? 4.262 -6.863 2.770 1.00 98.81 293 ILE A CA 1
ATOM 2250 C C . ILE A 1 293 ? 3.598 -8.232 2.830 1.00 98.81 293 ILE A C 1
ATOM 2252 O O . ILE A 1 293 ? 2.806 -8.456 3.738 1.00 98.81 293 ILE A O 1
ATOM 2256 N N . ASP A 1 294 ? 3.945 -9.106 1.902 1.00 98.62 294 ASP A N 1
ATOM 2257 C CA . ASP A 1 294 ? 3.630 -10.528 1.942 1.00 98.62 294 ASP A CA 1
ATOM 2258 C C . ASP A 1 294 ? 4.922 -11.313 2.205 1.00 98.62 294 ASP A C 1
ATOM 2260 O O . ASP A 1 294 ? 6.010 -10.899 1.783 1.00 98.62 294 ASP A O 1
ATOM 2264 N N . ALA A 1 295 ? 4.843 -12.382 2.996 1.00 98.12 295 ALA A N 1
ATOM 2265 C CA . ALA A 1 295 ? 6.015 -13.153 3.398 1.00 98.12 295 ALA A CA 1
ATOM 2266 C C . ALA A 1 295 ? 6.095 -14.547 2.764 1.00 98.12 295 ALA A C 1
ATOM 2268 O O . ALA A 1 295 ? 7.196 -15.121 2.762 1.00 98.12 295 ALA A O 1
ATOM 2269 N N . CYS A 1 296 ? 4.980 -15.107 2.289 1.00 96.31 296 CYS A N 1
ATOM 2270 C CA . CYS A 1 296 ? 4.991 -16.265 1.407 1.00 96.31 296 CYS A CA 1
ATOM 2271 C C . CYS A 1 296 ? 3.607 -16.596 0.852 1.00 96.31 296 CYS A C 1
ATOM 2273 O O . CYS A 1 296 ? 2.648 -16.682 1.619 1.00 96.31 296 CYS A O 1
ATOM 2275 N N . GLY A 1 297 ? 3.591 -17.080 -0.383 1.00 97.81 297 GLY A N 1
ATOM 2276 C CA . GLY A 1 297 ? 2.423 -17.719 -0.947 1.00 97.81 297 GLY A CA 1
ATOM 2277 C C . GLY A 1 297 ? 2.575 -18.080 -2.407 1.00 97.81 297 GLY A C 1
ATOM 2278 O O . GLY A 1 297 ? 3.647 -18.463 -2.845 1.00 97.81 297 GLY A O 1
ATOM 2279 N N . ASN A 1 298 ? 1.475 -18.128 -3.143 1.00 98.56 298 ASN A N 1
ATOM 2280 C CA . ASN A 1 298 ? 1.495 -17.999 -4.600 1.00 98.56 298 ASN A CA 1
ATOM 2281 C C . ASN A 1 298 ? 0.356 -17.041 -4.902 1.00 98.56 298 ASN A C 1
ATOM 2283 O O . ASN A 1 298 ? -0.803 -17.449 -5.067 1.00 98.56 298 ASN A O 1
ATOM 2287 N N . ASP A 1 299 ? 0.698 -15.770 -4.918 1.00 98.81 299 ASP A N 1
ATOM 2288 C CA . ASP A 1 299 ? -0.218 -14.693 -4.637 1.00 98.81 299 ASP A CA 1
ATOM 2289 C C . ASP A 1 299 ? -0.637 -13.993 -5.922 1.00 98.81 299 ASP A C 1
ATOM 2291 O O . ASP A 1 299 ? 0.029 -13.990 -6.969 1.00 98.81 299 ASP A O 1
ATOM 2295 N N . PHE A 1 300 ? -1.838 -13.430 -5.876 1.00 98.88 300 PHE A N 1
ATOM 2296 C CA . PHE A 1 300 ? -2.438 -12.757 -7.012 1.00 98.88 300 PHE A CA 1
ATOM 2297 C C . PHE A 1 300 ? -2.748 -11.305 -6.675 1.00 98.88 300 PHE A C 1
ATOM 2299 O O . PHE A 1 300 ? -3.754 -10.981 -6.037 1.00 98.88 300 PHE A O 1
ATOM 2306 N N . TYR A 1 301 ? -1.926 -10.407 -7.209 1.00 98.94 301 TYR A N 1
ATOM 2307 C CA . TYR A 1 301 ? -2.062 -8.969 -7.053 1.00 98.94 301 TYR A CA 1
ATOM 2308 C C . TYR A 1 301 ? -2.749 -8.364 -8.270 1.00 98.94 301 TYR A C 1
ATOM 2310 O O . TYR A 1 301 ? -2.180 -8.288 -9.356 1.00 98.94 301 TYR A O 1
ATOM 2318 N N . PHE A 1 302 ? -3.961 -7.850 -8.097 1.00 98.81 302 PHE A N 1
ATOM 2319 C CA . PHE A 1 302 ? -4.695 -7.143 -9.139 1.00 98.81 302 PHE A CA 1
ATOM 2320 C C . PHE A 1 302 ? -5.053 -5.720 -8.723 1.00 98.81 302 PHE A C 1
ATOM 2322 O O . PHE A 1 302 ? -5.795 -5.501 -7.762 1.00 98.81 302 PHE A O 1
ATOM 2329 N N . ALA A 1 303 ? -4.607 -4.749 -9.518 1.00 98.06 303 ALA A N 1
ATOM 2330 C CA . ALA A 1 303 ? -5.018 -3.359 -9.405 1.00 98.06 303 ALA A CA 1
ATOM 2331 C C . ALA A 1 303 ? -5.438 -2.801 -10.770 1.00 98.06 303 ALA A C 1
ATOM 2333 O O . ALA A 1 303 ? -4.636 -2.758 -11.702 1.00 98.06 303 ALA A O 1
ATOM 2334 N N . GLY A 1 304 ? -6.671 -2.301 -10.894 1.00 96.06 304 GLY A N 1
ATOM 2335 C CA . GLY A 1 304 ? -7.156 -1.645 -12.114 1.00 96.06 304 GLY A CA 1
ATOM 2336 C C . GLY A 1 304 ? -8.578 -2.049 -12.501 1.00 96.06 304 GLY A C 1
ATOM 2337 O O . GLY A 1 304 ? -9.450 -2.247 -11.657 1.00 96.06 304 GLY A O 1
ATOM 2338 N N . GLY A 1 305 ? -8.860 -2.107 -13.807 1.00 93.88 305 GLY A N 1
ATOM 2339 C CA . GLY A 1 305 ? -10.137 -2.597 -14.353 1.00 93.88 305 GLY A CA 1
ATOM 2340 C C . GLY A 1 305 ? -11.371 -1.718 -14.095 1.00 93.88 305 GLY A C 1
ATOM 2341 O O . GLY A 1 305 ? -12.459 -2.037 -14.578 1.00 93.88 305 GLY A O 1
ATOM 2342 N N . LYS A 1 306 ? -11.235 -0.615 -13.344 1.00 94.62 306 LYS A N 1
ATOM 2343 C CA . LYS A 1 306 ? -12.368 0.224 -12.922 1.00 94.62 306 LYS A CA 1
ATOM 2344 C C . LYS A 1 306 ? -12.395 1.620 -13.531 1.00 94.62 306 LYS A C 1
ATOM 2346 O O . LYS A 1 306 ? -13.466 2.089 -13.917 1.00 94.62 306 LYS A O 1
ATOM 2351 N N . TYR A 1 307 ? -11.244 2.280 -13.603 1.00 95.31 307 TYR A N 1
ATOM 2352 C CA . TYR A 1 307 ? -11.121 3.657 -14.082 1.00 95.31 307 TYR A CA 1
ATOM 2353 C C . TYR A 1 307 ? -10.328 3.676 -15.387 1.00 95.31 307 TYR A C 1
ATOM 2355 O O . TYR A 1 307 ? -9.110 3.519 -15.331 1.00 95.31 307 TYR A O 1
ATOM 2363 N N . PRO A 1 308 ? -10.981 3.815 -16.556 1.00 95.94 308 PRO A N 1
ATOM 2364 C CA . PRO A 1 308 ? -10.282 3.828 -17.835 1.00 95.94 308 PRO A CA 1
ATOM 2365 C C . PRO A 1 308 ? -9.271 4.969 -17.922 1.00 95.94 308 PRO A C 1
ATOM 2367 O O . PRO A 1 308 ? -9.549 6.094 -17.495 1.00 95.94 308 PRO A O 1
ATOM 2370 N N . ASP A 1 309 ? -8.114 4.701 -18.514 1.00 94.94 309 ASP A N 1
ATOM 2371 C CA . ASP A 1 309 ? -7.130 5.737 -18.780 1.00 94.94 309 ASP A CA 1
ATOM 2372 C C . ASP A 1 309 ? -7.486 6.514 -20.053 1.00 94.94 309 ASP A C 1
ATOM 2374 O O . ASP A 1 309 ? -7.799 5.943 -21.092 1.00 94.94 309 ASP A O 1
ATOM 2378 N N . PHE A 1 310 ? -7.412 7.844 -20.002 1.00 93.38 310 PHE A N 1
ATOM 2379 C CA . PHE A 1 310 ? -7.816 8.698 -21.122 1.00 93.38 310 PHE A CA 1
ATOM 2380 C C . PHE A 1 310 ? -6.967 8.524 -22.393 1.00 93.38 310 PHE A C 1
ATOM 2382 O O . PHE A 1 310 ? -7.382 8.985 -23.459 1.00 93.38 310 PHE A O 1
ATOM 2389 N N . ARG A 1 311 ? -5.768 7.931 -22.295 1.00 90.94 311 ARG A N 1
ATOM 2390 C CA . ARG A 1 311 ? -4.857 7.740 -23.433 1.00 90.94 311 ARG A CA 1
ATOM 2391 C C . ARG A 1 311 ? -5.256 6.540 -24.290 1.00 90.94 311 ARG A C 1
ATOM 2393 O O . ARG A 1 311 ? -5.054 6.600 -25.499 1.00 90.94 311 ARG A O 1
ATOM 2400 N N . ASP A 1 312 ? -5.828 5.503 -23.678 1.00 91.25 312 ASP A N 1
ATOM 2401 C CA . ASP A 1 312 ? -6.394 4.338 -24.369 1.00 91.25 312 ASP A CA 1
ATOM 2402 C C . ASP A 1 312 ? -7.616 3.784 -23.600 1.00 91.25 312 ASP A C 1
ATOM 2404 O O . ASP A 1 312 ? -7.553 2.722 -22.978 1.00 91.25 312 ASP A O 1
ATOM 2408 N N . PRO A 1 313 ? -8.747 4.512 -23.596 1.00 90.38 313 PRO A N 1
ATOM 2409 C CA . PRO A 1 313 ? -9.870 4.246 -22.690 1.00 90.38 313 PRO A CA 1
ATOM 2410 C C . PRO A 1 313 ? -10.640 2.954 -22.992 1.00 90.38 313 PRO A C 1
ATOM 2412 O O . PRO A 1 313 ? -11.491 2.556 -22.200 1.00 90.38 313 PRO A O 1
ATOM 2415 N N . GLU A 1 314 ? -10.391 2.319 -24.139 1.00 91.12 314 GLU A N 1
ATOM 2416 C CA . GLU A 1 314 ? -11.014 1.040 -24.502 1.00 91.12 314 GLU A CA 1
ATOM 2417 C C . GLU A 1 314 ? -10.193 -0.169 -24.037 1.00 91.12 314 GLU A C 1
ATOM 2419 O O . GLU A 1 314 ? -10.724 -1.280 -24.010 1.00 91.12 314 GLU A O 1
ATOM 2424 N N . LYS A 1 315 ? -8.913 0.029 -23.692 1.00 89.25 315 LYS A N 1
ATOM 2425 C CA . LYS A 1 315 ? -7.971 -1.064 -23.412 1.00 89.25 315 LYS A CA 1
ATOM 2426 C C . LYS A 1 315 ? -7.220 -0.929 -22.098 1.00 89.25 315 LYS A C 1
ATOM 2428 O O . LYS A 1 315 ? -6.752 -1.949 -21.606 1.00 89.25 315 LYS A O 1
ATOM 2433 N N . SER A 1 316 ? -7.112 0.282 -21.554 1.00 93.56 316 SER A N 1
ATOM 2434 C CA . SER A 1 316 ? -6.268 0.554 -20.396 1.00 93.56 316 SER A CA 1
ATOM 2435 C C . SER A 1 316 ? -6.998 1.248 -19.252 1.00 93.56 316 SER A C 1
ATOM 2437 O O . SER A 1 316 ? -7.946 2.013 -19.446 1.00 93.56 316 SER A O 1
ATOM 2439 N N . PHE A 1 317 ? -6.499 1.018 -18.044 1.00 96.44 317 PHE A N 1
ATOM 2440 C CA . PHE A 1 317 ? -7.010 1.515 -16.777 1.00 96.44 317 PHE A CA 1
ATOM 2441 C C . PHE A 1 317 ? -5.922 2.220 -15.964 1.00 96.44 317 PHE A C 1
ATOM 2443 O O . PHE A 1 317 ? -4.723 1.997 -16.118 1.00 96.44 317 PHE A O 1
ATOM 2450 N N . GLN A 1 318 ? -6.362 3.084 -15.059 1.00 95.62 318 GLN A N 1
ATOM 2451 C CA . GLN A 1 318 ? -5.512 3.778 -14.106 1.00 95.62 318 GLN A CA 1
ATOM 2452 C C . GLN A 1 318 ? -5.393 2.939 -12.838 1.00 95.62 318 GLN A C 1
ATOM 2454 O O . GLN A 1 318 ? -6.254 3.024 -11.966 1.00 95.62 318 GLN A O 1
ATOM 2459 N N . SER A 1 319 ? -4.333 2.138 -12.738 1.00 97.06 319 SER A N 1
ATOM 2460 C CA . SER A 1 319 ? -4.072 1.316 -11.552 1.00 97.06 319 SER A CA 1
ATOM 2461 C C . SER A 1 319 ? -3.467 2.147 -10.428 1.00 97.06 319 SER A C 1
ATOM 2463 O O . SER A 1 319 ? -4.003 2.151 -9.322 1.00 97.06 319 SER A O 1
ATOM 2465 N N . MET A 1 320 ? -2.393 2.898 -10.694 1.00 97.81 320 MET A N 1
ATOM 2466 C CA . MET A 1 320 ? -1.759 3.786 -9.703 1.00 97.81 320 MET A CA 1
ATOM 2467 C C . MET A 1 320 ? -1.481 3.082 -8.358 1.00 97.81 320 MET A C 1
ATOM 2469 O O . MET A 1 320 ? -1.919 3.556 -7.314 1.00 97.81 320 MET A O 1
ATOM 2473 N N . SER A 1 321 ? -0.874 1.894 -8.396 1.00 98.62 321 SER A N 1
ATOM 2474 C CA . SER A 1 321 ? -0.855 0.908 -7.294 1.00 98.62 321 SER A CA 1
ATOM 2475 C C . SER A 1 321 ? 0.453 0.107 -7.259 1.00 98.62 321 SER A C 1
ATOM 2477 O O . SER A 1 321 ? 1.340 0.368 -8.065 1.00 98.62 321 SER A O 1
ATOM 2479 N N . GLN A 1 322 ? 0.559 -0.887 -6.372 1.00 98.81 322 GLN A N 1
ATOM 2480 C CA . GLN A 1 322 ? 1.668 -1.856 -6.323 1.00 98.81 322 GLN A CA 1
ATOM 2481 C C . GLN A 1 322 ? 3.005 -1.170 -6.046 1.00 98.81 322 GLN A C 1
ATOM 2483 O O . GLN A 1 322 ? 3.846 -1.020 -6.932 1.00 98.81 322 GLN A O 1
ATOM 2488 N N . GLY A 1 323 ? 3.161 -0.679 -4.819 1.00 98.75 323 GLY A N 1
ATOM 2489 C CA . GLY A 1 323 ? 4.383 -0.025 -4.372 1.00 98.75 323 GLY A CA 1
ATOM 2490 C C . GLY A 1 323 ? 4.599 1.360 -4.976 1.00 98.75 323 GLY A C 1
ATOM 2491 O O . GLY A 1 323 ? 5.732 1.804 -5.128 1.00 98.75 323 GLY A O 1
ATOM 2492 N N . MET A 1 324 ? 3.531 2.057 -5.374 1.00 98.75 324 MET A N 1
ATOM 2493 C CA . MET A 1 324 ? 3.646 3.357 -6.039 1.00 98.75 324 MET A CA 1
ATOM 2494 C C . MET A 1 324 ? 3.882 4.504 -5.046 1.00 98.75 324 MET A C 1
ATOM 2496 O O . MET A 1 324 ? 3.132 4.689 -4.086 1.00 98.75 324 MET A O 1
ATOM 2500 N N . GLY A 1 325 ? 4.848 5.375 -5.336 1.00 98.75 325 GLY A N 1
ATOM 2501 C CA . GLY A 1 325 ? 4.943 6.692 -4.704 1.00 98.75 325 GLY A CA 1
ATOM 2502 C C . GLY A 1 325 ? 4.251 7.761 -5.550 1.00 98.75 325 GLY A C 1
ATOM 2503 O O . GLY A 1 325 ? 4.554 7.883 -6.738 1.00 98.75 325 GLY A O 1
ATOM 2504 N N . MET A 1 326 ? 3.407 8.619 -4.964 1.00 98.19 326 MET A N 1
ATOM 2505 C CA . MET A 1 326 ? 2.677 9.644 -5.728 1.00 98.19 326 MET A CA 1
ATOM 2506 C C . MET A 1 326 ? 2.622 11.024 -5.060 1.00 98.19 326 MET A C 1
ATOM 2508 O O . MET A 1 326 ? 2.171 11.187 -3.926 1.00 98.19 326 MET A O 1
ATOM 2512 N N . GLY A 1 327 ? 3.051 12.055 -5.789 1.00 97.44 327 GLY A N 1
ATOM 2513 C CA . GLY A 1 327 ? 2.876 13.459 -5.422 1.00 97.44 327 GLY A CA 1
ATOM 2514 C C . GLY A 1 327 ? 1.718 14.146 -6.143 1.00 97.44 327 GLY A C 1
ATOM 2515 O O . GLY A 1 327 ? 1.205 13.676 -7.158 1.00 97.44 327 GLY A O 1
ATOM 2516 N N . ILE A 1 328 ? 1.326 15.311 -5.627 1.00 96.25 328 ILE A N 1
ATOM 2517 C CA . ILE A 1 328 ? 0.302 16.166 -6.232 1.00 96.25 328 ILE A CA 1
ATOM 2518 C C . ILE A 1 328 ? 0.979 17.055 -7.268 1.00 96.25 328 ILE A C 1
ATOM 2520 O O . ILE A 1 328 ? 1.559 18.094 -6.926 1.00 96.25 328 ILE A O 1
ATOM 2524 N N . ARG A 1 329 ? 0.900 16.645 -8.534 1.00 94.31 329 ARG A N 1
ATOM 2525 C CA . ARG A 1 329 ? 1.451 17.414 -9.645 1.00 94.31 329 ARG A CA 1
ATOM 2526 C C . ARG A 1 329 ? 0.577 18.646 -9.946 1.00 94.31 329 ARG A C 1
ATOM 2528 O O . ARG A 1 329 ? -0.622 18.501 -10.174 1.00 94.31 329 ARG A O 1
ATOM 2535 N N . PRO A 1 330 ? 1.159 19.855 -10.005 1.00 91.50 330 PRO A N 1
ATOM 2536 C CA . PRO A 1 330 ? 0.470 21.059 -10.444 1.00 91.50 330 PRO A CA 1
ATOM 2537 C C . PRO A 1 330 ? 0.252 21.012 -11.963 1.00 91.50 330 PRO A C 1
ATOM 2539 O O . PRO A 1 330 ? 1.165 21.302 -12.734 1.00 91.50 330 PRO A O 1
ATOM 2542 N N . GLU A 1 331 ? -0.946 20.609 -12.395 1.00 84.50 331 GLU A N 1
ATOM 2543 C CA . GLU A 1 331 ? -1.320 20.569 -13.820 1.00 84.50 331 GLU A CA 1
ATOM 2544 C C . GLU A 1 331 ? -2.093 21.824 -14.242 1.00 84.50 331 GLU A C 1
ATOM 2546 O O . GLU A 1 331 ? -1.662 22.563 -15.124 1.00 84.50 331 GLU A O 1
ATOM 2551 N N . GLU A 1 332 ? -3.215 22.107 -13.574 1.00 82.62 332 GLU A N 1
ATOM 2552 C CA . GLU A 1 332 ? -4.070 23.265 -13.883 1.00 82.62 332 GLU A CA 1
ATOM 2553 C C . GLU A 1 332 ? -3.739 24.506 -13.038 1.00 82.62 332 GLU A C 1
ATOM 2555 O O . GLU A 1 332 ? -4.151 25.622 -13.361 1.00 82.62 332 GLU A O 1
ATOM 2560 N N . THR A 1 333 ? -3.015 24.332 -11.928 1.00 85.50 333 THR A N 1
ATOM 2561 C CA . THR A 1 333 ? -2.691 25.410 -10.979 1.00 85.50 333 THR A CA 1
ATOM 2562 C C . THR A 1 333 ? -1.244 25.349 -10.525 1.00 85.50 333 THR A C 1
ATOM 2564 O O . THR A 1 333 ? -0.551 24.390 -10.821 1.00 85.50 333 THR A O 1
ATOM 2567 N N . ILE A 1 334 ? -0.792 26.347 -9.761 1.00 88.81 334 ILE A N 1
ATOM 2568 C CA . ILE A 1 334 ? 0.555 26.365 -9.164 1.00 88.81 334 ILE A CA 1
ATOM 2569 C C . ILE A 1 334 ? 0.659 25.576 -7.846 1.00 88.81 334 ILE A C 1
ATOM 2571 O O . ILE A 1 334 ? 1.716 25.572 -7.220 1.00 88.81 334 ILE A O 1
ATOM 2575 N N . VAL A 1 335 ? -0.438 24.972 -7.377 1.00 92.62 335 VAL A N 1
ATOM 2576 C CA . VAL A 1 335 ? -0.494 24.279 -6.085 1.00 92.62 335 VAL A CA 1
ATOM 2577 C C . VAL A 1 335 ? -0.133 22.814 -6.295 1.00 92.62 335 VAL A C 1
ATOM 2579 O O . VAL A 1 335 ? -0.810 22.112 -7.041 1.00 92.62 335 VAL A O 1
ATOM 2582 N N . GLY A 1 336 ? 0.916 22.352 -5.619 1.00 93.81 336 GLY A N 1
ATOM 2583 C CA . GLY A 1 336 ? 1.378 20.970 -5.675 1.00 93.81 336 GLY A CA 1
ATOM 2584 C C . GLY A 1 336 ? 2.127 20.573 -4.408 1.00 93.81 336 GLY A C 1
ATOM 2585 O O . GLY A 1 336 ? 2.406 21.408 -3.543 1.00 93.81 336 GLY A O 1
ATOM 2586 N N . ALA A 1 337 ? 2.442 19.288 -4.297 1.00 96.38 337 ALA A N 1
ATOM 2587 C CA . ALA A 1 337 ? 3.202 18.737 -3.185 1.00 96.38 337 ALA A CA 1
ATOM 2588 C C . ALA A 1 337 ? 3.997 17.511 -3.636 1.00 96.38 337 ALA A C 1
ATOM 2590 O O . ALA A 1 337 ? 3.485 16.691 -4.397 1.00 96.38 337 ALA A O 1
ATOM 2591 N N . SER A 1 338 ? 5.225 17.368 -3.137 1.00 97.00 338 SER A N 1
ATOM 2592 C CA . SER A 1 338 ? 6.012 16.146 -3.323 1.00 97.00 338 SER A CA 1
ATOM 2593 C C . SER A 1 338 ? 5.269 14.924 -2.782 1.00 97.00 338 SER A C 1
ATOM 2595 O O . SER A 1 338 ? 4.429 15.052 -1.883 1.00 97.00 338 SER A O 1
ATOM 2597 N N . GLY A 1 339 ? 5.549 13.755 -3.348 1.00 97.31 339 GLY A N 1
ATOM 2598 C CA . GLY A 1 339 ? 4.907 12.511 -2.947 1.00 97.31 339 GLY A CA 1
ATOM 2599 C C . GLY A 1 339 ? 5.475 11.896 -1.677 1.00 97.31 339 GLY A C 1
ATOM 2600 O O . GLY A 1 339 ? 6.135 12.561 -0.871 1.00 97.31 339 GLY A O 1
ATOM 2601 N N . GLY A 1 340 ? 5.135 10.629 -1.478 1.00 98.31 340 GLY A N 1
ATOM 2602 C CA . GLY A 1 340 ? 5.617 9.808 -0.378 1.00 98.31 340 GLY A CA 1
ATOM 2603 C C . GLY A 1 340 ? 6.449 8.636 -0.861 1.00 98.31 340 GLY A C 1
ATOM 2604 O O . GLY A 1 340 ? 7.044 8.680 -1.942 1.00 98.31 340 GLY A O 1
ATOM 2605 N N . VAL A 1 341 ? 6.468 7.608 -0.020 1.00 98.88 341 VAL A N 1
ATOM 2606 C CA . VAL A 1 341 ? 7.151 6.340 -0.266 1.00 98.88 341 VAL A CA 1
ATOM 2607 C C . VAL A 1 341 ? 6.100 5.239 -0.319 1.00 98.88 341 VAL A C 1
ATOM 2609 O O . VAL A 1 341 ? 5.402 5.027 0.675 1.00 98.88 341 VAL A O 1
ATOM 2612 N N . GLY A 1 342 ? 5.960 4.608 -1.482 1.00 98.88 342 GLY A N 1
ATOM 2613 C CA . GLY A 1 342 ? 5.161 3.399 -1.663 1.00 98.88 342 GLY A CA 1
ATOM 2614 C C . GLY A 1 342 ? 6.056 2.172 -1.745 1.00 98.88 342 GLY A C 1
ATOM 2615 O O . GLY A 1 342 ? 7.142 2.249 -2.321 1.00 98.88 342 GLY A O 1
ATOM 2616 N N . VAL A 1 343 ? 5.614 1.074 -1.140 1.00 98.94 343 VAL A N 1
ATOM 2617 C CA . VAL A 1 343 ? 6.357 -0.182 -1.044 1.00 98.94 343 VAL A CA 1
ATOM 2618 C C . VAL A 1 343 ? 5.407 -1.360 -1.228 1.00 98.94 343 VAL A C 1
ATOM 2620 O O . VAL A 1 343 ? 4.412 -1.465 -0.519 1.00 98.94 343 VAL A O 1
ATOM 2623 N N . LEU A 1 344 ? 5.731 -2.254 -2.150 1.00 98.94 344 LEU A N 1
ATOM 2624 C CA . LEU A 1 344 ? 5.217 -3.617 -2.169 1.00 98.94 344 LEU A CA 1
ATOM 2625 C C . LEU A 1 344 ? 6.413 -4.543 -1.987 1.00 98.94 344 LEU A C 1
ATOM 2627 O O . LEU A 1 344 ? 7.408 -4.386 -2.693 1.00 98.94 344 LEU A O 1
ATOM 2631 N N . ILE A 1 345 ? 6.335 -5.432 -1.008 1.00 98.88 345 ILE A N 1
ATOM 2632 C CA . ILE A 1 345 ? 7.331 -6.470 -0.772 1.00 98.88 345 ILE A CA 1
ATOM 2633 C C . ILE A 1 345 ? 6.600 -7.800 -0.808 1.00 98.88 345 ILE A C 1
ATOM 2635 O O . ILE A 1 345 ? 5.700 -7.990 0.002 1.00 98.88 345 ILE A O 1
ATOM 2639 N N . ASP A 1 346 ? 7.021 -8.680 -1.698 1.00 98.75 346 ASP A N 1
ATOM 2640 C CA . ASP A 1 346 ? 6.805 -10.116 -1.580 1.00 98.75 346 ASP A CA 1
ATOM 2641 C C . ASP A 1 346 ? 8.140 -10.763 -1.190 1.00 98.75 346 ASP A C 1
ATOM 2643 O O . ASP A 1 346 ? 9.216 -10.163 -1.337 1.00 98.75 346 ASP A O 1
ATOM 2647 N N . GLN A 1 347 ? 8.092 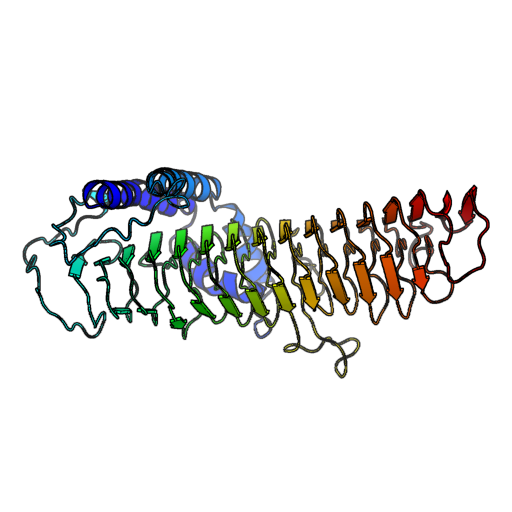-11.930 -0.566 1.00 98.44 347 GLN A N 1
ATOM 2648 C CA . GLN A 1 347 ? 9.283 -12.654 -0.154 1.00 98.44 347 GLN A CA 1
ATOM 2649 C C . GLN A 1 347 ? 9.439 -14.005 -0.838 1.00 98.44 347 GLN A C 1
ATOM 2651 O O . GLN A 1 347 ? 10.589 -14.442 -0.968 1.00 98.44 347 GLN A O 1
ATOM 2656 N N . LYS A 1 348 ? 8.336 -14.698 -1.142 1.00 97.88 348 LYS A N 1
ATOM 2657 C CA . LYS A 1 348 ? 8.355 -16.082 -1.618 1.00 97.88 348 LYS A CA 1
ATOM 2658 C C . LYS A 1 348 ? 7.060 -16.421 -2.331 1.00 97.88 348 LYS A C 1
ATOM 2660 O O . LYS A 1 348 ? 6.041 -16.531 -1.659 1.00 97.88 348 LYS A O 1
ATOM 2665 N N . GLY A 1 349 ? 7.157 -16.902 -3.556 1.00 98.00 349 GLY A N 1
ATOM 2666 C CA . GLY A 1 349 ? 6.016 -17.559 -4.157 1.00 98.00 349 GLY A CA 1
ATOM 2667 C C . GLY A 1 349 ? 6.193 -17.919 -5.605 1.00 98.00 349 GLY A C 1
ATOM 2668 O O . GLY A 1 349 ? 7.273 -18.288 -6.032 1.00 98.00 349 GLY A O 1
ATOM 2669 N N . ASN A 1 350 ? 5.092 -17.973 -6.338 1.00 98.69 350 ASN A N 1
ATOM 2670 C CA . ASN A 1 350 ? 5.111 -17.857 -7.792 1.00 98.69 350 ASN A CA 1
ATOM 2671 C C . ASN A 1 350 ? 3.947 -16.936 -8.119 1.00 98.69 350 ASN A C 1
ATOM 2673 O O . ASN A 1 350 ? 2.797 -17.376 -8.284 1.00 98.69 350 ASN A O 1
ATOM 2677 N N . ASP A 1 351 ? 4.257 -15.658 -8.172 1.00 98.75 351 ASP A N 1
ATOM 2678 C CA . ASP A 1 351 ? 3.307 -14.598 -7.938 1.00 98.75 351 ASP A CA 1
ATOM 2679 C C . ASP A 1 351 ? 2.910 -13.931 -9.245 1.00 98.75 351 ASP A C 1
ATOM 2681 O O . ASP A 1 351 ? 3.548 -14.024 -10.305 1.00 98.75 351 ASP A O 1
ATOM 2685 N N . GLN A 1 352 ? 1.741 -13.308 -9.217 1.00 98.88 352 GLN A N 1
ATOM 2686 C CA . GLN A 1 352 ? 1.173 -12.670 -10.391 1.00 98.88 352 GLN A CA 1
ATOM 2687 C C . GLN A 1 352 ? 0.776 -11.241 -10.080 1.00 98.88 352 GLN A C 1
ATOM 2689 O O . GLN A 1 352 ? -0.221 -10.977 -9.409 1.00 98.88 352 GLN A O 1
ATOM 2694 N N . TYR A 1 353 ? 1.495 -10.313 -10.699 1.00 98.88 353 TYR A N 1
ATOM 2695 C CA . TYR A 1 353 ? 1.272 -8.884 -10.586 1.00 98.88 353 TYR A CA 1
ATOM 2696 C C . TYR A 1 353 ? 0.554 -8.368 -11.822 1.00 98.88 353 TYR A C 1
ATOM 2698 O O . TYR A 1 353 ? 1.134 -8.197 -12.892 1.00 98.88 353 TYR A O 1
ATOM 2706 N N . HIS A 1 354 ? -0.727 -8.065 -11.668 1.00 98.75 354 HIS A N 1
ATOM 2707 C CA . HIS A 1 354 ? -1.573 -7.471 -12.694 1.00 98.75 354 HIS A CA 1
ATOM 2708 C C . HIS A 1 354 ? -1.838 -6.012 -12.346 1.00 98.75 354 HIS A C 1
ATOM 2710 O O . HIS A 1 354 ? -2.651 -5.684 -11.479 1.00 98.75 354 HIS A O 1
ATOM 2716 N N . GLY A 1 355 ? -1.135 -5.128 -13.039 1.00 97.56 355 GLY A N 1
ATOM 2717 C CA . GLY A 1 355 ? -1.389 -3.697 -13.043 1.00 97.56 355 GLY A CA 1
ATOM 2718 C C . GLY A 1 355 ? -1.545 -3.201 -14.474 1.00 97.56 355 GLY A C 1
ATOM 2719 O O . GLY A 1 355 ? -1.356 -3.935 -15.436 1.00 97.56 355 GLY A O 1
ATOM 2720 N N . ASP A 1 356 ? -1.910 -1.940 -14.635 1.00 95.44 356 ASP A N 1
ATOM 2721 C CA . ASP A 1 356 ? -2.015 -1.321 -15.947 1.00 95.44 356 ASP A CA 1
ATOM 2722 C C . ASP A 1 356 ? -1.164 -0.053 -15.967 1.00 95.44 356 ASP A C 1
ATOM 2724 O O . ASP A 1 356 ? 0.062 -0.147 -16.055 1.00 95.44 356 ASP A O 1
ATOM 2728 N N . TYR A 1 357 ? -1.759 1.136 -15.856 1.00 97.00 357 TYR A N 1
ATOM 2729 C CA . TYR A 1 357 ? -0.974 2.365 -15.857 1.00 97.00 357 TYR A CA 1
ATOM 2730 C C . TYR A 1 357 ? -0.546 2.752 -14.443 1.00 97.00 357 TYR A C 1
ATOM 2732 O O . TYR A 1 357 ? -1.377 2.798 -13.528 1.00 97.00 357 TYR A O 1
ATOM 2740 N N . PHE A 1 358 ? 0.728 3.136 -14.308 1.00 97.31 358 PHE A N 1
ATOM 2741 C CA . PHE A 1 358 ? 1.340 3.585 -13.052 1.00 97.31 358 PHE A CA 1
ATOM 2742 C C . PHE A 1 358 ? 1.332 2.497 -11.970 1.00 97.31 358 PHE A C 1
ATOM 2744 O O . PHE A 1 358 ? 0.695 2.646 -10.934 1.00 97.31 358 PHE A O 1
ATOM 2751 N N . SER A 1 359 ? 2.002 1.374 -12.209 1.00 97.94 359 SER A N 1
ATOM 2752 C CA . SER A 1 359 ? 2.047 0.263 -11.251 1.00 97.94 359 SER A CA 1
ATOM 2753 C C . SER A 1 359 ? 3.443 -0.329 -11.086 1.00 97.94 359 SER A C 1
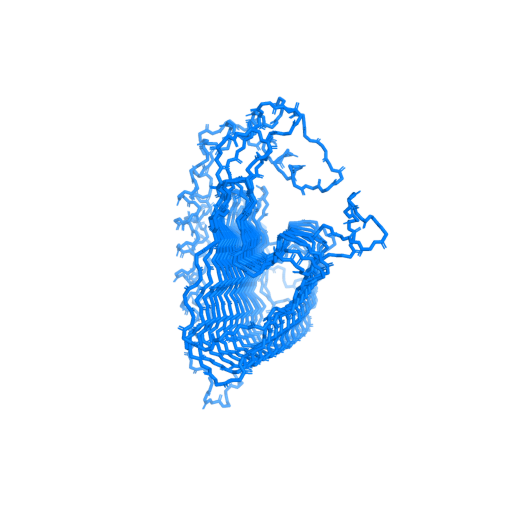ATOM 2755 O O . SER A 1 359 ? 4.363 0.038 -11.810 1.00 97.94 359 SER A O 1
ATOM 2757 N N . GLN A 1 360 ? 3.597 -1.254 -10.140 1.00 98.62 360 GLN A N 1
ATOM 2758 C CA . GLN A 1 360 ? 4.787 -2.097 -9.974 1.00 98.62 360 GLN A CA 1
ATOM 2759 C C . GLN A 1 360 ? 6.049 -1.265 -9.720 1.00 98.62 360 GLN A C 1
ATOM 2761 O O . GLN A 1 360 ? 6.900 -1.104 -10.593 1.00 98.62 360 GLN A O 1
ATOM 2766 N N . GLY A 1 361 ? 6.127 -0.659 -8.535 1.00 98.56 361 GLY A N 1
ATOM 2767 C CA . GLY A 1 361 ? 7.280 0.129 -8.103 1.00 98.56 361 GLY A CA 1
ATOM 2768 C C . GLY A 1 361 ? 7.413 1.481 -8.807 1.00 98.56 361 GLY A C 1
ATOM 2769 O O . GLY A 1 361 ? 8.509 2.027 -8.910 1.00 98.56 361 GLY A O 1
ATOM 2770 N N . ASN A 1 362 ? 6.317 2.039 -9.332 1.00 98.50 362 ASN A N 1
ATOM 2771 C CA . ASN A 1 362 ? 6.341 3.322 -10.035 1.00 98.50 362 ASN A CA 1
ATOM 2772 C C . ASN A 1 362 ? 6.525 4.524 -9.085 1.00 98.50 362 ASN A C 1
ATOM 2774 O O . ASN A 1 362 ? 5.841 4.661 -8.070 1.00 98.50 362 ASN A O 1
ATOM 2778 N N . GLY A 1 363 ? 7.377 5.471 -9.481 1.00 98.56 363 GLY A N 1
ATOM 2779 C CA . GLY A 1 363 ? 7.417 6.810 -8.898 1.00 98.56 363 GLY A CA 1
ATOM 2780 C C . GLY A 1 363 ? 6.722 7.842 -9.789 1.00 98.56 363 GLY A C 1
ATOM 2781 O O . GLY A 1 363 ? 7.074 7.989 -10.961 1.00 98.56 363 GLY A O 1
ATOM 2782 N N . TYR A 1 364 ? 5.802 8.632 -9.228 1.00 98.31 364 TYR A N 1
ATOM 2783 C CA . TYR A 1 364 ? 5.196 9.798 -9.877 1.00 98.31 364 TYR A CA 1
ATOM 2784 C C . TYR A 1 364 ? 5.289 11.077 -9.028 1.00 98.31 364 TYR A C 1
ATOM 2786 O O . TYR A 1 364 ? 4.687 11.184 -7.960 1.00 98.31 364 TYR A O 1
ATOM 2794 N N . TYR A 1 365 ? 5.954 12.101 -9.570 1.00 97.81 365 TYR A N 1
ATOM 2795 C CA . TYR A 1 365 ? 6.060 13.455 -9.012 1.00 97.81 365 TYR A CA 1
ATOM 2796 C C . TYR A 1 365 ? 6.732 13.550 -7.625 1.00 97.81 365 TYR A C 1
ATOM 2798 O O . TYR A 1 365 ? 6.069 13.585 -6.586 1.00 97.81 365 TYR A O 1
ATOM 2806 N N . PHE A 1 366 ? 8.067 13.683 -7.613 1.00 98.00 366 PHE A N 1
ATOM 2807 C CA . PHE A 1 366 ? 8.896 13.821 -6.398 1.00 98.00 366 PHE A CA 1
ATOM 2808 C C . PHE A 1 366 ? 8.578 12.780 -5.311 1.00 98.00 366 PHE A C 1
ATOM 2810 O O . PHE A 1 366 ? 8.396 13.121 -4.139 1.00 98.00 366 PHE A O 1
ATOM 2817 N N . SER A 1 367 ? 8.456 11.523 -5.714 1.00 98.69 367 SER A N 1
ATOM 2818 C CA . SER A 1 367 ? 8.120 10.395 -4.850 1.00 98.69 367 SER A CA 1
ATOM 2819 C C . SER A 1 367 ? 9.114 9.248 -5.036 1.00 98.69 367 SER A C 1
ATOM 2821 O O . SER A 1 367 ? 9.971 9.302 -5.924 1.00 98.69 367 SER A O 1
ATOM 2823 N N . LEU A 1 368 ? 8.984 8.225 -4.194 1.00 98.88 368 LEU A N 1
ATOM 2824 C CA . LEU A 1 368 ? 9.677 6.948 -4.332 1.00 98.88 368 LEU A CA 1
ATOM 2825 C C . LEU A 1 368 ? 8.642 5.822 -4.396 1.00 98.88 368 LEU A C 1
ATOM 2827 O O . LEU A 1 368 ? 7.821 5.707 -3.485 1.00 98.88 368 LEU A O 1
ATOM 2831 N N . GLY A 1 369 ? 8.690 5.020 -5.455 1.00 98.88 369 GLY A N 1
ATOM 2832 C CA . GLY A 1 369 ? 7.993 3.740 -5.536 1.00 98.88 369 GLY A CA 1
ATOM 2833 C C . GLY A 1 369 ? 8.976 2.574 -5.527 1.00 98.88 369 GLY A C 1
ATOM 2834 O O . GLY A 1 369 ? 10.065 2.689 -6.093 1.00 98.88 369 GLY A O 1
ATOM 2835 N N . LEU A 1 370 ? 8.589 1.486 -4.870 1.00 98.88 370 LEU A N 1
ATOM 2836 C CA . LEU A 1 370 ? 9.358 0.254 -4.736 1.00 98.88 370 LEU A CA 1
ATOM 2837 C C . LEU A 1 370 ? 8.425 -0.953 -4.849 1.00 98.88 370 LEU A C 1
ATOM 2839 O O . LEU A 1 370 ? 7.474 -1.056 -4.077 1.00 98.88 370 LEU A O 1
ATOM 2843 N N . LEU A 1 371 ? 8.735 -1.867 -5.759 1.00 98.94 371 LEU A N 1
ATOM 2844 C CA . LEU A 1 371 ? 8.295 -3.256 -5.697 1.00 98.94 371 LEU A CA 1
ATOM 2845 C C . LEU A 1 371 ? 9.545 -4.114 -5.504 1.00 98.94 371 LEU A C 1
ATOM 2847 O O . LEU A 1 371 ? 10.519 -3.928 -6.232 1.00 98.94 371 LEU A O 1
ATOM 2851 N N . HIS A 1 372 ? 9.528 -4.984 -4.504 1.00 98.88 372 HIS A N 1
ATOM 2852 C CA . HIS A 1 372 ? 10.582 -5.952 -4.247 1.00 98.88 372 HIS A CA 1
ATOM 2853 C C . HIS A 1 372 ? 9.966 -7.345 -4.176 1.00 98.88 372 HIS A C 1
ATOM 2855 O O . HIS A 1 372 ? 9.070 -7.550 -3.361 1.00 98.88 372 HIS A O 1
ATOM 2861 N N . ASP A 1 373 ? 10.467 -8.254 -4.996 1.00 98.69 373 ASP A N 1
ATOM 2862 C CA . ASP A 1 373 ? 10.224 -9.690 -4.901 1.00 98.69 373 ASP A CA 1
ATOM 2863 C C . ASP A 1 373 ? 11.564 -10.392 -4.643 1.00 98.69 373 ASP A C 1
ATOM 2865 O O . ASP A 1 373 ? 12.628 -9.869 -5.002 1.00 98.69 373 ASP A O 1
ATOM 2869 N N . ASN A 1 374 ? 11.540 -11.507 -3.918 1.00 98.44 374 ASN A N 1
ATOM 2870 C CA . ASN A 1 374 ? 12.749 -12.150 -3.414 1.00 98.44 374 ASN A CA 1
ATOM 2871 C C . ASN A 1 374 ? 12.934 -13.608 -3.861 1.00 98.44 374 ASN A C 1
ATOM 2873 O O . ASN A 1 374 ? 14.075 -14.064 -3.930 1.00 98.44 374 ASN A O 1
ATOM 2877 N N . GLU A 1 375 ? 11.875 -14.374 -4.083 1.00 97.44 375 GLU A N 1
ATOM 2878 C CA . GLU A 1 375 ? 11.981 -15.776 -4.494 1.00 97.44 375 GLU A CA 1
ATOM 2879 C C . GLU A 1 375 ? 10.733 -16.135 -5.296 1.00 97.44 375 GLU A C 1
ATOM 2881 O O . GLU A 1 375 ? 9.652 -16.139 -4.717 1.00 97.44 375 GLU A O 1
ATOM 2886 N N . GLY A 1 376 ? 10.875 -16.595 -6.537 1.00 97.69 376 GLY A N 1
ATOM 2887 C CA . GLY A 1 376 ? 9.717 -17.163 -7.209 1.00 97.69 376 GLY A CA 1
ATOM 2888 C C . GLY A 1 376 ? 9.887 -17.511 -8.669 1.00 97.69 376 GLY A C 1
ATOM 2889 O O . GLY A 1 376 ? 10.933 -17.955 -9.117 1.00 97.69 376 GLY A O 1
ATOM 2890 N N . THR A 1 377 ? 8.791 -17.490 -9.405 1.00 98.56 377 THR A N 1
ATOM 2891 C CA . THR A 1 377 ? 8.758 -17.589 -10.869 1.00 98.56 377 THR A CA 1
ATOM 2892 C C . THR A 1 377 ? 7.522 -16.813 -11.254 1.00 98.56 377 THR A C 1
ATOM 2894 O O . THR A 1 377 ? 6.412 -17.354 -11.399 1.00 98.56 377 THR A O 1
ATOM 2897 N N . ASP A 1 378 ? 7.731 -15.518 -11.375 1.00 98.75 378 ASP A N 1
ATOM 2898 C CA . ASP A 1 378 ? 6.705 -14.520 -11.205 1.00 98.75 378 ASP A CA 1
ATOM 2899 C C . ASP A 1 378 ? 6.366 -13.883 -12.541 1.00 98.75 378 ASP A C 1
ATOM 2901 O O . ASP A 1 378 ? 7.062 -13.969 -13.566 1.00 98.75 378 ASP A O 1
ATOM 2905 N N . LYS A 1 379 ? 5.176 -13.295 -12.576 1.00 98.88 379 LYS A N 1
ATOM 2906 C CA . LYS A 1 379 ? 4.643 -12.694 -13.793 1.00 98.88 379 LYS A CA 1
ATOM 2907 C C . LYS A 1 379 ? 4.169 -11.291 -13.521 1.00 98.88 379 LYS A C 1
ATOM 2909 O O . LYS A 1 379 ? 3.165 -11.069 -12.845 1.00 98.88 379 LYS A O 1
ATOM 2914 N N . TYR A 1 380 ? 4.827 -10.353 -14.180 1.00 98.81 380 TYR A N 1
ATOM 2915 C CA . TYR A 1 380 ? 4.545 -8.934 -14.105 1.00 98.81 380 TYR A CA 1
ATOM 2916 C C . TYR A 1 380 ? 3.846 -8.487 -15.381 1.00 98.81 380 TYR A C 1
ATOM 2918 O O . TYR A 1 380 ? 4.472 -8.311 -16.425 1.00 98.81 380 TYR A O 1
ATOM 2926 N N . TYR A 1 381 ? 2.539 -8.262 -15.297 1.00 98.38 381 TYR A N 1
ATOM 2927 C CA . TYR A 1 381 ? 1.729 -7.724 -16.384 1.00 98.38 381 TYR A CA 1
ATOM 2928 C C . TYR A 1 381 ? 1.408 -6.258 -16.124 1.00 98.38 381 TYR A C 1
ATOM 2930 O O . TYR A 1 381 ? 0.833 -5.918 -15.089 1.00 98.38 381 TYR A O 1
ATOM 2938 N N . ALA A 1 382 ? 1.776 -5.394 -17.069 1.00 96.94 382 ALA A N 1
ATOM 2939 C CA . ALA A 1 382 ? 1.556 -3.960 -16.974 1.00 96.94 382 ALA A CA 1
ATOM 2940 C C . ALA A 1 382 ? 1.127 -3.309 -18.297 1.00 96.94 382 ALA A C 1
ATOM 2942 O O . ALA A 1 382 ? 1.290 -3.840 -19.399 1.00 96.94 382 ALA A O 1
ATOM 2943 N N . GLY A 1 383 ? 0.597 -2.095 -18.193 1.00 94.75 383 GLY A N 1
ATOM 2944 C CA . GLY A 1 383 ? 0.278 -1.253 -19.337 1.00 94.75 383 GLY A CA 1
ATOM 2945 C C . GLY A 1 383 ? 1.437 -0.350 -19.713 1.00 94.75 383 GLY A C 1
ATOM 2946 O O . GLY A 1 383 ? 2.163 -0.577 -20.682 1.00 94.75 383 GLY A O 1
ATOM 2947 N N . ARG A 1 384 ? 1.578 0.726 -18.938 1.00 95.31 384 ARG A N 1
ATOM 2948 C CA . ARG A 1 384 ? 2.467 1.855 -19.221 1.00 95.31 384 ARG A CA 1
ATOM 2949 C C . ARG A 1 384 ? 2.887 2.537 -17.924 1.00 95.31 384 ARG A C 1
ATOM 2951 O O . ARG A 1 384 ? 2.096 2.595 -16.987 1.00 95.31 384 ARG A O 1
ATOM 2958 N N . TYR A 1 385 ? 4.060 3.170 -17.896 1.00 96.50 385 TYR A N 1
ATOM 2959 C CA . TYR A 1 385 ? 4.532 3.887 -16.701 1.00 96.50 385 TYR A CA 1
ATOM 2960 C C . TYR A 1 385 ? 4.654 2.960 -15.487 1.00 96.50 385 TYR A C 1
ATOM 2962 O O . TYR A 1 385 ? 4.307 3.349 -14.377 1.00 96.50 385 TYR A O 1
ATOM 2970 N N . ALA A 1 386 ? 5.100 1.728 -15.710 1.00 97.56 386 ALA A N 1
ATOM 2971 C CA . ALA A 1 386 ? 5.129 0.680 -14.698 1.00 97.56 386 ALA A CA 1
ATOM 2972 C C . ALA A 1 386 ? 6.522 0.055 -14.551 1.00 97.56 386 ALA A C 1
ATOM 2974 O O . ALA A 1 386 ? 7.462 0.515 -15.192 1.00 97.56 386 ALA A O 1
ATOM 2975 N N . GLN A 1 387 ? 6.657 -0.994 -13.739 1.00 98.50 387 GLN A N 1
ATOM 2976 C CA . GLN A 1 387 ? 7.866 -1.828 -13.656 1.00 98.50 387 GLN A CA 1
ATOM 2977 C C . GLN A 1 387 ? 9.119 -1.003 -13.345 1.00 98.50 387 GLN A C 1
ATOM 2979 O O . GLN A 1 387 ? 10.065 -0.925 -14.133 1.00 98.50 387 GLN A O 1
ATOM 2984 N N . GLY A 1 388 ? 9.064 -0.298 -12.217 1.00 98.56 388 GLY A N 1
ATOM 2985 C CA . GLY A 1 388 ? 10.157 0.532 -11.733 1.00 98.56 388 GLY A CA 1
ATOM 2986 C C . GLY A 1 388 ? 10.341 1.845 -12.492 1.00 98.56 388 GLY A C 1
ATOM 2987 O O . GLY A 1 388 ? 11.373 2.493 -12.350 1.00 98.56 388 GLY A O 1
ATOM 2988 N N . ALA A 1 389 ? 9.372 2.282 -13.301 1.00 98.50 389 ALA A N 1
ATOM 2989 C CA . ALA A 1 389 ? 9.471 3.565 -13.993 1.00 98.50 389 ALA A CA 1
ATOM 2990 C C . ALA A 1 389 ? 9.454 4.760 -13.018 1.00 98.50 389 ALA A C 1
ATOM 2992 O O . ALA A 1 389 ? 8.606 4.837 -12.125 1.00 98.50 389 ALA A O 1
ATOM 2993 N N . GLY A 1 390 ? 10.328 5.745 -13.237 1.00 98.31 390 GLY A N 1
ATOM 2994 C CA . GLY A 1 390 ? 10.356 7.010 -12.496 1.00 98.31 390 GLY A CA 1
ATOM 2995 C C . GLY A 1 390 ? 9.926 8.189 -13.360 1.00 98.31 390 GLY A C 1
ATOM 2996 O O . GLY A 1 390 ? 10.542 8.473 -14.390 1.00 98.31 390 GLY A O 1
ATOM 2997 N N . ILE A 1 391 ? 8.882 8.907 -12.936 1.00 97.31 391 ILE A N 1
ATOM 2998 C CA . ILE A 1 391 ? 8.202 9.934 -13.736 1.00 97.31 391 ILE A CA 1
ATOM 2999 C C . ILE A 1 391 ? 8.140 11.276 -12.987 1.00 97.31 391 ILE A C 1
ATOM 3001 O O . ILE A 1 391 ? 7.736 11.341 -11.825 1.00 97.31 391 ILE A O 1
ATOM 3005 N N . HIS A 1 392 ? 8.478 12.378 -13.669 1.00 95.81 392 HIS A N 1
ATOM 3006 C CA . HIS A 1 392 ? 8.408 13.750 -13.132 1.00 95.81 392 HIS A CA 1
ATOM 3007 C C . HIS A 1 392 ? 9.260 13.944 -11.864 1.00 95.81 392 HIS A C 1
ATOM 3009 O O . HIS A 1 392 ? 8.746 14.252 -10.786 1.00 95.81 392 HIS A O 1
ATOM 3015 N N . SER A 1 393 ? 10.576 13.744 -11.988 1.00 96.88 393 SER A N 1
ATOM 3016 C CA . SER A 1 393 ? 11.541 13.829 -10.873 1.00 96.88 393 SER A CA 1
ATOM 3017 C C . SER A 1 393 ? 11.294 12.835 -9.723 1.00 96.88 393 SER A C 1
ATOM 3019 O O . SER A 1 393 ? 11.760 13.058 -8.606 1.00 96.88 393 SER A O 1
ATOM 3021 N N . ALA A 1 394 ? 10.536 11.766 -9.965 1.00 98.50 394 ALA A N 1
ATOM 3022 C CA . ALA A 1 394 ? 10.364 10.666 -9.022 1.00 98.50 394 ALA A CA 1
ATOM 3023 C C . ALA A 1 394 ? 11.323 9.509 -9.321 1.00 98.50 394 ALA A C 1
ATOM 3025 O O . ALA A 1 394 ? 11.907 9.438 -10.406 1.00 98.50 394 ALA A O 1
ATOM 3026 N N . ILE A 1 395 ? 11.449 8.611 -8.348 1.00 98.88 395 ILE A N 1
ATOM 3027 C CA . ILE A 1 395 ? 12.239 7.387 -8.444 1.00 98.88 395 ILE A CA 1
ATOM 3028 C C . ILE A 1 395 ? 11.282 6.196 -8.424 1.00 98.88 395 ILE A C 1
ATOM 3030 O O . ILE A 1 395 ? 10.436 6.115 -7.532 1.00 98.88 395 ILE A O 1
ATOM 3034 N N . GLY A 1 396 ? 11.415 5.308 -9.403 1.00 98.88 396 GLY A N 1
ATOM 3035 C CA . GLY A 1 396 ? 10.792 3.990 -9.391 1.00 98.88 396 GLY A CA 1
ATOM 3036 C C . GLY A 1 396 ? 11.851 2.896 -9.310 1.00 98.88 396 GLY A C 1
ATOM 3037 O O . GLY A 1 396 ? 12.952 3.060 -9.844 1.00 98.88 396 GLY A O 1
ATOM 3038 N N . LEU A 1 397 ? 11.521 1.810 -8.620 1.00 98.88 397 LEU A N 1
ATOM 3039 C CA . LEU A 1 397 ? 12.357 0.623 -8.496 1.00 98.88 397 LEU A CA 1
ATOM 3040 C C . LEU A 1 397 ? 11.471 -0.624 -8.487 1.00 98.88 397 LEU A C 1
ATOM 3042 O O . LEU A 1 397 ? 10.568 -0.732 -7.661 1.00 98.88 397 LEU A O 1
ATOM 3046 N N . LEU A 1 398 ? 11.749 -1.544 -9.405 1.00 98.88 398 LEU A N 1
ATOM 3047 C CA . LEU A 1 398 ? 11.360 -2.945 -9.311 1.00 98.88 398 LEU A CA 1
ATOM 3048 C C . LEU A 1 398 ? 12.646 -3.747 -9.097 1.00 98.88 398 LEU A C 1
ATOM 3050 O O . LEU A 1 398 ? 13.574 -3.625 -9.897 1.00 98.88 398 LEU A O 1
ATOM 3054 N N . GLU A 1 399 ? 12.715 -4.490 -8.001 1.00 98.75 399 GLU A N 1
ATOM 3055 C CA . GLU A 1 399 ? 13.823 -5.384 -7.671 1.00 98.75 399 GLU A CA 1
ATOM 3056 C C . GLU A 1 399 ? 13.290 -6.815 -7.537 1.00 98.75 399 GLU A C 1
ATOM 3058 O O . GLU A 1 399 ? 12.400 -7.035 -6.726 1.00 98.75 399 GLU A O 1
ATOM 3063 N N . GLU A 1 400 ? 13.834 -7.750 -8.305 1.00 98.38 400 GLU A N 1
ATOM 3064 C CA . GLU A 1 400 ? 13.564 -9.194 -8.232 1.00 98.38 400 GLU A CA 1
ATOM 3065 C C . GLU A 1 400 ? 14.900 -9.883 -7.889 1.00 98.38 400 GLU A C 1
ATOM 3067 O O . GLU A 1 400 ? 15.954 -9.433 -8.351 1.00 98.38 400 GLU A O 1
ATOM 3072 N N . LYS A 1 401 ? 14.909 -10.870 -6.984 1.00 98.38 401 LYS A N 1
ATOM 3073 C CA . LYS A 1 401 ? 16.140 -11.535 -6.532 1.00 98.38 401 LYS A CA 1
ATOM 3074 C C . LYS A 1 401 ? 16.413 -12.895 -7.163 1.00 98.38 401 LYS A C 1
ATOM 3076 O O . LYS A 1 401 ? 17.600 -13.224 -7.279 1.00 98.38 401 LYS A O 1
ATOM 3081 N N . SER A 1 402 ? 15.395 -13.705 -7.423 1.00 97.56 402 SER A N 1
ATOM 3082 C CA . SER A 1 402 ? 15.558 -14.978 -8.110 1.00 97.56 402 SER A CA 1
ATOM 3083 C C . SER A 1 402 ? 14.253 -15.527 -8.671 1.00 97.56 402 SER A C 1
ATOM 3085 O O . SER A 1 402 ? 13.301 -15.711 -7.913 1.00 97.56 402 SER A O 1
ATOM 3087 N N . GLY A 1 403 ? 14.315 -16.061 -9.884 1.00 97.56 403 GLY A N 1
ATOM 3088 C CA . GLY A 1 403 ? 13.237 -16.857 -10.450 1.00 97.56 403 GLY A CA 1
ATOM 3089 C C . GLY A 1 403 ? 13.471 -17.171 -11.914 1.00 97.56 403 GLY A C 1
ATOM 3090 O O . GLY A 1 403 ? 14.580 -17.034 -12.383 1.00 97.56 403 GLY A O 1
ATOM 3091 N N . ASP A 1 404 ? 12.483 -17.706 -12.629 1.00 98.38 404 ASP A N 1
ATOM 3092 C CA . ASP A 1 404 ? 12.478 -17.636 -14.101 1.00 98.38 404 ASP A CA 1
ATOM 3093 C C . ASP A 1 404 ? 11.312 -16.703 -14.495 1.00 98.38 404 ASP A C 1
ATOM 3095 O O . ASP A 1 404 ? 10.190 -17.144 -14.783 1.00 98.38 404 ASP A O 1
ATOM 3099 N N . ASP A 1 405 ? 11.550 -15.400 -14.464 1.00 98.62 405 ASP A N 1
ATOM 3100 C CA . ASP A 1 405 ? 10.529 -14.364 -14.404 1.00 98.62 405 ASP A CA 1
ATOM 3101 C C . ASP A 1 405 ? 10.063 -13.867 -15.774 1.00 98.62 405 ASP A C 1
ATOM 3103 O O . ASP A 1 405 ? 10.714 -13.971 -16.820 1.00 98.62 405 ASP A O 1
ATOM 3107 N N . THR A 1 406 ? 8.843 -13.327 -15.815 1.00 98.75 406 THR A N 1
ATOM 3108 C CA . THR A 1 406 ? 8.303 -12.700 -17.027 1.00 98.75 406 THR A CA 1
ATOM 3109 C C . THR A 1 406 ? 7.799 -11.294 -16.756 1.00 98.75 406 T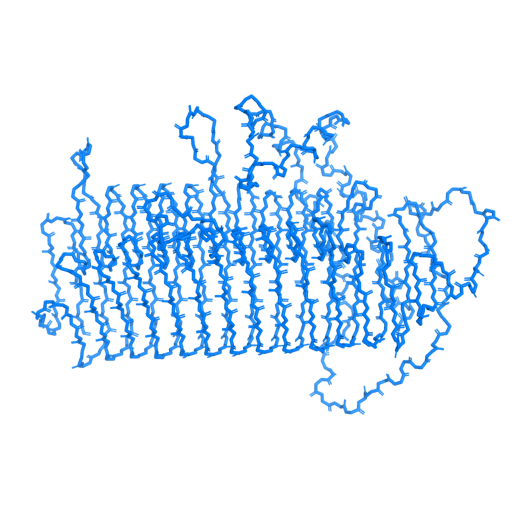HR A C 1
ATOM 3111 O O . THR A 1 406 ? 6.798 -11.088 -16.070 1.00 98.75 406 THR A O 1
ATOM 3114 N N . TYR A 1 407 ? 8.403 -10.330 -17.446 1.00 98.69 407 TYR A N 1
ATOM 3115 C CA . TYR A 1 407 ? 8.021 -8.926 -17.432 1.00 98.69 407 TYR A CA 1
ATOM 3116 C C . TYR A 1 407 ? 7.350 -8.554 -18.746 1.00 98.69 407 TYR A C 1
ATOM 3118 O O . TYR A 1 407 ? 8.000 -8.445 -19.785 1.00 98.69 407 TYR A O 1
ATOM 3126 N N . GLU A 1 408 ? 6.046 -8.304 -18.720 1.00 97.62 408 GLU A N 1
ATOM 3127 C CA . GLU A 1 408 ? 5.271 -7.955 -19.904 1.00 97.62 408 GLU A CA 1
ATOM 3128 C C . GLU A 1 408 ? 4.608 -6.587 -19.748 1.00 97.62 408 GLU A C 1
ATOM 3130 O O . GLU A 1 408 ? 3.840 -6.344 -18.817 1.00 97.62 408 GLU A O 1
ATOM 3135 N N . CYS A 1 409 ? 4.882 -5.687 -20.692 1.00 94.69 409 CYS A N 1
ATOM 3136 C CA . CYS A 1 409 ? 4.170 -4.424 -20.804 1.00 94.69 409 CYS A CA 1
ATOM 3137 C C . CYS A 1 409 ? 3.564 -4.227 -22.199 1.00 94.69 409 CYS A C 1
ATOM 3139 O O . CYS A 1 409 ? 4.222 -4.393 -23.230 1.00 94.69 409 CYS A O 1
ATOM 3141 N N . SER A 1 410 ? 2.283 -3.855 -22.235 1.00 91.31 410 SER A N 1
ATOM 3142 C CA . SER A 1 410 ? 1.561 -3.634 -23.498 1.00 91.31 410 SER A CA 1
ATOM 3143 C C . SER A 1 410 ? 1.931 -2.314 -24.182 1.00 91.31 410 SER A C 1
ATOM 3145 O O . SER A 1 410 ? 1.638 -2.117 -25.359 1.00 91.31 410 SER A O 1
ATOM 3147 N N . PHE A 1 411 ? 2.596 -1.394 -23.476 1.00 89.31 411 PHE A N 1
ATOM 3148 C CA . PHE A 1 411 ? 3.078 -0.130 -24.026 1.00 89.31 411 PHE A CA 1
ATOM 3149 C C . PHE A 1 411 ? 4.413 0.315 -23.396 1.00 89.31 411 PHE A C 1
ATOM 3151 O O . PHE A 1 411 ? 5.047 -0.400 -22.631 1.00 89.31 411 PHE A O 1
ATOM 3158 N N . GLY A 1 412 ? 4.880 1.503 -23.789 1.00 84.94 412 GLY A N 1
ATOM 3159 C CA . GLY A 1 412 ? 6.218 2.029 -23.497 1.00 84.94 412 GLY A CA 1
ATOM 3160 C C . GLY A 1 412 ? 6.398 2.647 -22.114 1.00 84.94 412 GLY A C 1
ATOM 3161 O O . GLY A 1 412 ? 5.439 2.855 -21.379 1.00 84.94 412 GLY A O 1
ATOM 3162 N N . VAL A 1 413 ? 7.610 3.128 -21.827 1.00 92.81 413 VAL A N 1
ATOM 3163 C CA . VAL A 1 413 ? 7.918 3.880 -20.589 1.00 92.81 413 VAL A CA 1
ATOM 3164 C C . VAL A 1 413 ? 7.686 3.037 -19.325 1.00 92.81 413 VAL A C 1
ATOM 3166 O O . VAL A 1 413 ? 7.136 3.539 -18.351 1.00 92.81 413 VAL A O 1
ATOM 3169 N N . SER A 1 414 ? 8.053 1.757 -19.354 1.00 96.06 414 SER A N 1
ATOM 3170 C CA . SER A 1 414 ? 7.870 0.849 -18.214 1.00 96.06 414 SER A CA 1
ATOM 3171 C C . SER A 1 414 ? 9.221 0.379 -17.671 1.00 96.06 414 SER A C 1
ATOM 3173 O O . SER A 1 414 ? 9.909 1.183 -17.055 1.00 96.06 414 SER A O 1
ATOM 3175 N N . GLN A 1 415 ? 9.615 -0.859 -17.968 1.00 97.69 415 GLN A N 1
ATOM 3176 C CA . GLN A 1 415 ? 10.828 -1.577 -17.548 1.00 97.69 415 GLN A CA 1
ATOM 3177 C C . GLN A 1 415 ? 12.065 -0.704 -17.253 1.00 97.69 415 GLN A C 1
ATOM 3179 O O . GLN A 1 415 ? 12.910 -0.476 -18.122 1.00 97.69 415 GLN A O 1
ATOM 3184 N N . GLY A 1 416 ? 12.164 -0.204 -16.018 1.00 97.94 416 GLY A N 1
ATOM 3185 C CA . GLY A 1 416 ? 13.282 0.621 -15.560 1.00 97.94 416 GLY A CA 1
ATOM 3186 C C . GLY A 1 416 ? 13.423 1.958 -16.295 1.00 97.94 416 GLY A C 1
ATOM 3187 O O . GLY A 1 416 ? 14.529 2.454 -16.480 1.00 97.94 416 GLY A O 1
ATOM 3188 N N . CYS A 1 417 ? 12.331 2.554 -16.773 1.00 97.31 417 CYS A N 1
ATOM 3189 C CA . CYS A 1 417 ? 12.364 3.788 -17.554 1.00 97.31 417 CYS A CA 1
ATOM 3190 C C . CYS A 1 417 ? 12.421 5.049 -16.676 1.00 97.31 417 CYS A C 1
ATOM 3192 O O . CYS A 1 417 ? 11.594 5.247 -15.785 1.00 97.31 417 CYS A O 1
ATOM 3194 N N . GLY A 1 418 ? 13.328 5.973 -17.000 1.00 97.25 418 GLY A N 1
ATOM 3195 C CA . GLY A 1 418 ? 13.303 7.337 -16.468 1.00 97.25 418 GLY A CA 1
ATOM 3196 C C . GLY A 1 418 ? 12.648 8.307 -17.447 1.00 97.25 418 GLY A C 1
ATOM 3197 O O . GLY A 1 418 ? 13.102 8.430 -18.585 1.00 97.25 418 GLY A O 1
ATOM 3198 N N . HIS A 1 419 ? 11.628 9.053 -17.011 1.00 95.25 419 HIS A N 1
ATOM 3199 C CA . HIS A 1 419 ? 10.938 10.045 -17.843 1.00 95.25 419 HIS A CA 1
ATOM 3200 C C . HIS A 1 419 ? 10.783 11.400 -17.142 1.00 95.25 419 HIS A C 1
ATOM 3202 O O . HIS A 1 419 ? 10.361 11.481 -15.988 1.00 95.25 419 HIS A O 1
ATOM 3208 N N . ASP A 1 420 ? 11.029 12.490 -17.876 1.00 93.38 420 ASP A N 1
ATOM 3209 C CA . ASP A 1 420 ? 10.878 13.875 -17.400 1.00 93.38 420 ASP A CA 1
ATOM 3210 C C . ASP A 1 420 ? 11.636 14.100 -16.088 1.00 93.38 420 ASP A C 1
ATOM 3212 O O . ASP A 1 420 ? 11.046 14.292 -15.023 1.00 93.38 420 ASP A O 1
ATOM 3216 N N . THR A 1 421 ? 12.966 13.986 -16.160 1.00 94.94 421 THR A N 1
ATOM 3217 C CA . THR A 1 421 ? 13.915 14.016 -15.022 1.00 94.94 421 THR A CA 1
ATOM 3218 C C . THR A 1 421 ? 13.730 12.920 -13.962 1.00 94.94 421 THR A C 1
ATOM 3220 O O . THR A 1 421 ? 14.433 12.931 -12.954 1.00 94.94 421 THR A O 1
ATOM 3223 N N . GLY A 1 422 ? 12.790 11.993 -14.157 1.00 97.56 422 GLY A N 1
ATOM 3224 C CA . GLY A 1 422 ? 12.621 10.833 -13.290 1.00 97.56 422 GLY A CA 1
ATOM 3225 C C . GLY A 1 422 ? 13.705 9.774 -13.498 1.00 97.56 422 GLY A C 1
ATOM 3226 O O . GLY A 1 422 ? 14.424 9.782 -14.504 1.00 97.56 422 GLY A O 1
ATOM 3227 N N . ILE A 1 423 ? 13.817 8.880 -12.519 1.00 98.56 423 ILE A N 1
ATOM 3228 C CA . ILE A 1 423 ? 14.816 7.813 -12.483 1.00 98.56 423 ILE A CA 1
ATOM 3229 C C . ILE A 1 423 ? 14.099 6.476 -12.324 1.00 98.56 423 ILE A C 1
ATOM 3231 O O . ILE A 1 423 ? 13.384 6.295 -11.341 1.00 98.56 423 ILE A O 1
ATOM 3235 N N . GLY A 1 424 ? 14.281 5.568 -13.277 1.00 98.62 424 GLY A N 1
ATOM 3236 C CA . GLY A 1 424 ? 13.698 4.233 -13.221 1.00 98.62 424 GLY A CA 1
ATOM 3237 C C . GLY A 1 424 ? 14.751 3.142 -13.112 1.00 98.62 424 GLY A C 1
ATOM 3238 O O . GLY A 1 424 ? 15.807 3.236 -13.740 1.00 98.62 424 GLY A O 1
ATOM 3239 N N . PHE A 1 425 ? 14.430 2.117 -12.330 1.00 98.75 425 PHE A N 1
ATOM 3240 C CA . PHE A 1 425 ? 15.237 0.918 -12.151 1.00 98.75 425 PHE A CA 1
ATOM 3241 C C . PHE A 1 425 ? 14.356 -0.323 -12.254 1.00 98.75 425 PHE A C 1
ATOM 3243 O O . PHE A 1 425 ? 13.367 -0.436 -11.535 1.00 98.75 425 PHE A O 1
ATOM 3250 N N . LEU A 1 426 ? 14.747 -1.251 -13.117 1.00 98.81 426 LEU A N 1
ATOM 3251 C CA . LEU A 1 426 ? 14.354 -2.652 -13.034 1.00 98.81 426 LEU A CA 1
ATOM 3252 C C . LEU A 1 426 ? 15.645 -3.437 -12.826 1.00 98.81 426 LEU A C 1
ATOM 3254 O O . LEU A 1 426 ? 16.571 -3.288 -13.627 1.00 98.81 426 LEU A O 1
ATOM 3258 N N . VAL A 1 427 ? 15.731 -4.176 -11.724 1.00 98.75 427 VAL A N 1
ATOM 3259 C CA . VAL A 1 427 ? 16.913 -4.959 -11.364 1.00 98.75 427 VAL A CA 1
ATOM 3260 C C . VAL A 1 427 ? 16.496 -6.385 -11.051 1.00 98.75 427 VAL A C 1
ATOM 3262 O O . VAL A 1 427 ? 15.807 -6.592 -10.059 1.00 98.75 427 VAL A O 1
ATOM 3265 N N . ASP A 1 428 ? 16.961 -7.318 -11.866 1.00 98.44 428 ASP A N 1
ATOM 3266 C CA . ASP A 1 428 ? 16.818 -8.759 -11.685 1.00 98.44 428 ASP A CA 1
ATOM 3267 C C . ASP A 1 428 ? 18.197 -9.360 -11.370 1.00 98.44 428 ASP A C 1
ATOM 3269 O O . ASP A 1 428 ? 19.214 -8.904 -11.908 1.00 98.44 428 ASP A O 1
ATOM 3273 N N . TYR A 1 429 ? 18.271 -10.288 -10.415 1.00 98.00 429 TYR A N 1
ATOM 3274 C CA . TYR A 1 429 ? 19.535 -10.800 -9.879 1.00 98.00 429 TYR A CA 1
ATOM 3275 C C . TYR A 1 429 ? 19.880 -12.236 -10.268 1.00 98.00 429 TYR A C 1
ATOM 3277 O O . TYR A 1 429 ? 21.044 -12.610 -10.040 1.00 98.00 429 TYR A O 1
ATOM 3285 N N . SER A 1 430 ? 18.924 -13.028 -10.760 1.00 96.69 430 SER A N 1
ATOM 3286 C CA . SER A 1 430 ? 19.186 -14.359 -11.310 1.00 96.69 430 SER A CA 1
ATOM 3287 C C . SER A 1 430 ? 17.938 -14.981 -11.908 1.00 96.69 430 SER A C 1
ATOM 3289 O O . SER A 1 430 ? 16.934 -15.069 -11.208 1.00 96.69 430 SER A O 1
ATOM 3291 N N . GLY A 1 431 ? 18.094 -15.640 -13.049 1.00 96.88 431 GLY A N 1
ATOM 3292 C CA . GLY A 1 431 ? 16.991 -16.389 -13.616 1.00 96.88 431 GLY A CA 1
ATOM 3293 C C . GLY A 1 431 ? 17.210 -16.848 -15.034 1.00 96.88 431 GLY A C 1
ATOM 3294 O O . GLY A 1 431 ? 18.340 -17.034 -15.461 1.00 96.88 431 GLY A O 1
ATOM 3295 N N . ASN A 1 432 ? 16.138 -17.159 -15.748 1.00 97.69 432 ASN A N 1
ATOM 3296 C CA . ASN A 1 432 ? 16.137 -17.162 -17.209 1.00 97.69 432 ASN A CA 1
ATOM 3297 C C . ASN A 1 432 ? 14.919 -16.349 -17.633 1.00 97.69 432 ASN A C 1
ATOM 3299 O O . ASN A 1 432 ? 13.820 -16.889 -17.829 1.00 97.69 432 ASN A O 1
ATOM 3303 N N . ASP A 1 433 ? 15.127 -15.051 -17.774 1.00 98.25 433 ASP A N 1
ATOM 3304 C CA . ASP A 1 433 ? 14.063 -14.074 -17.642 1.00 98.25 433 ASP A CA 1
ATOM 3305 C C . ASP A 1 433 ? 13.593 -13.559 -18.998 1.00 98.25 433 ASP A C 1
ATOM 3307 O O . ASP A 1 433 ? 14.302 -13.523 -20.014 1.00 98.25 433 ASP A O 1
ATOM 3311 N N . ALA A 1 434 ? 12.316 -13.190 -19.057 1.00 98.12 434 ALA A N 1
ATOM 3312 C CA . ALA A 1 434 ? 11.670 -12.748 -20.283 1.00 98.12 434 ALA A CA 1
ATOM 3313 C C . ALA A 1 434 ? 11.149 -11.314 -20.160 1.00 98.12 434 ALA A C 1
ATOM 3315 O O . ALA A 1 434 ? 10.069 -11.064 -19.624 1.00 98.12 434 ALA A O 1
ATOM 3316 N N . TYR A 1 435 ? 11.838 -10.378 -20.809 1.00 97.81 435 TYR A N 1
ATOM 3317 C CA . TYR A 1 435 ? 11.463 -8.970 -20.896 1.00 97.81 435 TYR A CA 1
ATOM 3318 C C . TYR A 1 435 ? 10.747 -8.671 -22.207 1.00 97.81 435 TYR A C 1
ATOM 3320 O O . TYR A 1 435 ? 11.334 -8.696 -23.291 1.00 97.81 435 TYR A O 1
ATOM 3328 N N . ARG A 1 436 ? 9.461 -8.330 -22.125 1.00 96.50 436 ARG A N 1
ATOM 3329 C CA . ARG A 1 436 ? 8.603 -8.078 -23.286 1.00 96.50 436 ARG A CA 1
ATOM 3330 C C . ARG A 1 436 ? 7.947 -6.709 -23.216 1.00 96.50 436 ARG A C 1
ATOM 3332 O O . ARG A 1 436 ? 7.256 -6.375 -22.257 1.00 96.50 436 ARG A O 1
ATOM 3339 N N . SER A 1 437 ? 8.108 -5.945 -24.287 1.00 93.12 437 SER A N 1
ATOM 3340 C CA . SER A 1 437 ? 7.436 -4.664 -24.475 1.00 93.12 437 SER A CA 1
ATOM 3341 C C . SER A 1 437 ? 6.985 -4.504 -25.920 1.00 93.12 437 SER A C 1
ATOM 3343 O O . SER A 1 437 ? 7.744 -4.771 -26.848 1.00 93.12 437 SER A O 1
ATOM 3345 N N . GLU A 1 438 ? 5.770 -4.010 -26.157 1.00 86.94 438 GLU A N 1
ATOM 3346 C CA . GLU A 1 438 ? 5.340 -3.692 -27.528 1.00 86.94 438 GLU A CA 1
ATOM 3347 C C . GLU A 1 438 ? 5.982 -2.409 -28.077 1.00 86.94 438 GLU A C 1
ATOM 3349 O O . GLU A 1 438 ? 5.886 -2.139 -29.272 1.00 86.94 438 GLU A O 1
ATOM 3354 N N . THR A 1 439 ? 6.620 -1.587 -27.234 1.00 88.00 439 THR A N 1
ATOM 3355 C CA . THR A 1 439 ? 7.294 -0.341 -27.652 1.00 88.00 439 THR A CA 1
ATOM 3356 C C . THR A 1 439 ? 8.580 -0.088 -26.846 1.00 88.00 439 THR A C 1
ATOM 3358 O O . THR A 1 439 ? 9.044 -0.965 -26.125 1.00 88.00 439 THR A O 1
ATOM 3361 N N . SER A 1 440 ? 9.212 1.081 -26.975 1.00 87.88 440 SER A N 1
ATOM 3362 C CA . SER A 1 440 ? 10.470 1.378 -26.277 1.00 87.88 440 SER A CA 1
ATOM 3363 C C . SER A 1 440 ? 10.275 1.513 -24.754 1.00 87.88 440 SER A C 1
ATOM 3365 O O . SER A 1 440 ? 9.589 2.435 -24.299 1.00 87.88 440 SER A O 1
ATOM 3367 N N . SER A 1 441 ? 10.901 0.618 -23.979 1.00 93.06 441 SER A N 1
ATOM 3368 C CA . SER A 1 441 ? 10.761 0.550 -22.510 1.00 93.06 441 SER A CA 1
ATOM 3369 C C . SER A 1 441 ? 12.047 0.201 -21.762 1.00 93.06 441 SER A C 1
ATOM 3371 O O . SER A 1 441 ? 12.254 0.742 -20.684 1.00 93.06 441 SER A O 1
ATOM 3373 N N . GLN A 1 442 ? 12.895 -0.668 -22.315 1.00 95.38 442 GLN A N 1
ATOM 3374 C CA . GLN A 1 442 ? 13.929 -1.394 -21.565 1.00 95.38 442 GLN A CA 1
ATOM 3375 C C . GLN A 1 442 ? 15.113 -0.508 -21.174 1.00 95.38 442 GLN A C 1
ATOM 3377 O O . GLN A 1 442 ? 16.015 -0.259 -21.979 1.00 95.38 442 GLN A O 1
ATOM 3382 N N . GLY A 1 443 ? 15.097 -0.023 -19.931 1.00 95.75 443 GLY A N 1
ATOM 3383 C CA . GLY A 1 443 ? 16.150 0.827 -19.384 1.00 95.75 443 GLY A CA 1
ATOM 3384 C C . GLY A 1 443 ? 16.284 2.149 -20.136 1.00 95.75 443 GLY A C 1
ATOM 3385 O O . GLY A 1 443 ? 17.390 2.644 -20.328 1.00 95.75 443 GLY A O 1
ATOM 3386 N N . ILE A 1 444 ? 15.176 2.706 -20.637 1.00 94.56 444 ILE A N 1
ATOM 3387 C CA . ILE A 1 444 ? 15.203 3.885 -21.515 1.00 94.56 444 ILE A CA 1
ATOM 3388 C C . ILE A 1 444 ? 15.198 5.212 -20.736 1.00 94.56 444 ILE A C 1
ATOM 3390 O O . ILE A 1 444 ? 14.415 5.404 -19.801 1.00 94.56 444 ILE A O 1
ATOM 3394 N N . GLY A 1 445 ? 16.029 6.166 -21.173 1.00 95.00 445 GLY A N 1
ATOM 3395 C CA . GLY A 1 445 ? 16.048 7.550 -20.689 1.00 95.00 445 GLY A CA 1
ATOM 3396 C C . GLY A 1 445 ? 15.277 8.511 -21.603 1.00 95.00 445 GLY A C 1
ATOM 3397 O O . GLY A 1 445 ? 15.702 8.820 -22.721 1.00 95.00 445 GLY A O 1
ATOM 3398 N N . LEU A 1 446 ? 14.151 9.044 -21.129 1.00 92.25 446 LEU A N 1
ATOM 3399 C CA . LEU A 1 446 ? 13.276 9.954 -21.877 1.00 92.25 446 LEU A CA 1
ATOM 3400 C C . LEU A 1 446 ? 13.179 11.322 -21.200 1.00 92.25 446 LEU A C 1
ATOM 3402 O O . LEU A 1 446 ? 13.117 11.421 -19.978 1.00 92.25 446 LEU A O 1
ATOM 3406 N N . GLU A 1 447 ? 13.134 12.399 -21.991 1.00 91.69 447 GLU A N 1
ATOM 3407 C CA . GLU A 1 447 ? 12.950 13.774 -21.488 1.00 91.69 447 GLU A CA 1
ATOM 3408 C C . GLU A 1 447 ? 13.851 14.087 -20.270 1.00 91.69 447 GLU A C 1
ATOM 3410 O O . GLU A 1 447 ? 13.375 14.500 -19.215 1.00 91.69 447 GLU A O 1
ATOM 3415 N N . LYS A 1 448 ? 15.171 13.875 -20.403 1.00 92.62 448 LYS A N 1
ATOM 3416 C CA . LYS A 1 448 ? 16.186 14.090 -19.340 1.00 92.62 448 LYS A CA 1
ATOM 3417 C C . LYS A 1 448 ? 16.178 13.058 -18.202 1.00 92.62 448 LYS A C 1
ATOM 3419 O O . LYS A 1 448 ? 16.860 13.266 -17.202 1.00 92.62 448 LYS A O 1
ATOM 3424 N N . GLY A 1 449 ? 15.398 11.988 -18.320 1.00 95.31 449 GLY A N 1
ATOM 3425 C CA . GLY A 1 449 ? 15.361 10.905 -17.341 1.00 95.31 449 GLY A CA 1
ATOM 3426 C C . GLY A 1 449 ? 16.576 9.977 -17.402 1.00 95.31 449 GLY A C 1
ATOM 3427 O O . GLY A 1 449 ? 17.324 9.972 -18.385 1.00 95.31 449 GLY A O 1
ATOM 3428 N N . LEU A 1 450 ? 16.741 9.193 -16.338 1.00 97.19 450 LEU A N 1
ATOM 3429 C CA . LEU A 1 450 ? 17.708 8.101 -16.230 1.00 97.19 450 LEU A CA 1
ATOM 3430 C C . LEU A 1 450 ? 16.944 6.776 -16.141 1.00 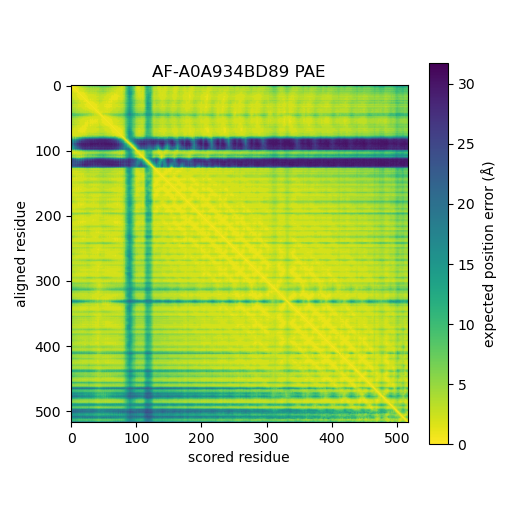97.19 450 LEU A C 1
ATOM 3432 O O . LEU A 1 450 ? 16.221 6.570 -15.172 1.00 97.19 450 LEU A O 1
ATOM 3436 N N . GLY A 1 451 ? 17.088 5.911 -17.137 1.00 97.81 451 GLY A N 1
ATOM 3437 C CA . GLY A 1 451 ? 16.542 4.560 -17.116 1.00 97.81 451 GLY A CA 1
ATOM 3438 C C . GLY A 1 451 ? 17.639 3.512 -16.982 1.00 97.81 451 GLY A C 1
ATOM 3439 O O . GLY A 1 451 ? 18.697 3.643 -17.601 1.00 97.81 451 GLY A O 1
ATOM 3440 N N . VAL A 1 452 ? 17.382 2.490 -16.174 1.00 98.31 452 VAL A N 1
ATOM 3441 C CA . VAL A 1 452 ? 18.264 1.344 -15.967 1.00 98.31 452 VAL A CA 1
ATOM 3442 C C . VAL A 1 452 ? 17.425 0.075 -15.928 1.00 98.31 452 VAL A C 1
ATOM 3444 O O . VAL A 1 452 ? 16.560 -0.072 -15.070 1.00 98.31 452 VAL A O 1
ATOM 3447 N N . LEU A 1 453 ? 17.717 -0.839 -16.846 1.00 98.38 453 LEU A N 1
ATOM 3448 C CA . LEU A 1 453 ? 17.371 -2.248 -16.732 1.00 98.38 453 LEU A CA 1
ATOM 3449 C C . LEU A 1 453 ? 18.675 -3.007 -16.499 1.00 98.38 453 LEU A C 1
ATOM 3451 O O . LEU A 1 453 ? 19.618 -2.841 -17.277 1.00 98.38 453 LEU A O 1
ATOM 3455 N N . ALA A 1 454 ? 18.747 -3.769 -15.417 1.00 97.88 454 ALA A N 1
ATOM 3456 C CA . ALA A 1 454 ? 19.900 -4.584 -15.083 1.00 97.88 454 ALA A CA 1
ATOM 3457 C C . ALA A 1 454 ? 19.450 -6.005 -14.765 1.00 97.88 454 ALA A C 1
ATOM 3459 O O . ALA A 1 454 ? 18.636 -6.185 -13.872 1.00 97.88 454 ALA A O 1
ATOM 3460 N N . ASP A 1 455 ? 20.015 -6.961 -15.478 1.00 97.31 455 ASP A N 1
ATOM 3461 C CA . ASP A 1 455 ? 19.850 -8.387 -15.269 1.00 97.31 455 ASP A CA 1
ATOM 3462 C C . ASP A 1 455 ? 21.215 -8.995 -14.916 1.00 97.31 455 ASP A C 1
ATOM 3464 O O . ASP A 1 455 ? 22.267 -8.597 -15.458 1.00 97.31 455 ASP A O 1
ATOM 3468 N N . PHE A 1 456 ? 21.218 -9.919 -13.960 1.00 93.88 456 PHE A N 1
ATOM 3469 C CA . PHE A 1 456 ? 22.405 -10.640 -13.549 1.00 93.88 456 PHE A CA 1
ATOM 3470 C C . PHE A 1 456 ? 22.164 -12.147 -13.586 1.00 93.88 456 PHE A C 1
ATOM 3472 O O . PHE A 1 456 ? 21.442 -12.663 -12.759 1.00 93.88 456 PHE A O 1
ATOM 3479 N N . CYS A 1 457 ? 22.979 -12.874 -14.350 1.00 92.31 457 CYS A N 1
ATOM 3480 C CA . CYS A 1 457 ? 22.967 -14.339 -14.421 1.00 92.31 457 CYS A CA 1
ATOM 3481 C C . CYS A 1 457 ? 21.682 -14.923 -15.016 1.00 92.31 457 CYS A C 1
ATOM 3483 O O . CYS A 1 457 ? 20.729 -15.164 -14.293 1.00 92.31 457 CYS A O 1
ATOM 3485 N N . GLY A 1 458 ? 21.757 -15.393 -16.250 1.00 93.75 458 GLY A N 1
ATOM 3486 C CA . GLY A 1 458 ? 20.662 -16.157 -16.826 1.00 93.75 458 GLY A CA 1
ATOM 3487 C C . GLY A 1 458 ? 20.918 -16.509 -18.268 1.00 93.75 458 GLY A C 1
ATOM 3488 O O . GLY A 1 458 ? 22.016 -16.293 -18.755 1.00 93.75 458 GLY A O 1
ATOM 3489 N N . ASP A 1 459 ? 19.975 -17.159 -18.937 1.00 95.12 459 ASP A N 1
ATOM 3490 C CA . ASP A 1 459 ? 19.917 -17.114 -20.399 1.00 95.12 459 ASP A CA 1
ATOM 3491 C C . ASP A 1 459 ? 18.624 -16.365 -20.773 1.00 95.12 459 ASP A C 1
ATOM 3493 O O . ASP A 1 459 ? 17.549 -16.973 -20.850 1.00 95.12 459 ASP A O 1
ATOM 3497 N N . ASP A 1 460 ? 18.735 -15.064 -21.040 1.00 96.12 460 ASP A N 1
ATOM 3498 C CA . ASP A 1 460 ? 17.597 -14.139 -20.964 1.00 96.12 460 ASP A CA 1
ATOM 3499 C C . ASP A 1 460 ? 17.057 -13.718 -22.337 1.00 96.12 460 ASP A C 1
ATOM 3501 O O . ASP A 1 460 ? 17.674 -13.879 -23.403 1.00 96.12 460 ASP A O 1
ATOM 3505 N N . SER A 1 461 ? 15.833 -13.189 -22.355 1.00 95.81 461 SER A N 1
ATOM 3506 C CA . SER A 1 461 ? 15.175 -12.746 -23.583 1.00 95.81 461 SER A CA 1
ATOM 3507 C C . SER A 1 461 ? 14.631 -11.331 -23.492 1.00 95.81 461 SER A C 1
ATOM 3509 O O . SER A 1 461 ? 13.624 -11.062 -22.839 1.00 95.81 461 SER A O 1
ATOM 3511 N N . TYR A 1 462 ? 15.232 -10.439 -24.275 1.00 95.00 462 TYR A N 1
ATOM 3512 C CA . TYR A 1 462 ? 14.832 -9.052 -24.445 1.00 95.00 462 TYR A CA 1
ATOM 3513 C C . TYR A 1 462 ? 14.104 -8.884 -25.774 1.00 95.00 462 TYR A C 1
ATOM 3515 O O . TYR A 1 462 ? 14.675 -8.969 -26.863 1.00 95.00 462 TYR A O 1
ATOM 3523 N N . ARG A 1 463 ? 12.798 -8.623 -25.692 1.00 93.94 463 ARG A N 1
ATOM 3524 C CA . ARG A 1 463 ? 11.945 -8.405 -26.857 1.00 93.94 463 ARG A CA 1
ATOM 3525 C C . ARG A 1 463 ? 11.216 -7.074 -26.759 1.00 93.94 463 ARG A C 1
ATOM 3527 O O . ARG A 1 463 ? 10.257 -6.931 -26.003 1.00 93.94 463 ARG A O 1
ATOM 3534 N N . ALA A 1 464 ? 11.609 -6.136 -27.612 1.00 89.62 464 ALA A N 1
ATOM 3535 C CA . ALA A 1 464 ? 10.935 -4.856 -27.771 1.00 89.62 464 ALA A CA 1
ATOM 3536 C C . ALA A 1 464 ? 10.992 -4.350 -29.220 1.00 89.62 464 ALA A C 1
ATOM 3538 O O . ALA A 1 464 ? 11.582 -4.991 -30.079 1.00 89.62 464 ALA A O 1
ATOM 3539 N N . ASN A 1 465 ? 10.364 -3.207 -29.515 1.00 83.00 465 ASN A N 1
ATOM 3540 C CA . ASN A 1 465 ? 10.563 -2.531 -30.805 1.00 83.00 465 ASN A CA 1
ATOM 3541 C C . ASN A 1 465 ? 11.971 -1.918 -30.914 1.00 83.00 465 ASN A C 1
ATOM 3543 O O . ASN A 1 465 ? 12.666 -1.736 -29.910 1.00 83.00 465 ASN A O 1
ATOM 3547 N N . ASP A 1 466 ? 12.338 -1.493 -32.129 1.00 77.00 466 ASP A N 1
ATOM 3548 C CA . ASP A 1 466 ? 13.565 -0.738 -32.400 1.00 77.00 466 ASP A CA 1
ATOM 3549 C C . ASP A 1 466 ? 13.778 0.395 -31.377 1.00 77.00 466 ASP A C 1
ATOM 3551 O O . ASP A 1 466 ? 12.851 1.135 -31.028 1.00 77.00 466 ASP A O 1
ATOM 3555 N N . ASN A 1 467 ? 15.032 0.597 -30.961 1.00 83.75 467 ASN A N 1
ATOM 3556 C CA . ASN A 1 467 ? 15.436 1.661 -30.030 1.00 83.75 467 ASN A CA 1
ATOM 3557 C C . ASN A 1 467 ? 14.815 1.553 -28.620 1.00 83.75 467 ASN A C 1
ATOM 3559 O O . ASN A 1 467 ? 14.474 2.572 -28.017 1.00 83.75 467 ASN A O 1
ATOM 3563 N N . SER A 1 468 ? 14.658 0.338 -28.092 1.00 87.94 468 SER A N 1
ATOM 3564 C CA . SER A 1 468 ? 14.240 0.101 -26.702 1.00 87.94 468 SER A CA 1
ATOM 3565 C C . SER A 1 468 ? 15.434 -0.094 -25.763 1.00 87.94 468 SER A C 1
ATOM 3567 O O . SER A 1 468 ? 15.620 0.688 -24.837 1.00 87.94 468 SER A O 1
ATOM 3569 N N . GLU A 1 469 ? 16.271 -1.088 -26.062 1.00 91.62 469 GLU A N 1
ATOM 3570 C CA . GLU A 1 469 ? 17.333 -1.623 -25.200 1.00 91.62 469 GLU A CA 1
ATOM 3571 C C . GLU A 1 469 ? 18.429 -0.593 -24.875 1.00 91.62 469 GLU A C 1
ATOM 3573 O O . GLU A 1 469 ? 19.281 -0.270 -25.720 1.00 91.62 469 GLU A O 1
ATOM 3578 N N . GLY A 1 470 ? 18.403 -0.064 -23.645 1.00 89.25 470 GLY A N 1
ATOM 3579 C CA . GLY A 1 470 ? 19.400 0.881 -23.137 1.00 89.25 470 GLY A CA 1
ATOM 3580 C C . GLY A 1 470 ? 19.467 2.159 -23.971 1.00 89.25 470 GLY A C 1
ATOM 3581 O O . GLY A 1 470 ? 20.549 2.673 -24.267 1.00 89.25 470 GLY A O 1
ATOM 3582 N N . PHE A 1 471 ? 18.317 2.627 -24.459 1.00 89.75 471 PHE A N 1
ATOM 3583 C CA . PHE A 1 471 ? 18.234 3.759 -25.377 1.00 89.75 471 PHE A CA 1
ATOM 3584 C C . PHE A 1 471 ? 17.963 5.084 -24.651 1.00 89.75 471 PHE A C 1
ATOM 3586 O O . PHE A 1 471 ? 17.498 5.118 -23.520 1.00 89.75 471 PHE A O 1
ATOM 3593 N N . SER A 1 472 ? 18.201 6.205 -25.329 1.00 89.50 472 SER A N 1
ATOM 3594 C CA . SER A 1 472 ? 17.796 7.528 -24.849 1.00 89.50 472 SER A CA 1
ATOM 3595 C C . SER A 1 472 ? 17.313 8.410 -25.991 1.00 89.50 472 SER A C 1
ATOM 3597 O O . SER A 1 472 ? 17.842 8.364 -27.101 1.00 89.50 472 SER A O 1
ATOM 3599 N N . SER A 1 473 ? 16.327 9.266 -25.740 1.00 83.06 473 SER A N 1
ATOM 3600 C CA . SER A 1 473 ? 15.915 10.288 -26.711 1.00 83.06 473 SER A CA 1
ATOM 3601 C C . SER A 1 473 ? 16.276 11.688 -26.211 1.00 83.06 473 SER A C 1
ATOM 3603 O O . SER A 1 473 ? 16.061 11.966 -25.026 1.00 83.06 473 SER A O 1
ATOM 3605 N N . PRO A 1 474 ? 16.756 12.598 -27.081 1.00 81.38 474 PRO A N 1
ATOM 3606 C CA . PRO A 1 474 ? 16.891 14.008 -26.727 1.00 81.38 474 PRO A CA 1
ATOM 3607 C C . PRO A 1 474 ? 15.571 14.574 -26.204 1.00 81.38 474 PRO A C 1
ATOM 3609 O O . PRO A 1 474 ? 14.498 14.190 -26.679 1.00 81.38 474 PRO A O 1
ATOM 3612 N N . SER A 1 475 ? 15.648 15.491 -25.240 1.00 83.25 475 SER A N 1
ATOM 3613 C CA . SER A 1 475 ? 14.454 16.205 -24.798 1.00 83.25 475 SER A CA 1
ATOM 3614 C C . SER A 1 475 ? 13.859 17.015 -25.948 1.00 83.25 475 SER A C 1
ATOM 3616 O O . SER A 1 475 ? 14.571 17.551 -26.798 1.00 83.25 475 SER A O 1
ATOM 3618 N N . LYS A 1 476 ? 12.530 17.129 -25.974 1.00 85.12 476 LYS A N 1
ATOM 3619 C CA . LYS A 1 476 ? 11.832 17.927 -26.993 1.00 85.12 476 LYS A CA 1
ATOM 3620 C C . LYS A 1 476 ? 11.979 19.430 -26.779 1.00 85.12 476 LYS A C 1
ATOM 3622 O O . LYS A 1 476 ? 11.694 20.198 -27.697 1.00 85.12 476 LYS A O 1
ATOM 3627 N N . THR A 1 477 ? 12.348 19.854 -25.572 1.00 84.69 477 THR A N 1
ATOM 3628 C CA . THR A 1 477 ? 12.305 21.265 -25.165 1.00 84.69 477 THR A CA 1
ATOM 3629 C C . THR A 1 477 ? 13.673 21.875 -24.904 1.00 84.69 477 THR A C 1
ATOM 3631 O O . THR A 1 477 ? 13.797 23.096 -24.920 1.00 84.69 477 THR A O 1
ATOM 3634 N N . GLU A 1 478 ? 14.687 21.056 -24.631 1.00 83.12 478 GLU A N 1
ATOM 3635 C CA . GLU A 1 478 ? 16.011 21.503 -24.195 1.00 83.12 478 GLU A CA 1
ATOM 3636 C C . GLU A 1 478 ? 17.100 20.651 -24.857 1.00 83.12 478 GLU A C 1
ATOM 3638 O O . GLU A 1 478 ? 16.887 19.468 -25.118 1.00 83.12 478 GLU A O 1
ATOM 3643 N N . ASP A 1 479 ? 18.290 21.225 -25.064 1.00 85.44 479 ASP A N 1
ATOM 3644 C CA . ASP A 1 479 ? 19.473 20.518 -25.586 1.00 85.44 479 ASP A CA 1
ATOM 3645 C C . ASP A 1 479 ? 20.129 19.642 -24.497 1.00 85.44 479 ASP A C 1
ATOM 3647 O O . ASP A 1 479 ? 21.315 19.759 -24.183 1.00 85.44 479 ASP A O 1
ATOM 3651 N N . ILE A 1 480 ? 19.326 18.780 -23.872 1.00 85.50 480 ILE A N 1
ATOM 3652 C CA . ILE A 1 480 ? 19.736 17.812 -22.854 1.00 85.50 480 ILE A CA 1
ATOM 3653 C C . ILE A 1 480 ? 19.236 16.435 -23.283 1.00 85.50 480 ILE A C 1
ATOM 3655 O O . ILE A 1 480 ? 18.114 16.268 -23.767 1.00 85.50 480 ILE A O 1
ATOM 3659 N N . ILE A 1 481 ? 20.086 15.434 -23.086 1.00 85.81 481 ILE A N 1
ATOM 3660 C CA . ILE A 1 481 ? 19.803 14.040 -23.403 1.00 85.81 481 ILE A CA 1
ATOM 3661 C C . ILE A 1 481 ? 19.707 13.266 -22.086 1.00 85.81 481 ILE A C 1
ATOM 3663 O O . ILE A 1 481 ? 20.487 13.517 -21.166 1.00 85.81 481 ILE A O 1
ATOM 3667 N N . GLY A 1 482 ? 18.721 12.373 -21.986 1.00 91.44 482 GLY A N 1
ATOM 3668 C CA . GLY A 1 482 ? 18.623 11.428 -20.874 1.00 91.44 482 GLY A CA 1
ATOM 3669 C C . GLY A 1 482 ? 19.710 10.355 -20.935 1.00 91.44 482 GLY A C 1
ATOM 3670 O O . GLY A 1 482 ? 20.530 10.312 -21.853 1.00 91.44 482 GLY A O 1
ATOM 3671 N N . ILE A 1 483 ? 19.694 9.438 -19.979 1.00 94.31 483 ILE A N 1
ATOM 3672 C CA . ILE A 1 483 ? 20.602 8.290 -19.965 1.00 94.31 483 ILE A CA 1
ATOM 3673 C C . ILE A 1 483 ? 19.758 7.027 -19.895 1.00 94.31 483 ILE A C 1
ATOM 3675 O O . ILE A 1 483 ? 18.868 6.938 -19.059 1.00 94.31 483 ILE A O 1
ATOM 3679 N N . GLY A 1 484 ? 20.031 6.080 -20.781 1.00 95.50 484 GLY A N 1
ATOM 3680 C CA . GLY A 1 484 ? 19.388 4.779 -20.778 1.00 95.50 484 GLY A CA 1
ATOM 3681 C C . GLY A 1 484 ? 20.447 3.705 -20.714 1.00 95.50 484 GLY A C 1
ATOM 3682 O O . GLY A 1 484 ? 21.472 3.816 -21.389 1.00 95.50 484 GLY A O 1
ATOM 3683 N N . MET A 1 485 ? 20.227 2.706 -19.875 1.00 96.00 485 MET A N 1
ATOM 3684 C CA . MET A 1 485 ? 21.160 1.620 -19.642 1.00 96.00 485 MET A CA 1
ATOM 3685 C C . MET A 1 485 ? 20.419 0.293 -19.673 1.00 96.00 485 MET A C 1
ATOM 3687 O O . MET A 1 485 ? 19.462 0.111 -18.927 1.00 96.00 485 MET A O 1
ATOM 3691 N N . LEU A 1 486 ? 20.899 -0.623 -20.508 1.00 95.88 486 LEU A N 1
ATOM 3692 C CA . LEU A 1 486 ? 20.628 -2.045 -20.363 1.00 95.88 486 LEU A CA 1
ATOM 3693 C C . LEU A 1 486 ? 21.938 -2.721 -19.966 1.00 95.88 486 LEU A C 1
ATOM 3695 O O . LEU A 1 486 ? 22.959 -2.549 -20.641 1.00 95.88 486 LEU A O 1
ATOM 3699 N N . ILE A 1 487 ? 21.910 -3.427 -18.844 1.00 95.44 487 ILE A N 1
ATOM 3700 C CA . ILE A 1 487 ? 23.026 -4.203 -18.323 1.00 95.44 487 ILE A CA 1
ATOM 3701 C C . ILE A 1 487 ? 22.563 -5.645 -18.248 1.00 95.44 487 ILE A C 1
ATOM 3703 O O . ILE A 1 487 ? 21.659 -5.951 -17.496 1.00 95.44 487 ILE A O 1
ATOM 3707 N N . ASP A 1 488 ? 23.219 -6.492 -19.012 1.00 93.56 488 ASP A N 1
ATOM 3708 C CA . ASP A 1 488 ? 23.072 -7.934 -19.003 1.00 93.56 488 ASP A CA 1
ATOM 3709 C C . ASP A 1 488 ? 24.455 -8.490 -18.646 1.00 93.56 488 ASP A C 1
ATOM 3711 O O . ASP A 1 488 ? 25.462 -8.178 -19.303 1.00 93.56 488 ASP A O 1
ATOM 3715 N N . ASN A 1 489 ? 24.560 -9.147 -17.491 1.00 89.12 489 ASN A N 1
ATOM 3716 C CA . ASN A 1 489 ? 25.848 -9.583 -16.962 1.00 89.12 489 ASN A CA 1
ATOM 3717 C C . ASN A 1 489 ? 25.786 -11.026 -16.459 1.00 89.12 489 ASN A C 1
ATOM 3719 O O . ASN A 1 489 ? 25.390 -11.277 -15.316 1.00 89.12 489 ASN A O 1
ATOM 3723 N N . GLN A 1 490 ? 26.428 -11.894 -17.244 1.00 84.12 490 GLN A N 1
ATOM 3724 C CA . GLN A 1 490 ? 26.424 -13.354 -17.225 1.00 84.12 490 GLN A CA 1
ATOM 3725 C C . GLN A 1 490 ? 25.229 -13.965 -17.939 1.00 84.12 490 GLN A C 1
ATOM 3727 O O . GLN A 1 490 ? 24.095 -13.679 -17.608 1.00 84.12 490 GLN A O 1
ATOM 3732 N N . GLY A 1 491 ? 25.557 -14.917 -18.797 1.00 81.44 491 GLY A N 1
ATOM 3733 C CA . GLY A 1 491 ? 24.642 -15.715 -19.585 1.00 81.44 491 GLY A CA 1
ATOM 3734 C C . GLY A 1 491 ? 25.410 -16.301 -20.752 1.00 81.44 491 GLY A C 1
ATOM 3735 O O . GLY A 1 491 ? 26.553 -15.908 -21.006 1.00 81.44 491 GLY A O 1
ATOM 3736 N N . ASN A 1 492 ? 24.889 -17.345 -21.392 1.00 84.56 492 ASN A N 1
ATOM 3737 C CA . ASN A 1 492 ? 25.549 -17.913 -22.574 1.00 84.56 492 ASN A CA 1
ATOM 3738 C C . ASN A 1 492 ? 24.672 -17.845 -23.823 1.00 84.56 492 ASN A C 1
ATOM 3740 O O . ASN A 1 492 ? 25.154 -18.168 -24.914 1.00 84.56 492 ASN A O 1
ATOM 3744 N N . ARG A 1 493 ? 23.372 -17.564 -23.681 1.00 87.69 493 ARG A N 1
ATOM 3745 C CA . ARG A 1 493 ? 22.394 -17.682 -24.771 1.00 87.69 493 ARG A CA 1
ATOM 3746 C C . ARG A 1 493 ? 21.334 -16.586 -24.742 1.00 87.69 493 ARG A C 1
ATOM 3748 O O . ARG A 1 493 ? 20.196 -16.839 -25.141 1.00 87.69 493 ARG A O 1
ATOM 3755 N N . ASP A 1 494 ? 21.739 -15.382 -24.371 1.00 90.75 494 ASP A N 1
ATOM 3756 C CA . ASP A 1 494 ? 20.852 -14.226 -24.299 1.00 90.75 494 ASP A CA 1
ATOM 3757 C C . ASP A 1 494 ? 20.376 -13.806 -25.691 1.00 90.75 494 ASP A C 1
ATOM 3759 O O . ASP A 1 494 ? 21.101 -13.867 -26.697 1.00 90.75 494 ASP A O 1
ATOM 3763 N N . THR A 1 495 ? 19.119 -13.385 -25.768 1.00 91.38 495 THR A N 1
ATOM 3764 C CA . THR A 1 495 ? 18.479 -12.961 -27.013 1.00 91.38 495 THR A CA 1
ATOM 3765 C C . THR A 1 495 ? 18.022 -11.518 -26.916 1.00 91.38 495 THR A C 1
ATOM 3767 O O . THR A 1 495 ? 17.292 -11.149 -26.008 1.00 91.38 495 THR A O 1
ATOM 3770 N N . PHE A 1 496 ? 18.419 -10.713 -27.897 1.00 90.12 496 PHE A N 1
ATOM 3771 C CA . PHE A 1 496 ? 18.057 -9.301 -28.017 1.00 90.12 496 PHE A CA 1
ATOM 3772 C C . PHE A 1 496 ? 17.275 -9.079 -29.311 1.00 90.12 496 PHE A C 1
ATOM 3774 O O . PHE A 1 496 ? 17.335 -9.901 -30.237 1.00 90.12 496 PHE A O 1
ATOM 3781 N N . HIS A 1 497 ? 16.557 -7.960 -29.400 1.00 85.00 497 HIS A N 1
ATOM 3782 C CA . HIS A 1 497 ? 15.845 -7.572 -30.618 1.00 85.00 497 HIS A CA 1
ATOM 3783 C C . HIS A 1 497 ? 16.806 -7.403 -31.801 1.00 85.00 497 HIS A C 1
ATOM 3785 O O . HIS A 1 497 ? 16.568 -7.939 -32.887 1.00 85.00 497 HIS A O 1
ATOM 3791 N N . ASP A 1 498 ? 17.925 -6.713 -31.573 1.00 77.19 498 ASP A N 1
ATOM 3792 C CA . ASP A 1 498 ? 19.034 -6.637 -32.521 1.00 77.19 498 ASP A CA 1
ATOM 3793 C C . ASP A 1 498 ? 20.058 -7.750 -32.244 1.00 77.19 498 ASP A C 1
ATOM 3795 O O . ASP A 1 498 ? 20.292 -8.142 -31.108 1.00 77.19 498 ASP A O 1
ATOM 3799 N N . THR A 1 499 ? 20.738 -8.267 -33.274 1.00 72.94 499 THR A N 1
ATOM 3800 C CA . THR A 1 499 ? 21.822 -9.241 -33.048 1.00 72.94 499 THR A CA 1
ATOM 3801 C C . THR A 1 499 ? 23.038 -8.549 -32.425 1.00 72.94 499 THR A C 1
ATOM 3803 O O . THR A 1 499 ? 23.741 -7.795 -33.105 1.00 72.94 499 THR A O 1
ATOM 3806 N N . LEU A 1 500 ? 23.310 -8.840 -31.153 1.00 74.62 500 LEU A N 1
ATOM 3807 C CA . LEU A 1 500 ? 24.457 -8.328 -30.401 1.00 74.62 500 LEU A CA 1
ATOM 3808 C C . LEU A 1 500 ? 25.543 -9.404 -30.250 1.00 74.62 500 LEU A C 1
ATOM 3810 O O . LEU A 1 500 ? 25.271 -10.599 -30.331 1.00 74.62 500 LEU A O 1
ATOM 3814 N N . GLN A 1 501 ? 26.800 -8.977 -30.108 1.00 68.38 501 GLN A N 1
ATOM 3815 C CA . GLN A 1 501 ? 27.915 -9.883 -29.805 1.00 68.38 501 GLN A CA 1
ATOM 3816 C C . GLN A 1 501 ? 28.042 -10.050 -28.288 1.00 68.38 501 GLN A C 1
ATOM 3818 O O . GLN A 1 501 ? 27.846 -9.078 -27.565 1.00 68.38 501 GLN A O 1
ATOM 3823 N N . GLU A 1 502 ? 28.444 -11.234 -27.826 1.00 69.38 502 GLU A N 1
ATOM 3824 C CA . GLU A 1 502 ? 28.876 -11.445 -26.437 1.00 69.38 502 GLU A CA 1
ATOM 3825 C C . GLU A 1 502 ? 30.057 -10.521 -26.079 1.00 69.38 502 GLU A C 1
ATOM 3827 O O . GLU A 1 502 ? 30.899 -10.213 -26.935 1.00 69.38 502 GLU A O 1
ATOM 3832 N N . ASN A 1 503 ? 30.172 -10.134 -24.802 1.00 72.81 503 ASN A N 1
ATOM 3833 C CA . ASN A 1 503 ? 31.207 -9.219 -24.296 1.00 72.81 503 ASN A CA 1
ATOM 3834 C C . ASN A 1 503 ? 31.208 -7.844 -24.998 1.00 72.81 503 ASN A C 1
ATOM 3836 O O . ASN A 1 503 ? 32.264 -7.234 -25.227 1.00 72.81 503 ASN A O 1
ATOM 3840 N N . LEU A 1 504 ? 30.023 -7.349 -25.355 1.00 80.62 504 LEU A N 1
ATOM 3841 C CA . LEU A 1 504 ? 29.834 -6.059 -26.000 1.00 80.62 504 LEU A CA 1
ATOM 3842 C C . LEU A 1 504 ? 29.576 -4.961 -24.968 1.00 80.62 504 LEU A C 1
ATOM 3844 O O . LEU A 1 504 ? 28.657 -5.029 -24.159 1.00 80.62 504 LEU A O 1
ATOM 3848 N N . LEU A 1 505 ? 30.343 -3.880 -25.091 1.00 82.94 505 LEU A N 1
ATOM 3849 C CA . LEU A 1 505 ? 30.040 -2.592 -24.481 1.00 82.94 505 LEU A CA 1
ATOM 3850 C C . LEU A 1 505 ? 29.753 -1.582 -25.594 1.00 82.94 505 LEU A C 1
ATOM 3852 O O . LEU A 1 505 ? 30.665 -1.147 -26.304 1.00 82.94 505 LEU A O 1
ATOM 3856 N N . LEU A 1 506 ? 28.483 -1.220 -25.754 1.00 82.56 506 LEU A N 1
ATOM 3857 C CA . LEU A 1 506 ? 28.012 -0.311 -26.790 1.00 82.56 506 LEU A CA 1
ATOM 3858 C C . LEU A 1 506 ? 27.622 1.040 -26.188 1.00 82.56 506 LEU A C 1
ATOM 3860 O O . LEU A 1 506 ? 26.688 1.147 -25.397 1.00 82.56 506 LEU A O 1
ATOM 3864 N N . TYR A 1 507 ? 28.300 2.091 -26.645 1.00 83.62 507 TYR A N 1
ATOM 3865 C CA . TYR A 1 507 ? 27.928 3.477 -26.374 1.00 83.62 507 TYR A CA 1
ATOM 3866 C C . TYR A 1 507 ? 27.188 4.055 -27.575 1.00 83.62 507 TYR A C 1
ATOM 3868 O O . TYR A 1 507 ? 27.734 4.121 -28.681 1.00 83.62 507 TYR A O 1
ATOM 3876 N N . ARG A 1 508 ? 25.957 4.517 -27.363 1.00 79.75 508 ARG A N 1
ATOM 3877 C CA . ARG A 1 508 ? 25.151 5.160 -28.399 1.00 79.75 508 ARG A CA 1
ATOM 3878 C C . ARG A 1 508 ? 25.297 6.685 -28.302 1.00 79.75 508 ARG A C 1
ATOM 3880 O O . ARG A 1 508 ? 25.306 7.265 -27.218 1.00 79.75 508 ARG A O 1
ATOM 3887 N N . ALA A 1 509 ? 25.386 7.366 -29.447 1.00 72.62 509 ALA A N 1
ATOM 3888 C CA . ALA A 1 509 ? 25.590 8.824 -29.506 1.00 72.62 509 ALA A CA 1
ATOM 3889 C C . ALA A 1 509 ? 24.455 9.645 -28.856 1.00 72.62 509 ALA A C 1
ATOM 3891 O O . ALA A 1 509 ? 24.627 10.819 -28.544 1.00 72.62 509 ALA A O 1
ATOM 3892 N N . ASN A 1 510 ? 23.299 9.021 -28.650 1.00 75.62 510 ASN A N 1
ATOM 3893 C CA . ASN A 1 510 ? 22.128 9.562 -27.973 1.00 75.62 510 ASN A CA 1
ATOM 3894 C C . ASN A 1 510 ? 22.121 9.299 -26.455 1.00 75.62 510 ASN A C 1
ATOM 3896 O O . ASN A 1 510 ? 21.054 9.386 -25.865 1.00 75.62 510 ASN A O 1
ATOM 3900 N N . GLY A 1 511 ? 23.246 8.945 -25.825 1.00 73.81 511 GLY A N 1
ATOM 3901 C CA . GLY A 1 511 ? 23.323 8.737 -24.370 1.00 73.81 511 GLY A CA 1
ATOM 3902 C C . GLY A 1 511 ? 22.885 7.351 -23.886 1.00 73.81 511 GLY A C 1
ATOM 3903 O O . GLY A 1 511 ? 22.751 7.153 -22.681 1.00 73.81 511 GLY A O 1
ATOM 3904 N N . GLY A 1 512 ? 22.662 6.411 -24.807 1.00 82.62 512 GLY A N 1
ATOM 3905 C CA . GLY A 1 512 ? 22.377 5.016 -24.481 1.00 82.62 512 GLY A CA 1
ATOM 3906 C C . GLY A 1 512 ? 23.637 4.198 -24.182 1.00 82.62 512 GLY A C 1
ATOM 3907 O O . GLY A 1 512 ? 24.678 4.395 -24.822 1.00 82.62 512 GLY A O 1
ATOM 3908 N N . LEU A 1 513 ? 23.521 3.265 -23.243 1.00 87.50 513 LEU A N 1
ATOM 3909 C CA . LEU A 1 513 ? 24.539 2.296 -22.859 1.00 87.50 513 LEU A CA 1
ATOM 3910 C C . LEU A 1 513 ? 23.938 0.891 -22.908 1.00 87.50 513 LEU A C 1
ATOM 3912 O O . LEU A 1 513 ? 22.904 0.640 -22.296 1.00 87.50 513 LEU A O 1
ATOM 3916 N N . LEU A 1 514 ? 24.612 -0.022 -23.598 1.00 86.62 514 LEU A N 1
ATOM 3917 C CA . LEU A 1 514 ? 24.300 -1.444 -23.528 1.00 86.62 514 LEU A CA 1
ATOM 3918 C C . LEU A 1 514 ? 25.563 -2.213 -23.151 1.00 86.62 514 LEU A C 1
ATOM 3920 O O . LEU A 1 514 ? 26.605 -2.046 -23.793 1.00 86.62 514 LEU A O 1
ATOM 3924 N N . LEU A 1 515 ? 25.456 -3.029 -22.109 1.00 87.81 515 LEU A N 1
ATOM 3925 C CA . LEU A 1 515 ? 26.460 -4.004 -21.703 1.00 87.81 515 LEU A CA 1
ATOM 3926 C C . LEU A 1 515 ? 25.836 -5.399 -21.797 1.00 87.81 515 LEU A C 1
ATOM 3928 O O . LEU A 1 515 ? 24.812 -5.619 -21.172 1.00 87.81 515 LEU A O 1
ATOM 3932 N N . ASN A 1 516 ? 26.464 -6.291 -22.561 1.00 85.19 516 ASN A N 1
ATOM 3933 C CA . ASN A 1 516 ? 26.206 -7.734 -22.572 1.00 85.19 516 ASN A CA 1
ATOM 3934 C C . ASN A 1 516 ? 27.550 -8.414 -22.284 1.00 85.19 516 ASN A C 1
ATOM 3936 O O . ASN A 1 516 ? 28.537 -8.126 -22.981 1.00 85.19 516 ASN A O 1
ATOM 3940 N N . LYS A 1 517 ? 27.618 -9.255 -21.250 1.00 78.62 517 LYS A N 1
ATOM 3941 C CA . LYS A 1 517 ? 28.878 -9.857 -20.809 1.00 78.62 517 LYS A CA 1
ATOM 3942 C C . LYS A 1 517 ? 28.786 -11.327 -20.439 1.00 78.62 517 LYS A C 1
ATOM 3944 O O . LYS A 1 517 ? 28.049 -11.620 -19.475 1.00 78.62 517 LYS A O 1
#

pLDDT: mean 91.33, std 13.66, range [28.03, 98.94]

Solvent-accessible surface area (backbone atoms only — not comparable to full-atom values): 22425 Å² total; per-residue (Å²): 103,74,71,58,56,46,45,45,60,65,33,46,50,63,26,47,52,29,38,55,55,18,46,64,76,48,53,74,68,54,49,51,50,42,73,72,49,60,70,36,73,79,38,92,93,48,82,66,52,74,66,56,48,51,50,44,59,57,56,55,71,52,47,40,58,67,33,43,55,54,22,51,52,52,39,50,65,37,52,64,68,63,73,63,89,85,60,91,81,58,101,64,82,71,81,73,67,84,70,84,72,71,89,74,87,66,57,76,87,38,42,56,92,75,82,82,74,80,66,80,66,90,58,72,65,45,98,41,43,33,58,34,60,68,43,76,46,83,34,68,41,38,33,40,38,31,38,25,66,35,48,30,37,36,52,49,74,40,21,30,40,38,36,61,18,29,53,30,37,32,51,20,30,48,11,22,13,35,94,73,24,42,47,11,30,25,34,42,56,30,30,53,29,37,39,45,21,88,48,59,48,11,36,0,6,1,42,61,13,35,8,29,23,36,43,49,31,36,48,31,36,42,39,36,26,40,33,8,38,0,5,27,46,56,12,38,7,29,23,36,42,44,34,30,52,33,40,40,36,33,42,32,38,12,36,0,13,5,35,28,38,32,6,28,24,35,43,45,35,34,47,34,37,41,41,32,24,23,37,19,37,0,18,2,24,41,67,6,35,6,26,24,36,41,51,31,33,49,31,40,40,38,29,22,92,68,43,61,25,90,90,44,58,90,82,38,20,43,4,46,9,35,0,13,5,34,25,48,69,50,79,93,50,93,67,60,43,53,16,13,39,8,27,24,36,47,42,33,35,47,33,37,40,40,34,20,26,33,10,40,0,9,8,33,28,46,13,33,10,26,22,36,41,47,35,36,46,32,38,40,39,32,30,28,39,9,39,0,7,3,30,48,51,4,33,11,26,23,38,41,47,34,30,54,33,34,40,39,26,73,33,36,45,11,43,0,8,4,28,46,52,2,33,10,27,23,37,40,53,32,33,47,34,37,42,38,28,68,25,43,15,39,0,19,3,30,45,46,2,37,9,29,25,36,42,27,41,28,50,31,36,44,43,44,38,86,78,8,75,4,18,30,40,65,26,95,86,50,105,44,58,7,33,6,25,26,37,40,46,45,54,89,65,63,41,55,72,61,95,74,63,82,69,34,79,47,80,44,97,48,44,14,30,36,36,35,66

Sequence (517 aa):
MQEQLQRIIDGLAPCVFLTKKAFHNLSQEEVEFLYQNAQRVWLPNEKITPQDLTRLLTLSQKVDISKLFEAVSILLNKLTLLNFEQRTGANTHHDVTQTKVSPFNLPEPIRCQNSQDNLCSNGKDTKDFAGDILFIQDTNIGKIVVGGTGASYYYADAAVIIDLGGDDYYFNNAGASNKDVPVSICIDFSGNDVYNAANSFAQGTGRFGIGILMDFDGNDKYLGQNFSQGSCLFGIGLLLDNNGDDFYSGHVLNQGVGFFGAGLLSDLKGNDVYFSGQFAQGVGFTKGFGALIDACGNDFYFAGGKYPDFRDPEKSFQSMSQGMGMGIRPEETIVGASGGVGVLIDQKGNDQYHGDYFSQGNGYYFSLGLLHDNEGTDKYYAGRYAQGAGIHSAIGLLEEKSGDDTYECSFGVSQGCGHDTGIGFLVDYSGNDAYRSETSSQGIGLEKGLGVLADFCGDDSYRANDNSEGFSSPSKTEDIIGIGMLIDNQGNRDTFHDTLQENLLLYRANGGLLLNK